Protein AF-0000000079571110 (afdb_homodimer)

Radius of gyration: 22.85 Å; Cα contacts (8 Å, |Δi|>4): 456; chains: 2; bounding box: 50×75×52 Å

Secondary structure (DSSP, 8-state):
------HHHHHHHHHHHHHHHHHHHHHHHH-GGG--HHHHHHHHTS-HHHHHHH-SSHHHHHHHHHHHHHTTHHHHHHH--SSS-HHHHHHHHHHTS-HHHHHHHHHHHHHHHH-HHHHHHHHHHHHHHHHHHHHHHHHHTTT-S-HHHHHHHHHHHHHHHHHHHHHHHHTT-TTHHHHHHHHHHHHGGGB--GGGGGGHHHHHHHHHHHHH-/------HHHHHHHHHHHHHHHHHHHHHHHH-GGG--HHHHHHHHT--HHHHHHH-SSHHHHHHHHHHHHHTTHHHHHHH--SSS-HHHHHHHHHHTS-HHHHHHHHHHHHHHHH-HHHHHHHHHHHHHHHHHHHHHHHHHTTT-S-HHHHHHHHHHHHHHHHHHHHHHHHTT-TTHHHHHHHHHHHHGGGB--GGGGGGHHHHHHHHHHHH--

Structure (mmCIF, N/CA/C/O backbone):
data_AF-0000000079571110-model_v1
#
loop_
_entity.id
_entity.type
_entity.pdbx_description
1 polymer 'TetR family transcriptional regulator'
#
loop_
_atom_site.group_PDB
_atom_site.id
_atom_site.type_symbol
_atom_site.label_atom_id
_atom_site.label_alt_id
_atom_site.label_comp_id
_atom_site.label_asym_id
_atom_site.label_entity_id
_atom_site.label_seq_id
_atom_site.pdbx_PDB_ins_code
_atom_site.Cartn_x
_atom_site.Cartn_y
_atom_site.Cartn_z
_atom_site.occupancy
_atom_site.B_iso_or_equiv
_atom_site.auth_seq_id
_atom_site.auth_comp_id
_atom_site.auth_asym_id
_atom_site.auth_atom_id
_atom_site.pdbx_PDB_model_num
ATOM 1 N N . MET A 1 1 ? 0.972 -38.594 0.082 1 33.47 1 MET A N 1
ATOM 2 C CA . MET A 1 1 ? 0.442 -38.406 -1.266 1 33.47 1 MET A CA 1
ATOM 3 C C . MET A 1 1 ? 0.35 -36.938 -1.614 1 33.47 1 MET A C 1
ATOM 5 O O . MET A 1 1 ? -0.082 -36.125 -0.792 1 33.47 1 MET A O 1
ATOM 9 N N . PRO A 1 2 ? 1.225 -36.344 -2.373 1 41.5 2 PRO A N 1
ATOM 10 C CA . PRO A 1 2 ? 1.101 -34.906 -2.689 1 41.5 2 PRO A CA 1
ATOM 11 C C . PRO A 1 2 ? -0.352 -34.469 -2.848 1 41.5 2 PRO A C 1
ATOM 13 O O . PRO A 1 2 ? -1.189 -35.25 -3.324 1 41.5 2 PRO A O 1
ATOM 16 N N . MET A 1 3 ? -0.995 -33.969 -1.945 1 43.59 3 MET A N 1
ATOM 17 C CA . MET A 1 3 ? -2.395 -33.625 -2.146 1 43.59 3 MET A CA 1
ATOM 18 C C . MET A 1 3 ? -2.639 -33.156 -3.58 1 43.59 3 MET A C 1
ATOM 20 O O . MET A 1 3 ? -2.309 -32.031 -3.939 1 43.59 3 MET A O 1
ATOM 24 N N . THR A 1 4 ? -2.424 -33.969 -4.566 1 49.5 4 THR A N 1
ATOM 25 C CA . THR A 1 4 ? -2.875 -33.812 -5.945 1 49.5 4 THR A CA 1
ATOM 26 C C . THR A 1 4 ? -4.234 -33.094 -5.996 1 49.5 4 THR A C 1
ATOM 28 O O . THR A 1 4 ? -5.176 -33.531 -5.324 1 49.5 4 THR A O 1
ATOM 31 N N . LEU A 1 5 ? -4.145 -31.797 -6.129 1 57.97 5 LEU A N 1
ATOM 32 C CA . LEU A 1 5 ? -5.477 -31.234 -6.312 1 57.97 5 LEU A CA 1
ATOM 33 C C . LEU A 1 5 ? -6.398 -32.219 -7.023 1 57.97 5 LEU A C 1
ATOM 35 O O . LEU A 1 5 ? -6 -32.844 -8 1 57.97 5 LEU A O 1
ATOM 39 N N . GLY A 1 6 ? -7.375 -32.812 -6.32 1 66 6 GLY A N 1
ATOM 40 C CA . GLY A 1 6 ? -8.359 -33.594 -7.031 1 66 6 GLY A CA 1
ATOM 41 C C . GLY A 1 6 ? -8.719 -33.031 -8.391 1 66 6 GLY A C 1
ATOM 42 O O . GLY A 1 6 ? -8.469 -31.859 -8.664 1 66 6 GLY A O 1
ATOM 43 N N . LEU A 1 7 ? -8.953 -33.844 -9.383 1 69.88 7 LEU A N 1
ATOM 44 C CA . LEU A 1 7 ? -9.289 -33.469 -10.758 1 69.88 7 LEU A CA 1
ATOM 45 C C . LEU A 1 7 ? -10.242 -32.281 -10.781 1 69.88 7 LEU A C 1
ATOM 47 O O . LEU A 1 7 ? -10.102 -31.391 -11.617 1 69.88 7 LEU A O 1
ATOM 51 N N . ARG A 1 8 ? -11.164 -32.281 -9.812 1 75.56 8 ARG A N 1
ATOM 52 C CA . ARG A 1 8 ? -12.133 -31.188 -9.75 1 75.56 8 ARG A CA 1
ATOM 53 C C . ARG A 1 8 ? -11.453 -29.875 -9.367 1 75.56 8 ARG A C 1
ATOM 55 O O . ARG A 1 8 ? -11.766 -28.812 -9.93 1 75.56 8 ARG A O 1
ATOM 62 N N . ASP A 1 9 ? -10.539 -29.906 -8.477 1 76.94 9 ASP A N 1
ATOM 63 C CA . ASP A 1 9 ? -9.82 -28.719 -8.016 1 76.94 9 ASP A CA 1
ATOM 64 C C . ASP A 1 9 ? -8.883 -28.188 -9.102 1 76.94 9 ASP A C 1
ATOM 66 O O . ASP A 1 9 ? -8.742 -26.984 -9.273 1 76.94 9 ASP A O 1
ATOM 70 N N . GLN A 1 10 ? -8.344 -29.125 -9.789 1 79.25 10 GLN A N 1
ATOM 71 C CA . GLN A 1 10 ? -7.477 -28.75 -10.898 1 79.25 10 GLN A CA 1
ATOM 72 C C . GLN A 1 10 ? -8.266 -28.031 -11.984 1 79.25 10 GLN A C 1
ATOM 74 O O . GLN A 1 10 ? -7.801 -27.016 -12.531 1 79.25 10 GLN A O 1
ATOM 79 N N . LYS A 1 11 ? -9.414 -28.625 -12.297 1 82.88 11 LYS A N 1
ATOM 80 C CA . LYS A 1 11 ? -10.266 -28.016 -13.312 1 82.88 11 LYS A CA 1
ATOM 81 C C . LYS A 1 11 ? -10.695 -26.609 -12.891 1 82.88 11 LYS A C 1
ATOM 83 O O . LYS A 1 11 ? -10.773 -25.703 -13.727 1 82.88 11 LYS A O 1
ATOM 88 N N . LYS A 1 12 ? -10.898 -26.422 -11.648 1 85.81 12 LYS A N 1
ATOM 89 C CA . LYS A 1 12 ? -11.289 -25.109 -11.125 1 85.81 12 LYS A CA 1
ATOM 90 C C . LYS A 1 12 ? -10.164 -24.094 -11.281 1 85.81 12 LYS A C 1
ATOM 92 O O . LYS A 1 12 ? -10.406 -22.953 -11.672 1 85.81 12 LYS A O 1
ATOM 97 N N . LEU A 1 13 ? -9.039 -24.562 -11.016 1 84.56 13 LEU A N 1
ATOM 98 C CA . LEU A 1 13 ? -7.883 -23.688 -11.141 1 84.56 13 LEU A CA 1
ATOM 99 C C . LEU A 1 13 ? -7.641 -23.312 -12.602 1 84.56 13 LEU A C 1
ATOM 101 O O . LEU A 1 13 ? -7.281 -22.172 -12.906 1 84.56 13 LEU A O 1
ATOM 105 N N . GLU A 1 14 ? -7.852 -24.266 -13.398 1 87.75 14 GLU A N 1
ATOM 106 C CA . GLU A 1 14 ? -7.668 -24.031 -14.82 1 87.75 14 GLU A CA 1
ATOM 107 C C . GLU A 1 14 ? -8.688 -23.031 -15.352 1 87.75 14 GLU A C 1
ATOM 109 O O . GLU A 1 14 ? -8.352 -22.141 -16.141 1 87.75 14 GLU A O 1
ATOM 114 N N . THR A 1 15 ? -9.93 -23.234 -14.969 1 91.81 15 THR A N 1
ATOM 115 C CA . THR A 1 15 ? -10.977 -22.328 -15.398 1 91.81 15 THR A CA 1
ATOM 116 C C . THR A 1 15 ? -10.695 -20.906 -14.883 1 91.81 15 THR A C 1
ATOM 118 O O . THR A 1 15 ? -10.859 -19.938 -15.617 1 91.81 15 THR A O 1
ATOM 121 N N . ARG A 1 16 ? -10.297 -20.828 -13.68 1 91.94 16 ARG A N 1
ATOM 122 C CA . ARG A 1 16 ? -9.969 -19.531 -13.094 1 91.94 16 ARG A CA 1
ATOM 123 C C . ARG A 1 16 ? -8.867 -18.828 -13.883 1 91.94 16 ARG A C 1
ATOM 125 O O . ARG A 1 16 ? -8.969 -17.641 -14.18 1 91.94 16 ARG A O 1
ATOM 132 N N . ALA A 1 17 ? -7.91 -19.578 -14.211 1 90.06 17 ALA A N 1
ATOM 133 C CA . ALA A 1 17 ? -6.793 -19.047 -14.984 1 90.06 17 ALA A CA 1
ATOM 134 C C . ALA A 1 17 ? -7.246 -18.625 -16.375 1 90.06 17 ALA A C 1
ATOM 136 O O . ALA A 1 17 ? -6.809 -17.594 -16.906 1 90.06 17 ALA A O 1
ATOM 137 N N . ARG A 1 18 ? -8.047 -19.438 -16.953 1 93.06 18 ARG A N 1
ATOM 138 C CA . ARG A 1 18 ? -8.555 -19.141 -18.297 1 93.06 18 ARG A CA 1
ATOM 139 C C . ARG A 1 18 ? -9.359 -17.844 -18.281 1 93.06 18 ARG A C 1
ATOM 141 O O . ARG A 1 18 ? -9.258 -17.031 -19.219 1 93.06 18 ARG A O 1
ATOM 148 N N . LEU A 1 19 ? -10.141 -17.703 -17.328 1 95.88 19 LEU A N 1
ATOM 149 C CA . LEU A 1 19 ? -10.945 -16.5 -17.188 1 95.88 19 LEU A CA 1
ATOM 150 C C . LEU A 1 19 ? -10.047 -15.266 -17.031 1 95.88 19 LEU A C 1
ATOM 152 O O . LEU A 1 19 ? -10.266 -14.242 -17.672 1 95.88 19 LEU A O 1
ATOM 156 N N . ALA A 1 20 ? -9.086 -15.398 -16.188 1 94.25 20 ALA A N 1
ATOM 157 C CA . ALA A 1 20 ? -8.156 -14.297 -15.953 1 94.25 20 ALA A CA 1
ATOM 158 C C . ALA A 1 20 ? -7.406 -13.922 -17.234 1 94.25 20 ALA A C 1
ATOM 160 O O . ALA A 1 20 ? -7.258 -12.742 -17.547 1 94.25 20 ALA A O 1
ATOM 161 N N . GLN A 1 21 ? -6.992 -14.898 -17.938 1 93.12 21 GLN A N 1
ATOM 162 C CA . GLN A 1 21 ? -6.281 -14.68 -19.188 1 93.12 21 GLN A CA 1
ATOM 163 C C . GLN A 1 21 ? -7.184 -14.016 -20.219 1 93.12 21 GLN A C 1
ATOM 165 O O . GLN A 1 21 ? -6.754 -13.109 -20.938 1 93.12 21 GLN A O 1
ATOM 170 N N . ALA A 1 22 ? -8.375 -14.508 -20.297 1 96.31 22 ALA A N 1
ATOM 171 C CA . ALA A 1 22 ? -9.344 -13.914 -21.219 1 96.31 22 ALA A CA 1
ATOM 172 C C . ALA A 1 22 ? -9.586 -12.445 -20.875 1 96.31 22 ALA A C 1
ATOM 174 O O . ALA A 1 22 ? -9.625 -11.594 -21.781 1 96.31 22 ALA A O 1
ATOM 175 N N . ALA A 1 23 ? -9.766 -12.164 -19.656 1 96.44 23 ALA A N 1
ATOM 176 C CA . ALA A 1 23 ? -9.984 -10.789 -19.203 1 96.44 23 ALA A CA 1
ATOM 177 C C . ALA A 1 23 ? -8.828 -9.883 -19.625 1 96.44 23 ALA A C 1
ATOM 179 O O . ALA A 1 23 ? -9.047 -8.812 -20.188 1 96.44 23 ALA A O 1
ATOM 180 N N . MET A 1 24 ? -7.645 -10.328 -19.328 1 94.44 24 MET A N 1
ATOM 181 C CA . MET A 1 24 ? -6.465 -9.531 -19.641 1 94.44 24 MET A CA 1
ATOM 182 C C . MET A 1 24 ? -6.344 -9.312 -21.141 1 94.44 24 MET A C 1
ATOM 184 O O . MET A 1 24 ? -6.066 -8.195 -21.594 1 94.44 24 MET A O 1
ATOM 188 N N . THR A 1 25 ? -6.559 -10.336 -21.891 1 95 25 THR A N 1
ATOM 189 C CA . THR A 1 25 ? -6.477 -10.242 -23.344 1 95 25 THR A CA 1
ATOM 190 C C . THR A 1 25 ? -7.496 -9.242 -23.875 1 95 25 THR A C 1
ATOM 192 O O . THR A 1 25 ? -7.148 -8.344 -24.641 1 95 25 THR A O 1
ATOM 195 N N . LEU A 1 26 ? -8.711 -9.352 -23.469 1 97.25 26 LEU A N 1
ATOM 196 C CA . LEU A 1 26 ? -9.789 -8.492 -23.953 1 97.25 26 LEU A CA 1
ATOM 197 C C . LEU A 1 26 ? -9.555 -7.047 -23.531 1 97.25 26 LEU A C 1
ATOM 199 O O . LEU A 1 26 ? -9.742 -6.125 -24.328 1 97.25 26 LEU A O 1
ATOM 203 N N . VAL A 1 27 ? -9.148 -6.844 -22.312 1 95.94 27 VAL A N 1
ATOM 204 C CA . VAL A 1 27 ? -8.922 -5.5 -21.797 1 95.94 27 VAL A CA 1
ATOM 205 C C . VAL A 1 27 ? -7.754 -4.852 -22.547 1 95.94 27 VAL A C 1
ATOM 207 O O . VAL A 1 27 ? -7.77 -3.648 -22.797 1 95.94 27 VAL A O 1
ATOM 210 N N . THR A 1 28 ? -6.801 -5.668 -22.797 1 93.25 28 THR A N 1
ATOM 211 C CA . THR A 1 28 ? -5.652 -5.168 -23.562 1 93.25 28 THR A CA 1
ATOM 212 C C . THR A 1 28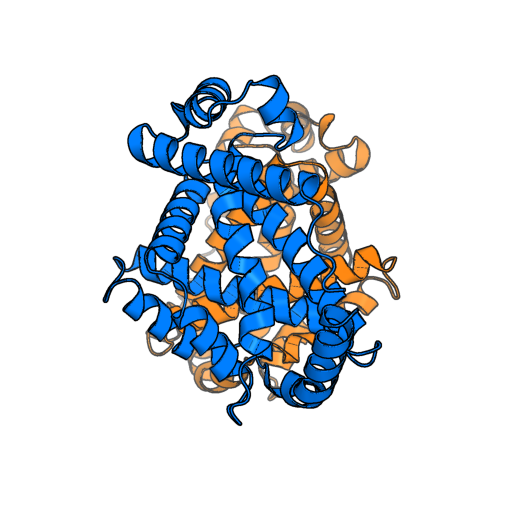 ? -6.074 -4.75 -24.969 1 93.25 28 THR A C 1
ATOM 214 O O . THR A 1 28 ? -5.609 -3.732 -25.484 1 93.25 28 THR A O 1
ATOM 217 N N . GLU A 1 29 ? -6.988 -5.453 -25.531 1 95.56 29 GLU A N 1
ATOM 218 C CA . GLU A 1 29 ? -7.406 -5.234 -26.906 1 95.56 29 GLU A CA 1
ATOM 219 C C . GLU A 1 29 ? -8.445 -4.117 -27 1 95.56 29 GLU A C 1
ATOM 221 O O . GLU A 1 29 ? -8.391 -3.287 -27.922 1 95.56 29 GLU A O 1
ATOM 226 N N . ARG A 1 30 ? -9.375 -4.062 -26.062 1 96.75 30 ARG A N 1
ATOM 227 C CA . ARG A 1 30 ? -10.562 -3.232 -26.234 1 96.75 30 ARG A CA 1
ATOM 228 C C . ARG A 1 30 ? -10.586 -2.1 -25.203 1 96.75 30 ARG A C 1
ATOM 230 O O . ARG A 1 30 ? -11.359 -1.15 -25.344 1 96.75 30 ARG A O 1
ATOM 237 N N . GLY A 1 31 ? -9.742 -2.201 -24.219 1 95.62 31 GLY A N 1
ATOM 238 C CA . GLY A 1 31 ? -9.859 -1.273 -23.094 1 95.62 31 GLY A CA 1
ATOM 239 C C . GLY A 1 31 ? -10.828 -1.738 -22.031 1 95.62 31 GLY A C 1
ATOM 240 O O . GLY A 1 31 ? -11.852 -2.355 -22.344 1 95.62 31 GLY A O 1
ATOM 241 N N . TYR A 1 32 ? -10.578 -1.508 -20.812 1 95.44 32 TYR A N 1
ATOM 242 C CA . TYR A 1 32 ? -11.305 -2.01 -19.656 1 95.44 32 TYR A CA 1
ATOM 243 C C . TYR A 1 32 ? -12.773 -1.616 -19.719 1 95.44 32 TYR A C 1
ATOM 245 O O . TYR A 1 32 ? -13.656 -2.457 -19.531 1 95.44 32 TYR A O 1
ATOM 253 N N . PRO A 1 33 ? -13.031 -0.336 -20.047 1 94.44 33 PRO A N 1
ATOM 254 C CA . PRO A 1 33 ? -14.438 0.073 -20.031 1 94.44 33 PRO A CA 1
ATOM 255 C C . PRO A 1 33 ? -15.273 -0.644 -21.078 1 94.44 33 PRO A C 1
ATOM 257 O O . PRO A 1 33 ? -16.5 -0.703 -20.969 1 94.44 33 PRO A O 1
ATOM 260 N N . HIS A 1 34 ? -14.711 -1.219 -22.094 1 96.75 34 HIS A N 1
ATOM 261 C CA . HIS A 1 34 ? -15.43 -1.786 -23.234 1 96.75 34 HIS A CA 1
ATOM 262 C C . HIS A 1 34 ? -15.531 -3.305 -23.109 1 96.75 34 HIS A C 1
ATOM 264 O O . HIS A 1 34 ? -16 -3.971 -24.031 1 96.75 34 HIS A O 1
ATOM 270 N N . VAL A 1 35 ? -15.055 -3.826 -22.141 1 97.75 35 VAL A N 1
ATOM 271 C CA . VAL A 1 35 ? -15.094 -5.27 -21.922 1 97.75 35 VAL A CA 1
ATOM 272 C C . VAL A 1 35 ? -16.141 -5.598 -20.859 1 97.75 35 VAL A C 1
ATOM 274 O O . VAL A 1 35 ? -16.219 -4.941 -19.812 1 97.75 35 VAL A O 1
ATOM 277 N N . THR A 1 36 ? -16.984 -6.578 -21.094 1 97.19 36 THR A N 1
ATOM 278 C CA . THR A 1 36 ? -18 -6.988 -20.141 1 97.19 36 THR A CA 1
ATOM 279 C C . THR A 1 36 ? -17.719 -8.383 -19.594 1 97.19 36 THR A C 1
ATOM 281 O O . THR A 1 36 ? -16.844 -9.086 -20.109 1 97.19 36 THR A O 1
ATOM 284 N N . ILE A 1 37 ? -18.422 -8.703 -18.547 1 97.31 37 ILE A N 1
ATOM 285 C CA . ILE A 1 37 ? -18.312 -10.039 -17.969 1 97.31 37 ILE A CA 1
ATOM 286 C C . ILE A 1 37 ? -18.75 -11.078 -19.016 1 97.31 37 ILE A C 1
ATOM 288 O O . ILE A 1 37 ? -18.141 -12.148 -19.109 1 97.31 37 ILE A O 1
ATOM 292 N N . ALA A 1 38 ? -19.75 -10.75 -19.766 1 97.56 38 ALA A N 1
ATOM 293 C CA . ALA A 1 38 ? -20.219 -11.641 -20.812 1 97.56 38 ALA A CA 1
ATOM 294 C C . ALA A 1 38 ? -19.125 -11.891 -21.844 1 97.56 38 ALA A C 1
ATOM 296 O O . ALA A 1 38 ? -18.922 -13.031 -22.281 1 97.56 38 ALA A O 1
ATOM 297 N N . ASP A 1 39 ? -18.422 -10.859 -22.25 1 98 39 ASP A N 1
ATOM 298 C CA . ASP A 1 39 ? -17.312 -10.977 -23.188 1 98 39 ASP A CA 1
ATOM 299 C C . ASP A 1 39 ? -16.25 -11.938 -22.656 1 98 39 ASP A C 1
ATOM 301 O O . ASP A 1 39 ? -15.75 -12.789 -23.406 1 98 39 ASP A O 1
ATOM 305 N N . ILE A 1 40 ? -15.875 -11.781 -21.391 1 98.06 40 ILE A N 1
ATOM 306 C CA . ILE A 1 40 ? -14.828 -12.578 -20.75 1 98.06 40 ILE A CA 1
ATOM 307 C C . ILE A 1 40 ? -15.266 -14.039 -20.672 1 98.06 40 ILE A C 1
ATOM 309 O O . ILE A 1 40 ? -14.5 -14.938 -21.016 1 98.06 40 ILE A O 1
ATOM 313 N N . ALA A 1 41 ? -16.5 -14.219 -20.172 1 97.75 41 ALA A N 1
ATOM 314 C CA . ALA A 1 41 ? -17.031 -15.57 -20.062 1 97.75 41 ALA A CA 1
ATOM 315 C C . ALA A 1 41 ? -17.031 -16.281 -21.406 1 97.75 41 ALA A C 1
ATOM 317 O O . ALA A 1 41 ? -16.562 -17.422 -21.516 1 97.75 41 ALA A O 1
ATOM 318 N N . ASP A 1 42 ? -17.516 -15.641 -22.438 1 97.88 42 ASP A N 1
ATOM 319 C CA . ASP A 1 42 ? -17.562 -16.188 -23.797 1 97.88 42 ASP A CA 1
ATOM 320 C C . ASP A 1 42 ? -16.172 -16.562 -24.281 1 97.88 42 ASP A C 1
ATOM 322 O O . ASP A 1 42 ? -15.961 -17.656 -24.828 1 97.88 42 ASP A O 1
ATOM 326 N N . ALA A 1 43 ? -15.234 -15.719 -24.125 1 97.38 43 ALA A N 1
ATOM 327 C CA . ALA A 1 43 ? -13.859 -15.945 -24.562 1 97.38 43 ALA A CA 1
ATOM 328 C C . ALA A 1 43 ? -13.227 -17.125 -23.828 1 97.38 43 ALA A C 1
ATOM 330 O O . ALA A 1 43 ? -12.383 -17.828 -24.375 1 97.38 43 ALA A O 1
ATOM 331 N N . ALA A 1 44 ? -13.641 -17.312 -22.594 1 96.62 44 ALA A N 1
ATOM 332 C CA . ALA A 1 44 ? -13.102 -18.391 -21.781 1 96.62 44 ALA A CA 1
ATOM 333 C C . ALA A 1 44 ? -13.883 -19.688 -22 1 96.62 44 ALA A C 1
ATOM 335 O O . ALA A 1 44 ? -13.523 -20.734 -21.453 1 96.62 44 ALA A O 1
ATOM 336 N N . GLY A 1 45 ? -14.945 -19.609 -22.672 1 96.69 45 GLY A N 1
ATOM 337 C CA . GLY A 1 45 ? -15.727 -20.797 -23 1 96.69 45 GLY A CA 1
ATOM 338 C C . GLY A 1 45 ? -16.625 -21.25 -21.859 1 96.69 45 GLY A C 1
ATOM 339 O O . GLY A 1 45 ? -16.828 -22.453 -21.672 1 96.69 45 GLY A O 1
ATOM 340 N N . VAL A 1 46 ? -17.031 -20.328 -21.078 1 96.88 46 VAL A N 1
ATOM 341 C CA . VAL A 1 46 ? -17.922 -20.656 -19.969 1 96.88 46 VAL A CA 1
ATOM 342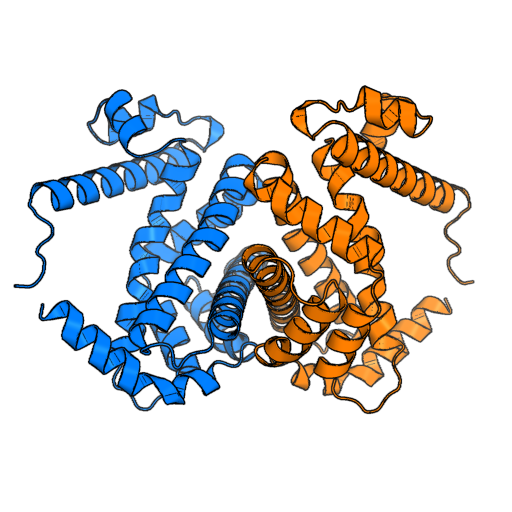 C C . VAL A 1 46 ? -19.125 -19.719 -19.969 1 96.88 46 VAL A C 1
ATOM 344 O O . VAL A 1 46 ? -19.188 -18.766 -20.75 1 96.88 46 VAL A O 1
ATOM 347 N N . SER A 1 47 ? -20.094 -20.031 -19.109 1 96.12 47 SER A N 1
ATOM 348 C CA . SER A 1 47 ? -21.281 -19.172 -18.984 1 96.12 47 SER A CA 1
ATOM 349 C C . SER A 1 47 ? -21.016 -18.016 -18.047 1 96.12 47 SER A C 1
ATOM 351 O O . SER A 1 47 ? -20.062 -18.031 -17.266 1 96.12 47 SER A O 1
ATOM 353 N N . ARG A 1 48 ? -21.859 -17.016 -18.109 1 94.81 48 ARG A N 1
ATOM 354 C CA . ARG A 1 48 ? -21.797 -15.891 -17.172 1 94.81 48 ARG A CA 1
ATOM 355 C C . ARG A 1 48 ? -22 -16.359 -15.734 1 94.81 48 ARG A C 1
ATOM 357 O O . ARG A 1 48 ? -21.391 -15.828 -14.805 1 94.81 48 ARG A O 1
ATOM 364 N N . ARG A 1 49 ? -22.875 -17.359 -15.609 1 95.81 49 ARG A N 1
ATOM 365 C CA . ARG A 1 49 ? -23.125 -17.922 -14.289 1 95.81 49 ARG A CA 1
ATOM 366 C C . ARG A 1 49 ? -21.859 -18.547 -13.719 1 95.81 49 ARG A C 1
ATOM 368 O O . ARG A 1 49 ? -21.547 -18.375 -12.539 1 95.81 49 ARG A O 1
ATOM 375 N N . THR A 1 50 ? -21.219 -19.281 -14.594 1 95.25 50 THR A N 1
ATOM 376 C CA . THR A 1 50 ? -19.953 -19.891 -14.172 1 95.25 50 THR A CA 1
ATOM 377 C C . THR A 1 50 ? -18.953 -18.812 -13.773 1 95.25 50 THR A C 1
ATOM 379 O O . THR A 1 50 ? -18.25 -18.953 -12.773 1 95.25 50 THR A O 1
ATOM 382 N N . PHE A 1 51 ? -18.875 -17.719 -14.625 1 97.19 51 PHE A N 1
ATOM 383 C CA . PHE A 1 51 ? -18 -16.609 -14.266 1 97.19 51 PHE A CA 1
ATOM 384 C C . PHE A 1 51 ? -18.266 -16.156 -12.836 1 97.19 51 PHE A C 1
ATOM 386 O O . PHE A 1 51 ? -17.328 -15.977 -12.047 1 97.19 51 PHE A O 1
ATOM 393 N N . SER A 1 52 ? -19.438 -16.016 -12.445 1 96 52 SER A N 1
ATOM 394 C CA . SER A 1 52 ? -19.844 -15.461 -11.164 1 96 52 SER A CA 1
ATOM 395 C C . SER A 1 52 ? -19.516 -16.422 -10.016 1 96 52 SER A C 1
ATOM 397 O O . SER A 1 52 ? -19.453 -16 -8.859 1 96 52 SER A O 1
ATOM 399 N N . ASN A 1 53 ? -19.344 -17.719 -10.375 1 95.44 53 ASN A N 1
ATOM 400 C CA . ASN A 1 53 ? -18.891 -18.672 -9.375 1 95.44 53 ASN A CA 1
ATOM 401 C C . ASN A 1 53 ? -17.453 -18.422 -8.953 1 95.44 53 ASN A C 1
ATOM 403 O O . ASN A 1 53 ? -17.031 -18.812 -7.867 1 95.44 53 ASN A O 1
ATOM 407 N N . TYR A 1 54 ? -16.766 -17.734 -9.867 1 94.31 54 TYR A N 1
ATOM 408 C CA . TYR A 1 54 ? -15.336 -17.562 -9.633 1 94.31 54 TYR A CA 1
ATOM 409 C C . TYR A 1 54 ? -15.008 -16.141 -9.203 1 94.31 54 TYR A C 1
ATOM 411 O O . TYR A 1 54 ? -14.148 -15.922 -8.352 1 94.31 54 TYR A O 1
ATOM 419 N N . PHE A 1 55 ? -15.633 -15.234 -9.812 1 95.19 55 PHE A N 1
ATOM 420 C CA . PHE A 1 55 ? -15.297 -13.836 -9.562 1 95.19 55 PHE A CA 1
ATOM 421 C C . PHE A 1 55 ? -16.562 -13.008 -9.352 1 95.19 55 PHE A C 1
ATOM 423 O O . PHE A 1 55 ? -17.578 -13.234 -10.008 1 95.19 55 PHE A O 1
ATOM 430 N N . SER A 1 56 ? -16.406 -12.039 -8.5 1 92.62 56 SER A N 1
ATOM 431 C CA . SER A 1 56 ? -17.531 -11.156 -8.203 1 92.62 56 SER A CA 1
ATOM 432 C C . SER A 1 56 ? -17.547 -9.953 -9.133 1 92.62 56 SER A C 1
ATOM 434 O O . SER A 1 56 ? -18.547 -9.242 -9.219 1 92.62 56 SER A O 1
ATOM 436 N N . SER A 1 57 ? -16.438 -9.703 -9.859 1 93.88 57 SER A N 1
ATOM 437 C CA . SER A 1 57 ? -16.344 -8.555 -10.758 1 93.88 57 SER A CA 1
ATOM 438 C C . SER A 1 57 ? -15.281 -8.789 -11.836 1 93.88 57 SER A C 1
ATOM 440 O O . SER A 1 57 ? -14.43 -9.672 -11.695 1 93.88 57 SER A O 1
ATOM 442 N N . LYS A 1 58 ? -15.352 -8.062 -12.906 1 94.75 58 LYS A N 1
ATOM 443 C CA . LYS A 1 58 ? -14.344 -8.203 -13.953 1 94.75 58 LYS A CA 1
ATOM 444 C C . LYS A 1 58 ? -12.977 -7.723 -13.461 1 94.75 58 LYS A C 1
ATOM 446 O O . LYS A 1 58 ? -11.945 -8.266 -13.859 1 94.75 58 LYS A O 1
ATOM 451 N N . ALA A 1 59 ? -12.977 -6.758 -12.484 1 93.75 59 ALA A N 1
ATOM 452 C CA . ALA A 1 59 ? -11.711 -6.301 -11.914 1 93.75 59 ALA A CA 1
ATOM 453 C C . ALA A 1 59 ? -11.016 -7.426 -11.148 1 93.75 59 ALA A C 1
ATOM 455 O O . ALA A 1 59 ? -9.812 -7.629 -11.289 1 93.75 59 ALA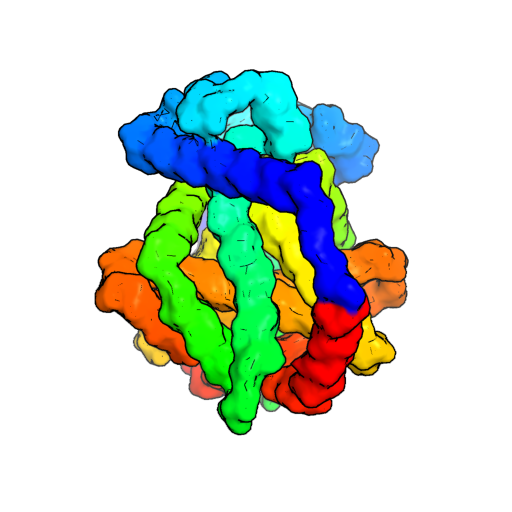 A O 1
ATOM 456 N N . GLU A 1 60 ? -11.773 -8.086 -10.359 1 92.62 60 GLU A N 1
ATOM 457 C CA . GLU A 1 60 ? -11.219 -9.203 -9.609 1 92.62 60 GLU A CA 1
ATOM 458 C C . GLU A 1 60 ? -10.648 -10.273 -10.547 1 92.62 60 GLU A C 1
ATOM 460 O O . GLU A 1 60 ? -9.602 -10.852 -10.266 1 92.62 60 GLU A O 1
ATOM 465 N N . CYS A 1 61 ? -11.398 -10.477 -11.562 1 94.94 61 CYS A N 1
ATOM 466 C CA . CYS A 1 61 ? -10.938 -11.43 -12.57 1 94.94 61 CYS A CA 1
ATOM 467 C C . CYS A 1 61 ? -9.641 -10.961 -13.219 1 94.94 61 CYS A C 1
ATOM 469 O O . CYS A 1 61 ? -8.703 -11.742 -13.367 1 94.94 61 CYS A O 1
ATOM 471 N N . LEU A 1 62 ? -9.57 -9.742 -13.562 1 93.94 62 LEU A N 1
ATOM 472 C CA . LEU A 1 62 ? -8.43 -9.148 -14.25 1 93.94 62 LEU A CA 1
ATOM 473 C C . LEU A 1 62 ? -7.168 -9.258 -13.406 1 93.94 62 LEU A C 1
ATOM 475 O O . LEU A 1 62 ? -6.109 -9.641 -13.914 1 93.94 62 LEU A O 1
ATOM 479 N N . ILE A 1 63 ? -7.262 -9.039 -12.117 1 91.38 63 ILE A N 1
ATOM 480 C CA . ILE A 1 63 ? -6.07 -8.969 -11.281 1 91.38 63 ILE A CA 1
ATOM 481 C C . ILE A 1 63 ? -5.598 -10.375 -10.922 1 91.38 63 ILE A C 1
ATOM 483 O O . ILE A 1 63 ? -4.477 -10.555 -10.445 1 91.38 63 ILE A O 1
ATOM 487 N N . GLU A 1 64 ? -6.43 -11.32 -11.102 1 88.44 64 GLU A N 1
ATOM 488 C CA . GLU A 1 64 ? -6.113 -12.711 -10.781 1 88.44 64 GLU A CA 1
ATOM 489 C C . GLU A 1 64 ? -4.883 -13.18 -11.555 1 88.44 64 GLU A C 1
ATOM 491 O O . GLU A 1 64 ? -4.168 -14.078 -11.102 1 88.44 64 GLU A O 1
ATOM 496 N N . ILE A 1 65 ? -4.637 -12.641 -12.695 1 82.31 65 ILE A N 1
ATOM 497 C CA . ILE A 1 65 ? -3.533 -13.039 -13.555 1 82.31 65 ILE A CA 1
ATOM 498 C C . ILE A 1 65 ? -2.213 -12.93 -12.797 1 82.31 65 ILE A C 1
ATOM 500 O O . ILE A 1 65 ? -1.281 -13.703 -13.047 1 82.31 65 ILE A O 1
ATOM 504 N N . ASN A 1 66 ? -2.137 -12 -11.859 1 80.06 66 ASN A N 1
ATOM 505 C CA . ASN A 1 66 ? -0.907 -11.75 -11.109 1 80.06 66 ASN A CA 1
ATOM 506 C C . ASN A 1 66 ? -0.837 -12.602 -9.852 1 80.06 66 ASN A C 1
ATOM 508 O O . ASN A 1 66 ? 0.246 -12.828 -9.305 1 80.06 66 ASN A O 1
ATOM 512 N N . GLU A 1 67 ? -1.968 -13.047 -9.438 1 75.56 67 GLU A N 1
ATOM 513 C CA . GLU A 1 67 ? -2.014 -13.734 -8.156 1 75.56 67 GLU A CA 1
ATOM 514 C C . GLU A 1 67 ? -1.429 -15.141 -8.258 1 75.56 67 GLU A C 1
ATOM 516 O O . GLU A 1 67 ? -0.771 -15.617 -7.332 1 75.56 67 GLU A O 1
ATOM 521 N N . ALA A 1 68 ? -1.657 -15.758 -9.391 1 67.75 68 ALA A N 1
ATOM 522 C CA . ALA A 1 68 ? -1.14 -17.109 -9.609 1 67.75 68 ALA A CA 1
ATOM 523 C C . ALA A 1 68 ? 0.386 -17.109 -9.594 1 67.75 68 ALA A C 1
ATOM 525 O O . ALA A 1 68 ? 1.001 -18.016 -9.023 1 67.75 68 ALA A O 1
ATOM 526 N N . GLU A 1 69 ? 1.008 -16.141 -10.133 1 71.06 69 GLU A N 1
ATOM 527 C CA . GLU A 1 69 ? 2.465 -16.062 -10.172 1 71.06 69 GLU A CA 1
ATOM 528 C C . GLU A 1 69 ? 3.037 -15.641 -8.82 1 71.06 69 GLU A C 1
ATOM 530 O O . GLU A 1 69 ? 4.09 -16.125 -8.406 1 71.06 69 GLU A O 1
ATOM 535 N N . ALA A 1 70 ? 2.273 -14.805 -8.156 1 70.38 70 ALA A N 1
ATOM 536 C CA . ALA A 1 70 ? 2.727 -14.328 -6.852 1 70.38 70 ALA A CA 1
ATOM 537 C C . ALA A 1 70 ? 2.818 -15.477 -5.848 1 70.38 70 ALA A C 1
ATOM 539 O O . ALA A 1 70 ? 3.719 -15.508 -5.008 1 70.38 70 ALA A O 1
ATOM 540 N N . ALA A 1 71 ? 1.959 -16.406 -6.02 1 69.44 71 ALA A N 1
ATOM 541 C CA . ALA A 1 71 ? 1.933 -17.562 -5.117 1 69.44 71 ALA A CA 1
ATOM 542 C C . ALA A 1 71 ? 3.18 -18.422 -5.293 1 69.44 71 ALA A C 1
ATOM 544 O O . ALA A 1 71 ? 3.516 -19.219 -4.418 1 69.44 71 ALA A O 1
ATOM 545 N N . ARG A 1 72 ? 3.861 -18.156 -6.352 1 73.06 72 ARG A N 1
ATOM 546 C CA . ARG A 1 72 ? 5.047 -18.953 -6.648 1 73.06 72 ARG A CA 1
ATOM 547 C C . ARG A 1 72 ? 6.289 -18.359 -5.996 1 73.06 72 ARG A C 1
ATOM 549 O O . ARG A 1 72 ? 7.32 -19.031 -5.883 1 73.06 72 ARG A O 1
ATOM 556 N N . VAL A 1 73 ? 6.238 -17.188 -5.555 1 74.5 73 VAL A N 1
ATOM 557 C CA . VAL A 1 73 ? 7.41 -16.469 -5.066 1 74.5 73 VAL A CA 1
ATOM 558 C C . VAL A 1 73 ? 7.965 -17.172 -3.826 1 74.5 73 VAL A C 1
ATOM 560 O O . VAL A 1 73 ? 9.164 -17.438 -3.742 1 74.5 73 VAL A O 1
ATOM 563 N N . LEU A 1 74 ? 7.086 -17.531 -2.871 1 71.81 74 LEU A N 1
ATOM 564 C CA . LEU A 1 74 ? 7.535 -18.125 -1.614 1 71.81 74 LEU A CA 1
ATOM 565 C C . LEU A 1 74 ? 8.227 -19.453 -1.858 1 71.81 74 LEU A C 1
ATOM 567 O O . LEU A 1 74 ? 9.344 -19.672 -1.392 1 71.81 74 LEU A O 1
ATOM 571 N N . PRO A 1 75 ? 7.578 -20.297 -2.629 1 71.44 75 PRO A N 1
ATOM 572 C CA . PRO A 1 75 ? 8.266 -21.562 -2.934 1 71.44 75 PRO A CA 1
ATOM 573 C C . PRO A 1 75 ? 9.617 -21.344 -3.607 1 71.44 75 PRO A C 1
ATOM 575 O O . PRO A 1 75 ? 10.562 -22.094 -3.35 1 71.44 75 PRO A O 1
ATOM 578 N N . MET A 1 76 ? 9.703 -20.359 -4.418 1 76.38 76 MET A N 1
ATOM 579 C CA . MET A 1 76 ? 10.945 -20.078 -5.121 1 76.38 76 MET A CA 1
ATOM 580 C C . MET A 1 76 ? 12.031 -19.625 -4.145 1 76.38 76 MET A C 1
ATOM 582 O O . MET A 1 76 ? 13.18 -20.062 -4.242 1 76.38 76 MET A O 1
ATOM 586 N N . ILE A 1 77 ? 11.664 -18.859 -3.25 1 76.69 77 ILE A N 1
ATOM 587 C CA . ILE A 1 77 ? 12.602 -18.344 -2.254 1 76.69 77 ILE A CA 1
ATOM 588 C C . ILE A 1 77 ? 13.094 -19.5 -1.375 1 76.69 77 ILE A C 1
ATOM 590 O O . ILE A 1 77 ? 14.289 -19.594 -1.084 1 76.69 77 ILE A O 1
ATOM 594 N N . LEU A 1 78 ? 12.164 -20.297 -1.042 1 74.88 78 LEU A N 1
ATOM 595 C CA . LEU A 1 78 ? 12.477 -21.391 -0.123 1 74.88 78 LEU A CA 1
ATOM 596 C C . LEU A 1 78 ? 13.273 -22.484 -0.826 1 74.88 78 LEU A C 1
ATOM 598 O O . LEU A 1 78 ? 14.031 -23.219 -0.186 1 74.88 78 LEU A O 1
ATOM 602 N N . ALA A 1 79 ? 13.086 -22.578 -2.086 1 74.5 79 ALA A N 1
ATOM 603 C CA . ALA A 1 79 ? 13.781 -23.609 -2.863 1 74.5 79 ALA A CA 1
ATOM 604 C C . ALA A 1 79 ? 15.242 -23.219 -3.09 1 74.5 79 ALA A C 1
ATOM 606 O O . ALA A 1 79 ? 16.078 -24.062 -3.406 1 74.5 79 ALA A O 1
ATOM 607 N N . ASP A 1 80 ? 15.445 -21.969 -3.045 1 76.38 80 ASP A N 1
ATOM 608 C CA . ASP A 1 80 ? 16.812 -21.484 -3.23 1 76.38 80 ASP A CA 1
ATOM 609 C C . ASP A 1 80 ? 17.703 -21.891 -2.062 1 76.38 80 ASP A C 1
ATOM 611 O O . ASP A 1 80 ? 17.531 -21.391 -0.945 1 76.38 80 ASP A O 1
ATOM 615 N N . THR A 1 81 ? 18.641 -22.812 -2.295 1 76.38 81 THR A N 1
ATOM 616 C CA . THR A 1 81 ? 19.5 -23.359 -1.259 1 76.38 81 THR A CA 1
ATOM 617 C C . THR A 1 81 ? 20.812 -22.609 -1.189 1 76.38 81 THR A C 1
ATOM 619 O O . THR A 1 81 ? 21.75 -23.016 -0.487 1 76.38 81 THR A O 1
ATOM 622 N N . SER A 1 82 ? 20.875 -21.547 -1.92 1 80 82 SER A N 1
ATOM 623 C CA . SER A 1 82 ? 22.109 -20.766 -1.899 1 80 82 SER A CA 1
ATOM 624 C C . SER A 1 82 ? 22.328 -20.109 -0.536 1 80 82 SER A C 1
ATOM 626 O O . SER A 1 82 ? 21.391 -20.031 0.273 1 80 82 SER A O 1
ATOM 628 N N . ASP A 1 83 ? 23.562 -19.812 -0.214 1 83.19 83 ASP A N 1
ATOM 629 C CA . ASP A 1 83 ? 23.906 -19.141 1.039 1 83.19 83 ASP A CA 1
ATOM 630 C C . ASP A 1 83 ? 23.75 -17.625 0.922 1 83.19 83 ASP A C 1
ATOM 632 O O . ASP A 1 83 ? 24.219 -16.875 1.779 1 83.19 83 ASP A O 1
ATOM 636 N N . GLN A 1 84 ? 23.062 -17.328 -0.084 1 85.56 84 GLN A N 1
ATOM 637 C CA . GLN A 1 84 ? 22.844 -15.891 -0.272 1 85.56 84 GLN A CA 1
ATOM 638 C C . GLN A 1 84 ? 21.859 -15.336 0.752 1 85.56 84 GLN A C 1
ATOM 640 O O . GLN A 1 84 ? 20.938 -16.047 1.171 1 85.56 84 GLN A O 1
ATOM 645 N N . PRO A 1 85 ? 22.109 -14.102 1.15 1 86.06 85 PRO A N 1
ATOM 646 C CA . PRO A 1 85 ? 21.141 -13.469 2.045 1 86.06 85 PRO A CA 1
ATOM 647 C C . PRO A 1 85 ? 19.719 -13.445 1.463 1 86.06 85 PRO A C 1
ATOM 649 O O . PRO A 1 85 ? 19.562 -13.383 0.242 1 86.06 85 PRO A O 1
ATOM 652 N N . ILE A 1 86 ? 18.703 -13.492 2.309 1 84.75 86 ILE A N 1
ATOM 653 C CA . ILE A 1 86 ? 17.312 -13.617 1.907 1 84.75 86 ILE A CA 1
ATOM 654 C C . ILE A 1 86 ? 16.938 -12.469 0.983 1 84.75 86 ILE A C 1
ATOM 656 O O . ILE A 1 86 ? 16.141 -12.641 0.053 1 84.75 86 ILE A O 1
ATOM 660 N N . GLY A 1 87 ? 17.406 -11.281 1.29 1 83.25 87 GLY A N 1
ATOM 661 C CA . GLY A 1 87 ? 17.125 -10.148 0.426 1 83.25 87 GLY A CA 1
ATOM 662 C C . GLY A 1 87 ? 17.516 -10.383 -1.02 1 83.25 87 GLY A C 1
ATOM 663 O O . GLY A 1 87 ? 16.766 -10.062 -1.938 1 83.25 87 GLY A O 1
ATOM 664 N N . LYS A 1 88 ? 18.688 -10.914 -1.213 1 84.75 88 LYS A N 1
ATOM 665 C CA . LYS A 1 88 ? 19.156 -11.242 -2.555 1 84.75 88 LYS A CA 1
ATOM 666 C C . LYS A 1 88 ? 18.328 -12.359 -3.176 1 84.75 88 LYS A C 1
ATOM 668 O O . LYS A 1 88 ? 18.094 -12.367 -4.387 1 84.75 88 LYS A O 1
ATOM 673 N N . ARG A 1 89 ? 17.906 -13.289 -2.404 1 86.69 89 ARG A N 1
ATOM 674 C CA . ARG A 1 89 ? 17.094 -14.391 -2.898 1 86.69 89 ARG A CA 1
ATOM 675 C C . ARG A 1 89 ? 15.727 -13.891 -3.371 1 86.69 89 ARG A C 1
ATOM 677 O O . ARG A 1 89 ? 15.211 -14.352 -4.391 1 86.69 89 ARG A O 1
ATOM 684 N N . VAL A 1 90 ? 15.188 -12.992 -2.631 1 87.12 90 VAL A N 1
ATOM 685 C CA . VAL A 1 90 ? 13.914 -12.398 -3.012 1 87.12 90 VAL A CA 1
ATOM 686 C C . VAL A 1 90 ? 14.07 -11.641 -4.332 1 87.12 90 VAL A C 1
ATOM 688 O O . VAL A 1 90 ? 13.266 -11.805 -5.246 1 87.12 90 VAL A O 1
ATOM 691 N N . ALA A 1 91 ? 15.125 -10.875 -4.383 1 84.81 91 ALA A N 1
ATOM 692 C CA . ALA A 1 91 ? 15.383 -10.117 -5.609 1 84.81 91 ALA A CA 1
ATOM 693 C C . ALA A 1 91 ? 15.562 -11.055 -6.801 1 84.81 91 ALA A C 1
ATOM 695 O O . ALA A 1 91 ? 15.039 -10.797 -7.887 1 84.81 91 ALA A O 1
ATOM 696 N N . SER A 1 92 ? 16.281 -12.102 -6.586 1 84.69 92 SER A N 1
ATOM 697 C CA . SER A 1 92 ? 16.516 -13.078 -7.645 1 84.69 92 SER A CA 1
ATOM 698 C C . SER A 1 92 ? 15.227 -13.766 -8.062 1 84.69 92 SER A C 1
ATOM 700 O O . SER A 1 92 ? 15 -14.008 -9.25 1 84.69 92 SER A O 1
ATOM 702 N N . ALA A 1 93 ? 14.414 -14.117 -7.094 1 84.75 93 ALA A N 1
ATOM 703 C CA . ALA A 1 93 ? 13.117 -14.742 -7.383 1 84.75 93 ALA A CA 1
ATOM 704 C C . ALA A 1 93 ? 12.242 -13.82 -8.227 1 84.75 93 ALA A C 1
ATOM 706 O O . ALA A 1 93 ? 11.602 -14.266 -9.18 1 84.75 93 ALA A O 1
ATOM 707 N N . LEU A 1 94 ? 12.242 -12.555 -7.895 1 84 94 LEU A N 1
ATOM 708 C CA . LEU A 1 94 ? 11.453 -11.578 -8.625 1 84 94 LEU A CA 1
ATOM 709 C C . LEU A 1 94 ? 12 -11.383 -10.039 1 84 94 LEU A C 1
ATOM 711 O O . LEU A 1 94 ? 11.227 -11.211 -10.984 1 84 94 LEU A O 1
ATOM 715 N N . ALA A 1 95 ? 13.328 -11.445 -10.133 1 82.88 95 ALA A N 1
ATOM 716 C CA . ALA A 1 95 ? 13.977 -11.312 -11.438 1 82.88 95 ALA A CA 1
ATOM 717 C C . ALA A 1 95 ? 13.648 -12.5 -12.336 1 82.88 95 ALA A C 1
ATOM 719 O O . ALA A 1 95 ? 13.734 -12.398 -13.562 1 82.88 95 ALA A O 1
ATOM 720 N N . ASP A 1 96 ? 13.234 -13.578 -11.75 1 82.62 96 ASP A N 1
ATOM 721 C CA . ASP A 1 96 ? 12.969 -14.805 -12.508 1 82.62 96 ASP A CA 1
ATOM 722 C C . ASP A 1 96 ? 11.539 -14.812 -13.047 1 82.62 96 ASP A C 1
ATOM 724 O O . ASP A 1 96 ? 11.172 -15.719 -13.805 1 82.62 96 ASP A O 1
ATOM 728 N N . PHE A 1 97 ? 10.789 -13.852 -12.617 1 83.62 97 PHE A N 1
ATOM 729 C CA . PHE A 1 97 ? 9.461 -13.766 -13.203 1 83.62 97 PHE A CA 1
ATOM 730 C C . PHE A 1 97 ? 9.539 -13.469 -14.695 1 83.62 97 PHE A C 1
ATOM 732 O O . PHE A 1 97 ? 10.469 -12.805 -15.156 1 83.62 97 PHE A O 1
ATOM 739 N N . SER A 1 98 ? 8.586 -13.945 -15.414 1 83.5 98 SER A N 1
ATOM 740 C CA . SER A 1 98 ? 8.578 -13.781 -16.859 1 83.5 98 SER A CA 1
ATOM 741 C C . SER A 1 98 ? 8.328 -12.328 -17.25 1 83.5 98 SER A C 1
ATOM 743 O O . SER A 1 98 ? 7.738 -11.57 -16.484 1 83.5 98 SER A O 1
ATOM 745 N N . ASP A 1 99 ? 8.734 -12.047 -18.469 1 87 99 ASP A N 1
ATOM 746 C CA . ASP A 1 99 ? 8.438 -10.734 -19.031 1 87 99 ASP A CA 1
ATOM 747 C C . ASP A 1 99 ? 6.926 -10.5 -19.094 1 87 99 ASP A C 1
ATOM 749 O O . ASP A 1 99 ? 6.453 -9.391 -18.844 1 87 99 ASP A O 1
ATOM 753 N N . SER A 1 100 ? 6.281 -11.594 -19.406 1 85 100 SER A N 1
ATOM 754 C CA . SER A 1 100 ? 4.832 -11.492 -19.531 1 85 100 SER A CA 1
ATOM 755 C C . SER A 1 100 ? 4.199 -11.109 -18.188 1 85 100 SER A C 1
ATOM 757 O O . SER A 1 100 ? 3.221 -10.367 -18.156 1 85 100 SER A O 1
ATOM 759 N N . PHE A 1 101 ? 4.723 -11.578 -17.141 1 87.31 101 PHE A N 1
ATOM 760 C CA . PHE A 1 101 ? 4.227 -11.25 -15.805 1 87.31 101 PHE A CA 1
ATOM 761 C C . PHE A 1 101 ? 4.387 -9.766 -15.516 1 87.31 101 PHE A C 1
ATOM 763 O O . PHE A 1 101 ? 3.434 -9.102 -15.094 1 87.31 101 PHE A O 1
ATOM 770 N N . TRP A 1 102 ? 5.559 -9.258 -15.781 1 89.06 102 TRP A N 1
ATOM 771 C CA . TRP A 1 102 ? 5.824 -7.855 -15.477 1 89.06 102 TRP A CA 1
ATOM 772 C C . TRP A 1 102 ? 5.059 -6.938 -16.422 1 89.06 102 TRP A C 1
ATOM 774 O O . TRP A 1 102 ? 4.637 -5.848 -16.031 1 89.06 102 TRP A O 1
ATOM 784 N N . ASP A 1 103 ? 4.859 -7.445 -17.641 1 88.69 103 ASP A N 1
ATOM 785 C CA . ASP A 1 103 ? 4.027 -6.695 -18.562 1 88.69 103 ASP A CA 1
ATOM 786 C C . ASP A 1 103 ? 2.594 -6.574 -18.047 1 88.69 103 ASP A C 1
ATOM 788 O O . ASP A 1 103 ? 1.975 -5.516 -18.156 1 88.69 103 ASP A O 1
ATOM 792 N N . ASP A 1 104 ? 2.121 -7.676 -17.562 1 88.81 104 ASP A N 1
ATOM 793 C CA . ASP A 1 104 ? 0.775 -7.664 -17 1 88.81 104 ASP A CA 1
ATOM 794 C C . ASP A 1 104 ? 0.7 -6.754 -15.773 1 88.81 104 ASP A C 1
ATOM 796 O O . ASP A 1 104 ? -0.272 -6.012 -15.602 1 88.81 104 ASP A O 1
ATOM 800 N N . CYS A 1 105 ? 1.724 -6.789 -14.977 1 89.94 105 CYS A N 1
ATOM 801 C CA . CYS A 1 105 ? 1.783 -5.918 -13.805 1 89.94 105 CYS A CA 1
ATOM 802 C C . CYS A 1 105 ? 1.801 -4.449 -14.219 1 89.94 105 CYS A C 1
ATOM 804 O O . CYS A 1 105 ? 1.133 -3.619 -13.602 1 89.94 105 CYS A O 1
ATOM 806 N N . ALA A 1 106 ? 2.545 -4.195 -15.203 1 91 106 ALA A N 1
ATOM 807 C CA . ALA A 1 106 ? 2.631 -2.832 -15.719 1 91 106 ALA A CA 1
ATOM 808 C C . ALA A 1 106 ? 1.276 -2.355 -16.234 1 91 106 ALA A C 1
ATOM 810 O O . ALA A 1 106 ? 0.871 -1.22 -15.984 1 91 106 ALA A O 1
ATOM 811 N N . ARG A 1 107 ? 0.63 -3.211 -16.938 1 91.06 107 ARG A N 1
ATOM 812 C CA . ARG A 1 107 ? -0.692 -2.877 -17.469 1 91.06 107 ARG A CA 1
ATOM 813 C C . ARG A 1 107 ? -1.677 -2.617 -16.328 1 91.06 107 ARG A C 1
ATOM 815 O O . ARG A 1 107 ? -2.451 -1.659 -16.375 1 91.06 107 ARG A O 1
ATOM 822 N N . LEU A 1 108 ? -1.623 -3.48 -15.383 1 91.88 108 LEU A N 1
ATOM 823 C CA . LEU A 1 108 ? -2.52 -3.324 -14.242 1 91.88 108 LEU A CA 1
ATOM 824 C C . LEU A 1 108 ? -2.213 -2.041 -13.484 1 91.88 108 LEU A C 1
ATOM 826 O O . LEU A 1 108 ? -3.127 -1.359 -13.008 1 91.88 108 LEU A O 1
ATOM 830 N N . TYR A 1 109 ? -0.975 -1.769 -13.344 1 90.44 109 TYR A N 1
ATOM 831 C CA . TYR A 1 109 ? -0.564 -0.548 -12.664 1 90.44 109 TYR A CA 1
ATOM 832 C C . TYR A 1 109 ? -1.132 0.684 -13.359 1 90.44 109 TYR A C 1
ATOM 834 O O . TYR A 1 109 ? -1.622 1.604 -12.703 1 90.44 109 TYR A O 1
ATOM 842 N N . ARG A 1 110 ? -1.097 0.73 -14.633 1 90 110 ARG A N 1
ATOM 843 C CA . ARG A 1 110 ? -1.642 1.852 -15.391 1 90 110 ARG A CA 1
ATOM 844 C C . ARG A 1 110 ? -3.162 1.905 -15.273 1 90 110 ARG A C 1
ATOM 846 O O . ARG A 1 110 ? -3.738 2.982 -15.117 1 90 110 ARG A O 1
ATOM 853 N N . LEU A 1 111 ? -3.707 0.759 -15.305 1 91.62 111 LEU A N 1
ATOM 854 C CA . LEU A 1 111 ? -5.164 0.681 -15.266 1 91.62 111 LEU A CA 1
ATOM 855 C C . LEU A 1 111 ? -5.691 1.148 -13.914 1 91.62 111 LEU A C 1
ATOM 857 O O . LEU A 1 111 ? -6.789 1.702 -13.828 1 91.62 111 LEU A O 1
ATOM 861 N N . ARG A 1 112 ? -4.934 0.879 -12.836 1 89 112 ARG A N 1
ATOM 862 C CA . ARG A 1 112 ? -5.395 1.248 -11.508 1 89 112 ARG A CA 1
ATOM 863 C C . ARG A 1 112 ? -5.551 2.76 -11.375 1 89 112 ARG A C 1
ATOM 865 O O . ARG A 1 112 ? -6.383 3.24 -10.602 1 89 112 ARG A O 1
ATOM 872 N N . GLU A 1 113 ? -4.793 3.492 -12.133 1 82.75 113 GLU A N 1
ATOM 873 C CA . GLU A 1 113 ? -4.871 4.949 -12.133 1 82.75 113 GLU A CA 1
ATOM 874 C C . GLU A 1 113 ? -6.125 5.434 -12.852 1 82.75 113 GLU A C 1
ATOM 876 O O . GLU A 1 113 ? -6.703 6.461 -12.492 1 82.75 113 GLU A O 1
ATOM 881 N N . GLU A 1 114 ? -6.508 4.68 -13.797 1 87 114 GLU A N 1
ATOM 882 C CA . GLU A 1 114 ? -7.609 5.094 -14.664 1 87 114 GLU A CA 1
ATOM 883 C C . GLU A 1 114 ? -8.938 4.527 -14.172 1 87 114 GLU A C 1
ATOM 885 O O . GLU A 1 114 ? -10 5.094 -14.438 1 87 114 GLU A O 1
ATOM 890 N N . GLU A 1 115 ? -8.859 3.393 -13.547 1 90.44 115 GLU A N 1
ATOM 891 C CA . GLU A 1 115 ? -10.062 2.641 -13.203 1 90.44 115 GLU A CA 1
ATOM 892 C C . GLU A 1 115 ? -10.148 2.387 -11.703 1 90.44 115 GLU A C 1
ATOM 894 O O . GLU A 1 115 ? -9.57 1.421 -11.195 1 90.44 115 GLU A O 1
ATOM 899 N N . PRO A 1 116 ? -10.992 3.096 -11.078 1 84 116 PRO A N 1
ATOM 900 C CA . PRO A 1 116 ? -11.102 2.953 -9.625 1 84 116 PRO A CA 1
ATOM 901 C C . PRO A 1 116 ? -11.422 1.523 -9.195 1 84 116 PRO A C 1
ATOM 903 O O . PRO A 1 116 ? -10.992 1.083 -8.125 1 84 116 PRO A O 1
ATOM 906 N N . GLU A 1 117 ? -12.172 0.865 -9.984 1 88.06 117 GLU A N 1
ATOM 907 C CA . GLU A 1 117 ? -12.516 -0.515 -9.664 1 88.06 117 GLU A CA 1
ATOM 908 C C . GLU A 1 117 ? -11.281 -1.406 -9.641 1 88.06 117 GLU A C 1
ATOM 910 O O . GLU A 1 117 ? -11.164 -2.301 -8.797 1 88.06 117 GLU A O 1
ATOM 915 N N . VAL A 1 118 ? -10.414 -1.155 -10.578 1 91.12 118 VAL A N 1
ATOM 916 C CA . VAL A 1 118 ? -9.18 -1.937 -10.648 1 91.12 118 VAL A CA 1
ATOM 917 C C . VAL A 1 118 ? -8.273 -1.584 -9.469 1 91.12 118 VAL A C 1
ATOM 919 O O . VAL A 1 118 ? -7.688 -2.471 -8.844 1 91.12 118 VAL A O 1
ATOM 922 N N . LEU A 1 119 ? -8.227 -0.35 -9.156 1 88.69 119 LEU A N 1
ATOM 923 C CA . LEU A 1 119 ? -7.453 0.101 -8.008 1 88.69 119 LEU A CA 1
ATOM 924 C C . LEU A 1 119 ? -7.949 -0.555 -6.723 1 88.69 119 LEU A C 1
ATOM 926 O O . LEU A 1 119 ? -7.156 -1.061 -5.93 1 88.69 119 LEU A O 1
ATOM 930 N N . SER A 1 120 ? -9.234 -0.548 -6.594 1 87.44 120 SER A N 1
ATOM 931 C CA . SER A 1 120 ? -9.828 -1.137 -5.398 1 87.44 120 SER A CA 1
ATOM 932 C C . SER A 1 120 ? -9.531 -2.629 -5.312 1 87.44 120 SER A C 1
ATOM 934 O O . SER A 1 120 ? -9.219 -3.143 -4.234 1 87.44 120 SER A O 1
ATOM 936 N N . ALA A 1 121 ? -9.68 -3.27 -6.422 1 89.44 121 ALA A N 1
ATOM 937 C CA . ALA A 1 121 ? -9.438 -4.707 -6.449 1 89.44 121 ALA A CA 1
ATOM 938 C C . ALA A 1 121 ? -7.98 -5.02 -6.121 1 89.44 121 ALA A C 1
ATOM 940 O O . ALA A 1 121 ? -7.691 -5.938 -5.348 1 89.44 121 ALA A O 1
ATOM 941 N N . LEU A 1 122 ? -7.105 -4.258 -6.66 1 89.06 122 LEU A N 1
ATOM 942 C CA . LEU A 1 122 ? -5.68 -4.465 -6.43 1 89.06 122 LEU A CA 1
ATOM 943 C C . LEU A 1 122 ? -5.324 -4.203 -4.969 1 89.06 122 LEU A C 1
ATOM 945 O O . LEU A 1 122 ? -4.605 -4.988 -4.352 1 89.06 122 LEU A O 1
ATOM 949 N N . ALA A 1 123 ? -5.793 -3.154 -4.48 1 86.31 123 ALA A N 1
ATOM 950 C CA . ALA A 1 123 ? -5.516 -2.785 -3.094 1 86.31 123 ALA A CA 1
ATOM 951 C C . ALA A 1 123 ? -6.039 -3.848 -2.129 1 86.31 123 ALA A C 1
ATOM 953 O O . ALA A 1 123 ? -5.344 -4.23 -1.184 1 86.31 123 ALA A O 1
ATOM 954 N N . ARG A 1 124 ? -7.203 -4.289 -2.381 1 84.5 124 ARG A N 1
ATOM 955 C CA . ARG A 1 124 ? -7.797 -5.328 -1.541 1 84.5 124 ARG A CA 1
ATOM 956 C C . ARG A 1 124 ? -6.984 -6.617 -1.607 1 84.5 124 ARG A C 1
ATOM 958 O O . ARG A 1 124 ? -6.754 -7.266 -0.585 1 84.5 124 ARG A O 1
ATOM 965 N N . ALA A 1 125 ? -6.684 -6.973 -2.799 1 84 125 ALA A N 1
ATOM 966 C CA . ALA A 1 125 ? -5.906 -8.195 -2.994 1 84 125 ALA A CA 1
ATOM 967 C C . ALA A 1 125 ? -4.562 -8.109 -2.279 1 84 125 ALA A C 1
ATOM 969 O O . ALA A 1 125 ? -4.109 -9.086 -1.677 1 84 125 ALA A O 1
ATOM 970 N N . GLU A 1 126 ? -3.9 -6.957 -2.352 1 82 126 GLU A N 1
ATOM 971 C CA . GLU A 1 126 ? -2.6 -6.766 -1.717 1 82 126 GLU A CA 1
ATOM 972 C C . GLU A 1 126 ? -2.691 -6.941 -0.205 1 82 126 GLU A C 1
ATOM 974 O O . GLU A 1 126 ? -1.854 -7.621 0.397 1 82 126 GLU A O 1
ATOM 979 N N . VAL A 1 127 ? -3.666 -6.418 0.351 1 77.94 127 VAL A N 1
ATOM 980 C CA . VAL A 1 127 ? -3.854 -6.512 1.795 1 77.94 127 VAL A CA 1
ATOM 981 C C . VAL A 1 127 ? -4.164 -7.953 2.182 1 77.94 127 VAL A C 1
ATOM 983 O O . VAL A 1 127 ? -3.525 -8.516 3.078 1 77.94 127 VAL A O 1
ATOM 986 N N . GLN A 1 128 ? -5.098 -8.523 1.484 1 77.25 128 GLN A N 1
ATOM 987 C CA . GLN A 1 128 ? -5.551 -9.867 1.818 1 77.25 128 GLN A CA 1
ATOM 988 C C . GLN A 1 128 ? -4.457 -10.898 1.566 1 77.25 128 GLN A C 1
ATOM 990 O O . GLN A 1 128 ? -4.195 -11.75 2.414 1 77.25 128 GLN A O 1
ATOM 995 N N . HIS A 1 129 ? -3.875 -10.82 0.44 1 79.12 129 HIS A N 1
ATOM 996 C CA . HIS A 1 129 ? -2.84 -11.781 0.081 1 79.12 129 HIS A CA 1
ATOM 997 C C . HIS A 1 129 ? -1.609 -11.625 0.966 1 79.12 129 HIS A C 1
ATOM 999 O O . HIS A 1 129 ? -0.99 -12.617 1.359 1 79.12 129 HIS A O 1
ATOM 1005 N N . GLY A 1 130 ? -1.259 -10.344 1.258 1 81.31 130 GLY A N 1
ATOM 1006 C CA . GLY A 1 130 ? -0.141 -10.117 2.158 1 81.31 130 GLY A CA 1
ATOM 1007 C C . GLY A 1 130 ? -0.346 -10.719 3.533 1 81.31 130 GLY A C 1
ATOM 1008 O O . GLY A 1 130 ? 0.556 -11.359 4.078 1 81.31 130 GLY A O 1
ATOM 1009 N N . ALA A 1 131 ? -1.523 -10.594 4.047 1 81.06 131 ALA A N 1
ATOM 1010 C CA . ALA A 1 131 ? -1.85 -11.133 5.367 1 81.06 131 ALA A CA 1
ATOM 1011 C C . ALA A 1 131 ? -1.849 -12.656 5.352 1 81.06 131 ALA A C 1
ATOM 1013 O O . ALA A 1 131 ? -1.337 -13.297 6.277 1 81.06 131 ALA A O 1
ATOM 1014 N N . GLU A 1 132 ? -2.426 -13.195 4.312 1 80.69 132 GLU A N 1
ATOM 1015 C CA . GLU A 1 132 ? -2.475 -14.648 4.188 1 80.69 132 GLU A CA 1
ATOM 1016 C C . GLU A 1 132 ? -1.073 -15.234 4.031 1 80.69 132 GLU A C 1
ATOM 1018 O O . GLU A 1 132 ? -0.749 -16.25 4.652 1 80.69 132 GLU A O 1
ATOM 1023 N N . PHE A 1 133 ? -0.327 -14.57 3.244 1 84.31 133 PHE A N 1
ATOM 1024 C CA . PHE A 1 133 ? 1.051 -15.008 3.043 1 84.31 133 PHE A CA 1
ATOM 1025 C C . PHE A 1 133 ? 1.835 -14.938 4.348 1 84.31 133 PHE A C 1
ATOM 1027 O O . PHE A 1 133 ? 2.572 -15.867 4.68 1 84.31 133 PHE A O 1
ATOM 1034 N N . ALA A 1 134 ? 1.717 -13.914 5.059 1 88.62 134 ALA A N 1
ATOM 1035 C CA . ALA A 1 134 ? 2.371 -13.773 6.355 1 88.62 134 ALA A CA 1
ATOM 1036 C C . ALA A 1 134 ? 1.933 -14.875 7.316 1 88.62 134 ALA A C 1
ATOM 1038 O O . ALA A 1 134 ? 2.764 -15.477 8.008 1 88.62 134 ALA A O 1
ATOM 1039 N N . ALA A 1 135 ? 0.671 -15.156 7.301 1 86.69 135 ALA A N 1
ATOM 1040 C CA . ALA A 1 135 ? 0.129 -16.188 8.188 1 86.69 135 ALA A CA 1
ATOM 1041 C C . ALA A 1 135 ? 0.695 -17.562 7.852 1 86.69 135 ALA A C 1
ATOM 1043 O O . ALA A 1 135 ? 1.012 -18.344 8.75 1 86.69 135 ALA A O 1
ATOM 1044 N N . ASP A 1 136 ? 0.798 -17.828 6.562 1 84.19 136 ASP A N 1
ATOM 1045 C CA . ASP A 1 136 ? 1.356 -19.094 6.113 1 84.19 136 ASP A CA 1
ATOM 1046 C C . ASP A 1 136 ? 2.791 -19.266 6.605 1 84.19 136 ASP A C 1
ATOM 1048 O O . ASP A 1 136 ? 3.162 -20.344 7.094 1 84.19 136 ASP A O 1
ATOM 1052 N N . ILE A 1 137 ? 3.578 -18.281 6.504 1 87.94 137 ILE A N 1
ATOM 1053 C CA . ILE A 1 137 ? 4.98 -18.344 6.898 1 87.94 137 ILE A CA 1
ATOM 1054 C C . ILE A 1 137 ? 5.082 -18.516 8.414 1 87.94 137 ILE A C 1
ATOM 1056 O O . ILE A 1 137 ? 5.91 -19.281 8.906 1 87.94 137 ILE A O 1
ATOM 1060 N N . VAL A 1 138 ? 4.277 -17.812 9.109 1 91.5 138 VAL A N 1
ATOM 1061 C CA . VAL A 1 138 ? 4.27 -17.906 10.57 1 91.5 138 VAL A CA 1
ATOM 1062 C C . VAL A 1 138 ? 3.92 -19.344 10.984 1 91.5 138 VAL A C 1
ATOM 1064 O O . VAL A 1 138 ? 4.547 -19.891 11.891 1 91.5 138 VAL A O 1
ATOM 1067 N N . GLU A 1 139 ? 2.947 -19.891 10.328 1 89.94 139 GLU A N 1
ATOM 1068 C CA . GLU A 1 139 ? 2.568 -21.281 10.609 1 89.94 139 GLU A CA 1
ATOM 1069 C C . GLU A 1 139 ? 3.721 -22.234 10.312 1 89.94 139 GLU A C 1
ATOM 1071 O O . GLU A 1 139 ? 3.98 -23.156 11.086 1 89.94 139 GLU A O 1
ATOM 1076 N N . LEU A 1 140 ? 4.406 -22.016 9.242 1 87.25 140 LEU A N 1
ATOM 1077 C CA . LEU A 1 140 ? 5.523 -22.859 8.836 1 87.25 140 LEU A CA 1
ATOM 1078 C C . LEU A 1 140 ? 6.699 -22.703 9.797 1 87.25 140 LEU A C 1
ATOM 1080 O O . LEU A 1 140 ? 7.59 -23.547 9.844 1 87.25 140 LEU A O 1
ATOM 1084 N N . SER A 1 141 ? 6.797 -21.625 10.531 1 91 141 SER A N 1
ATOM 1085 C CA . SER A 1 141 ? 7.883 -21.375 11.477 1 91 141 SER A CA 1
ATOM 1086 C C . SER A 1 141 ? 7.539 -21.906 12.867 1 91 141 SER A C 1
ATOM 1088 O O . SER A 1 141 ? 8.258 -21.641 13.828 1 91 141 SER A O 1
ATOM 1090 N N . ASP A 1 142 ? 6.367 -22.609 12.914 1 91.06 142 ASP A N 1
ATOM 1091 C CA . ASP A 1 142 ? 5.891 -23.156 14.188 1 91.06 142 ASP A CA 1
ATOM 1092 C C . ASP A 1 142 ? 5.676 -22.047 15.211 1 91.06 142 ASP A C 1
ATOM 1094 O O . ASP A 1 142 ? 5.973 -22.219 16.391 1 91.06 142 ASP A O 1
ATOM 1098 N N . GLY A 1 143 ? 5.414 -20.922 14.734 1 89.25 143 GLY A N 1
ATOM 1099 C CA . GLY A 1 143 ? 5.031 -19.812 15.602 1 89.25 143 GLY A CA 1
ATOM 1100 C C . GLY A 1 143 ? 6.219 -19.047 16.156 1 89.25 143 GLY A C 1
ATOM 1101 O O . GLY A 1 143 ? 6.055 -18.141 16.984 1 89.25 143 GLY A O 1
ATOM 1102 N N . VAL A 1 144 ? 7.414 -19.359 15.711 1 92.06 144 VAL A N 1
ATOM 1103 C CA . VAL A 1 144 ? 8.602 -18.688 16.234 1 92.06 144 VAL A CA 1
ATOM 1104 C C . VAL A 1 144 ? 8.711 -17.297 15.633 1 92.06 144 VAL A C 1
ATOM 1106 O O . VAL A 1 144 ? 9.227 -16.375 16.266 1 92.06 144 VAL A O 1
ATOM 1109 N N . ILE A 1 145 ? 8.203 -17.172 14.461 1 92.75 145 ILE A N 1
ATOM 1110 C CA . ILE A 1 145 ? 8.227 -15.867 13.805 1 92.75 145 ILE A CA 1
ATOM 1111 C C . ILE A 1 145 ? 7.098 -14.992 14.352 1 92.75 145 ILE A C 1
ATOM 1113 O O . ILE A 1 145 ? 5.949 -15.43 14.445 1 92.75 145 ILE A O 1
ATOM 1117 N N . ASP A 1 146 ? 7.488 -13.766 14.75 1 93.44 146 ASP A N 1
ATOM 1118 C CA . ASP A 1 146 ? 6.488 -12.797 15.203 1 93.44 146 ASP A CA 1
ATOM 1119 C C . ASP A 1 146 ? 5.516 -12.453 14.078 1 93.44 146 ASP A C 1
ATOM 1121 O O . ASP A 1 146 ? 5.926 -11.938 13.031 1 93.44 146 ASP A O 1
ATOM 1125 N N . PRO A 1 147 ? 4.215 -12.711 14.297 1 93.25 147 PRO A N 1
ATOM 1126 C CA . PRO A 1 147 ? 3.246 -12.5 13.219 1 93.25 147 PRO A CA 1
ATOM 1127 C C . PRO A 1 147 ? 3.199 -11.047 12.742 1 93.25 147 PRO A C 1
ATOM 1129 O O . PRO A 1 147 ? 3.061 -10.789 11.547 1 93.25 147 PRO A O 1
ATOM 1132 N N . LEU A 1 148 ? 3.27 -10.117 13.672 1 93.75 148 LEU A N 1
ATOM 1133 C CA . LEU A 1 148 ? 3.242 -8.711 13.289 1 93.75 148 LEU A CA 1
ATOM 1134 C C . LEU A 1 148 ? 4.465 -8.352 12.453 1 93.75 148 LEU A C 1
ATOM 1136 O O . LEU A 1 148 ? 4.34 -7.699 11.414 1 93.75 148 LEU A O 1
ATOM 1140 N N . ARG A 1 149 ? 5.645 -8.75 12.906 1 93.81 149 ARG A N 1
ATOM 1141 C CA . ARG A 1 149 ? 6.871 -8.445 12.18 1 93.81 149 ARG A CA 1
ATOM 1142 C C . ARG A 1 149 ? 6.82 -9.016 10.758 1 93.81 149 ARG A C 1
ATOM 1144 O O . ARG A 1 149 ? 7.25 -8.359 9.812 1 93.81 149 ARG A O 1
ATOM 1151 N N . MET A 1 150 ? 6.293 -10.195 10.648 1 93.94 150 MET A N 1
ATOM 1152 C CA . MET A 1 150 ? 6.195 -10.82 9.336 1 93.94 150 MET A CA 1
ATOM 1153 C C . MET A 1 150 ? 5.211 -10.055 8.445 1 93.94 150 MET A C 1
ATOM 1155 O O . MET A 1 150 ? 5.488 -9.812 7.273 1 93.94 150 MET A O 1
ATOM 1159 N N . ARG A 1 151 ? 4.055 -9.719 9 1 92.56 151 ARG A N 1
ATOM 1160 C CA . ARG A 1 151 ? 3.059 -8.953 8.25 1 92.56 151 ARG A CA 1
ATOM 1161 C C . ARG A 1 151 ? 3.643 -7.637 7.754 1 92.56 151 ARG A C 1
ATOM 1163 O O . ARG A 1 151 ? 3.445 -7.266 6.594 1 92.56 151 ARG A O 1
ATOM 1170 N N . VAL A 1 152 ? 4.316 -6.934 8.586 1 94.25 152 VAL A N 1
ATOM 1171 C CA . VAL A 1 152 ? 4.926 -5.652 8.25 1 94.25 152 VAL A CA 1
ATOM 1172 C C . VAL A 1 152 ? 5.992 -5.852 7.172 1 94.25 152 VAL A C 1
ATOM 1174 O O . VAL A 1 152 ? 6.086 -5.059 6.23 1 94.25 152 VAL A O 1
ATOM 1177 N N . THR A 1 153 ? 6.789 -6.875 7.301 1 93.75 153 THR A N 1
ATOM 1178 C CA . THR A 1 153 ? 7.844 -7.172 6.336 1 93.75 153 THR A CA 1
ATOM 1179 C C . THR A 1 153 ? 7.254 -7.41 4.949 1 93.75 153 THR A C 1
ATOM 1181 O O . THR A 1 153 ? 7.711 -6.828 3.965 1 93.75 153 THR A O 1
ATOM 1184 N N . ILE A 1 154 ? 6.227 -8.227 4.855 1 92.06 154 ILE A N 1
ATOM 1185 C CA . ILE A 1 154 ? 5.586 -8.539 3.582 1 92.06 154 ILE A CA 1
ATOM 1186 C C . ILE A 1 154 ? 4.996 -7.27 2.973 1 92.06 154 ILE A C 1
ATOM 1188 O O . ILE A 1 154 ? 5.188 -6.992 1.786 1 92.06 154 ILE A O 1
ATOM 1192 N N . ALA A 1 155 ? 4.34 -6.5 3.785 1 91.56 155 ALA A N 1
ATOM 1193 C CA . ALA A 1 155 ? 3.742 -5.25 3.322 1 91.56 155 ALA A CA 1
ATOM 1194 C C . ALA A 1 155 ? 4.805 -4.305 2.77 1 91.56 155 ALA A C 1
ATOM 1196 O O . ALA A 1 155 ? 4.609 -3.684 1.723 1 91.56 155 ALA A O 1
ATOM 1197 N N . ALA A 1 156 ? 5.895 -4.207 3.475 1 93.12 156 ALA A N 1
ATOM 1198 C CA . ALA A 1 156 ? 6.977 -3.316 3.061 1 93.12 156 ALA A CA 1
ATOM 1199 C C . ALA A 1 156 ? 7.582 -3.77 1.734 1 93.12 156 ALA A C 1
ATOM 1201 O O . ALA A 1 156 ? 7.863 -2.945 0.861 1 93.12 156 ALA A O 1
ATOM 1202 N N . VAL A 1 157 ? 7.777 -5.062 1.556 1 91.88 157 VAL A N 1
ATOM 1203 C CA . VAL A 1 157 ? 8.336 -5.602 0.321 1 91.88 157 VAL A CA 1
ATOM 1204 C C . VAL A 1 157 ? 7.379 -5.332 -0.84 1 91.88 157 VAL A C 1
ATOM 1206 O O . VAL A 1 157 ? 7.801 -4.883 -1.908 1 91.88 157 VAL A O 1
ATOM 1209 N N . GLN A 1 158 ? 6.141 -5.633 -0.629 1 89.75 158 GLN A N 1
ATOM 1210 C CA . GLN A 1 158 ? 5.145 -5.398 -1.666 1 89.75 158 GLN A CA 1
ATOM 1211 C C . GLN A 1 158 ? 5.105 -3.928 -2.072 1 89.75 158 GLN A C 1
ATOM 1213 O O . GLN A 1 158 ? 5.051 -3.609 -3.262 1 89.75 158 GLN A O 1
ATOM 1218 N N . ALA A 1 159 ? 5.141 -3.096 -1.065 1 89.69 159 ALA A N 1
ATOM 1219 C CA . ALA A 1 159 ? 5.117 -1.659 -1.334 1 89.69 159 ALA A CA 1
ATOM 1220 C C . ALA A 1 159 ? 6.363 -1.226 -2.102 1 89.69 159 ALA A C 1
ATOM 1222 O O . ALA A 1 159 ? 6.285 -0.383 -2.998 1 89.69 159 ALA A O 1
ATOM 1223 N N . ALA A 1 160 ? 7.48 -1.745 -1.725 1 91.62 160 ALA A N 1
ATOM 1224 C CA . ALA A 1 160 ? 8.734 -1.418 -2.404 1 91.62 160 ALA A CA 1
ATOM 1225 C C . ALA A 1 160 ? 8.68 -1.819 -3.877 1 91.62 160 ALA A C 1
ATOM 1227 O O . ALA A 1 160 ? 9.062 -1.04 -4.754 1 91.62 160 ALA A O 1
ATOM 1228 N N . VAL A 1 161 ? 8.188 -2.963 -4.125 1 90.44 161 VAL A N 1
ATOM 1229 C CA . VAL A 1 161 ? 8.094 -3.473 -5.488 1 90.44 161 VAL A CA 1
ATOM 1230 C C . VAL A 1 161 ? 7.148 -2.6 -6.309 1 90.44 161 VAL A C 1
ATOM 1232 O O . VAL A 1 161 ? 7.461 -2.227 -7.441 1 90.44 161 VAL A O 1
ATOM 1235 N N . MET A 1 162 ? 6.047 -2.252 -5.766 1 89.19 162 MET A N 1
ATOM 1236 C CA . MET A 1 162 ? 5.07 -1.425 -6.473 1 89.19 162 MET A CA 1
ATOM 1237 C C . MET A 1 162 ? 5.633 -0.035 -6.746 1 89.19 162 MET A C 1
ATOM 1239 O O . MET A 1 162 ? 5.406 0.531 -7.816 1 89.19 162 MET A O 1
ATOM 1243 N N . ALA A 1 163 ? 6.312 0.494 -5.73 1 91.06 163 ALA A N 1
ATOM 1244 C CA . ALA A 1 163 ? 6.938 1.8 -5.93 1 91.06 163 ALA A CA 1
ATOM 1245 C C . ALA A 1 163 ? 7.969 1.752 -7.051 1 91.06 163 ALA A C 1
ATOM 1247 O O . ALA A 1 163 ? 8.062 2.68 -7.859 1 91.06 163 ALA A O 1
ATOM 1248 N N . CYS A 1 164 ? 8.758 0.698 -7.105 1 92.62 164 CYS A N 1
ATOM 1249 C CA . CYS A 1 164 ? 9.727 0.521 -8.18 1 92.62 164 CYS A CA 1
ATOM 1250 C C . CYS A 1 164 ? 9.023 0.431 -9.531 1 92.62 164 CYS A C 1
ATOM 1252 O O . CYS A 1 164 ? 9.461 1.05 -10.508 1 92.62 164 CYS A O 1
ATOM 1254 N N . LEU A 1 165 ? 7.973 -0.336 -9.508 1 91.56 165 LEU A N 1
ATOM 1255 C CA . LEU A 1 165 ? 7.207 -0.49 -10.742 1 91.56 165 LEU A CA 1
ATOM 1256 C C . LEU A 1 165 ? 6.668 0.854 -11.219 1 91.56 165 LEU A C 1
ATOM 1258 O O . LEU A 1 165 ? 6.789 1.193 -12.398 1 91.56 165 LEU A O 1
ATOM 1262 N N . GLY A 1 166 ? 6.047 1.555 -10.352 1 91 166 GLY A N 1
ATOM 1263 C CA . GLY A 1 166 ? 5.547 2.875 -10.695 1 91 166 GLY A CA 1
ATOM 1264 C C . GLY A 1 166 ? 6.629 3.812 -11.195 1 91 166 GLY A C 1
ATOM 1265 O O . GLY A 1 166 ? 6.445 4.496 -12.211 1 91 166 GLY A O 1
ATOM 1266 N N . TYR A 1 167 ? 7.699 3.871 -10.469 1 91 167 TYR A N 1
ATOM 1267 C CA . TYR A 1 167 ? 8.812 4.723 -10.875 1 91 167 TYR A CA 1
ATOM 1268 C C . TYR A 1 167 ? 9.336 4.32 -12.25 1 91 167 TYR A C 1
ATOM 1270 O O . TYR A 1 167 ? 9.617 5.176 -13.094 1 91 167 TYR A O 1
ATOM 1278 N N . TRP A 1 168 ? 9.516 2.998 -12.422 1 93.62 168 TRP A N 1
ATOM 1279 C CA . TRP A 1 168 ? 9.977 2.436 -13.688 1 93.62 168 TRP A CA 1
ATOM 1280 C C . TRP A 1 168 ? 9.07 2.857 -14.836 1 93.62 168 TRP A C 1
ATOM 1282 O O . TRP A 1 168 ? 9.547 3.305 -15.883 1 93.62 168 TRP A O 1
ATOM 1292 N N . LEU A 1 169 ? 7.824 2.836 -14.68 1 92.56 169 LEU A N 1
ATOM 1293 C CA . LEU A 1 169 ? 6.848 3.225 -15.688 1 92.56 169 LEU A CA 1
ATOM 1294 C C . LEU A 1 169 ? 6.891 4.727 -15.938 1 92.56 169 LEU A C 1
ATOM 1296 O O . LEU A 1 169 ? 6.855 5.176 -17.078 1 92.56 169 LEU A O 1
ATOM 1300 N N . ASP A 1 170 ? 6.957 5.484 -14.859 1 89.75 170 ASP A N 1
ATOM 1301 C CA . ASP A 1 170 ? 7 6.938 -14.961 1 89.75 170 ASP A CA 1
ATOM 1302 C C . ASP A 1 170 ? 8.242 7.398 -15.727 1 89.75 170 ASP A C 1
ATOM 1304 O O . ASP A 1 170 ? 8.234 8.469 -16.344 1 89.75 170 ASP A O 1
ATOM 1308 N N . SER A 1 171 ? 9.297 6.625 -15.641 1 92.38 171 SER A N 1
ATOM 1309 C CA . SER A 1 171 ? 10.562 6.984 -16.25 1 92.38 171 SER A CA 1
ATOM 1310 C C . SER A 1 171 ? 10.672 6.438 -17.672 1 92.38 171 SER A C 1
ATOM 1312 O O . SER A 1 171 ? 11.75 6.449 -18.281 1 92.38 171 SER A O 1
ATOM 1314 N N . GLY A 1 172 ? 9.656 5.84 -18.172 1 92.44 172 GLY A N 1
ATOM 1315 C CA . GLY A 1 172 ? 9.617 5.371 -19.547 1 92.44 172 GLY A CA 1
ATOM 1316 C C . GLY A 1 172 ? 10.055 3.926 -19.703 1 92.44 172 GLY A C 1
ATOM 1317 O O . GLY A 1 172 ? 10.508 3.52 -20.781 1 92.44 172 GLY A O 1
ATOM 1318 N N . SER A 1 173 ? 10.18 3.16 -18.609 1 92.75 173 SER A N 1
ATOM 1319 C CA . SER A 1 173 ? 10.445 1.727 -18.578 1 92.75 173 SER A CA 1
ATOM 1320 C C . SER A 1 173 ? 11.82 1.405 -19.156 1 92.75 173 SER A C 1
ATOM 1322 O O . SER A 1 173 ? 11.945 0.56 -20.047 1 92.75 173 SER A O 1
ATOM 1324 N N . PRO A 1 174 ? 12.797 2.102 -18.688 1 91 174 PRO A N 1
ATOM 1325 C CA . PRO A 1 174 ? 14.141 1.883 -19.234 1 91 174 PRO A CA 1
ATOM 1326 C C . PRO A 1 174 ? 14.641 0.458 -19.016 1 91 174 PRO A C 1
ATOM 1328 O O . PRO A 1 174 ? 14.398 -0.127 -17.953 1 91 174 PRO A O 1
ATOM 1331 N N . GLY A 1 175 ? 15.336 -0.171 -20.047 1 91.69 175 GLY A N 1
ATOM 1332 C CA . GLY A 1 175 ? 15.984 -1.469 -19.938 1 91.69 175 GLY A CA 1
ATOM 1333 C C . GLY A 1 175 ? 15 -2.625 -19.938 1 91.69 175 GLY A C 1
ATOM 1334 O O . GLY A 1 175 ? 15.375 -3.764 -19.656 1 91.69 175 GLY A O 1
ATOM 1335 N N . GLY A 1 176 ? 13.742 -2.352 -20.172 1 89.44 176 GLY A N 1
ATOM 1336 C CA . GLY A 1 176 ? 12.75 -3.412 -20.156 1 89.44 176 GLY A CA 1
ATOM 1337 C C . GLY A 1 176 ? 12.562 -4.051 -18.797 1 89.44 176 GLY A C 1
ATOM 1338 O O . GLY A 1 176 ? 12.859 -3.432 -17.766 1 89.44 176 GLY A O 1
ATOM 1339 N N . THR A 1 177 ? 12.016 -5.203 -18.75 1 87.12 177 THR A N 1
ATOM 1340 C CA . THR A 1 177 ? 11.719 -5.883 -17.5 1 87.12 177 THR A CA 1
ATOM 1341 C C . THR A 1 177 ? 13 -6.188 -16.734 1 87.12 177 THR A C 1
ATOM 1343 O O . THR A 1 177 ? 12.992 -6.242 -15.5 1 87.12 177 THR A O 1
ATOM 1346 N N . ARG A 1 178 ? 14.102 -6.348 -17.453 1 86.31 178 ARG A N 1
ATOM 1347 C CA . ARG A 1 178 ? 15.391 -6.527 -16.797 1 86.31 178 ARG A CA 1
ATOM 1348 C C . ARG A 1 178 ? 15.789 -5.27 -16.031 1 86.31 178 ARG A C 1
ATOM 1350 O O . ARG A 1 178 ? 16.344 -5.355 -14.93 1 86.31 178 ARG A O 1
ATOM 1357 N N . GLY A 1 179 ? 15.469 -4.148 -16.656 1 90.12 179 GLY A N 1
ATOM 1358 C CA . GLY A 1 179 ? 15.703 -2.896 -15.953 1 90.12 179 GLY A CA 1
ATOM 1359 C C . GLY A 1 179 ? 14.922 -2.781 -14.664 1 90.12 179 GLY A C 1
ATOM 1360 O O . GLY A 1 179 ? 15.438 -2.279 -13.664 1 90.12 179 GLY A O 1
ATOM 1361 N N . LEU A 1 180 ? 13.688 -3.252 -14.68 1 91.25 180 LEU A N 1
ATOM 1362 C CA . LEU A 1 180 ? 12.867 -3.254 -13.477 1 91.25 180 LEU A CA 1
ATOM 1363 C C . LEU A 1 180 ? 13.469 -4.156 -12.406 1 91.25 180 LEU A C 1
ATOM 1365 O O . LEU A 1 180 ? 13.547 -3.77 -11.234 1 91.25 180 LEU A O 1
ATOM 1369 N N . ALA A 1 181 ? 13.875 -5.301 -12.781 1 86.69 181 ALA A N 1
ATOM 1370 C CA . ALA A 1 181 ? 14.492 -6.238 -11.844 1 86.69 181 ALA A CA 1
ATOM 1371 C C . ALA A 1 181 ? 15.727 -5.629 -11.188 1 86.69 181 ALA A C 1
ATOM 1373 O O . ALA A 1 181 ? 15.945 -5.801 -9.984 1 86.69 181 ALA A O 1
ATOM 1374 N N . ASP A 1 182 ? 16.5 -4.934 -11.984 1 88.75 182 ASP A N 1
ATOM 1375 C CA . ASP A 1 182 ? 17.703 -4.27 -11.469 1 88.75 182 ASP A CA 1
ATOM 1376 C C . ASP A 1 182 ? 17.328 -3.207 -10.438 1 88.75 182 ASP A C 1
ATOM 1378 O O . ASP A 1 182 ? 17.984 -3.084 -9.398 1 88.75 182 ASP A O 1
ATOM 1382 N N . LEU A 1 183 ? 16.281 -2.457 -10.719 1 91.38 183 LEU A N 1
ATOM 1383 C CA . LEU A 1 183 ? 15.812 -1.421 -9.797 1 91.38 183 LEU A CA 1
ATOM 1384 C C . LEU A 1 183 ? 15.336 -2.033 -8.484 1 91.38 183 LEU A C 1
ATOM 1386 O O . LEU A 1 183 ? 15.656 -1.524 -7.41 1 91.38 183 LEU A O 1
ATOM 1390 N N . ILE A 1 184 ? 14.625 -3.111 -8.594 1 90.25 184 ILE A N 1
ATOM 1391 C CA . ILE A 1 184 ? 14.102 -3.797 -7.418 1 90.25 184 ILE A CA 1
ATOM 1392 C C . ILE A 1 184 ? 15.266 -4.297 -6.559 1 90.25 184 ILE A C 1
ATOM 1394 O O . ILE A 1 184 ? 15.273 -4.086 -5.344 1 90.25 184 ILE A O 1
ATOM 1398 N N . GLU A 1 185 ? 16.203 -4.895 -7.18 1 87.88 185 GLU A N 1
ATOM 1399 C CA . GLU A 1 185 ? 17.359 -5.402 -6.453 1 87.88 185 GLU A CA 1
ATOM 1400 C C . GLU A 1 185 ? 18.109 -4.273 -5.742 1 87.88 185 GLU A C 1
ATOM 1402 O O . GLU A 1 185 ? 18.562 -4.438 -4.609 1 87.88 185 GLU A O 1
ATOM 1407 N N . GLN A 1 186 ? 18.203 -3.195 -6.359 1 87.12 186 GLN A N 1
ATOM 1408 C CA . GLN A 1 186 ? 18.953 -2.059 -5.824 1 87.12 186 GLN A CA 1
ATOM 1409 C C . GLN A 1 186 ? 18.219 -1.425 -4.645 1 87.12 186 GLN A C 1
ATOM 1411 O O . GLN A 1 186 ? 18.844 -0.927 -3.709 1 87.12 186 GLN A O 1
ATOM 1416 N N . THR A 1 187 ? 16.906 -1.493 -4.699 1 88.62 187 THR A N 1
ATOM 1417 C CA . THR A 1 187 ? 16.156 -0.692 -3.732 1 88.62 187 THR A CA 1
ATOM 1418 C C . THR A 1 187 ? 15.539 -1.579 -2.652 1 88.62 187 THR A C 1
ATOM 1420 O O . THR A 1 187 ? 15.148 -1.093 -1.589 1 88.62 187 THR A O 1
ATOM 1423 N N . LEU A 1 188 ? 15.484 -2.871 -2.898 1 89.19 188 LEU A N 1
ATOM 1424 C CA . LEU A 1 188 ? 14.891 -3.773 -1.917 1 89.19 188 LEU A CA 1
ATOM 1425 C C . LEU A 1 188 ? 15.68 -3.754 -0.614 1 89.19 188 LEU A C 1
ATOM 1427 O O . LEU A 1 188 ? 15.172 -4.16 0.433 1 89.19 188 LEU A O 1
ATOM 1431 N N . SER A 1 189 ? 16.938 -3.238 -0.668 1 87.12 189 SER A N 1
ATOM 1432 C CA . SER A 1 189 ? 17.797 -3.146 0.515 1 87.12 189 SER A CA 1
ATOM 1433 C C . SER A 1 189 ? 17.188 -2.199 1.55 1 87.12 189 SER A C 1
ATOM 1435 O O . SER A 1 189 ? 17.609 -2.203 2.713 1 87.12 189 SER A O 1
ATOM 1437 N N . VAL A 1 190 ? 16.234 -1.39 1.151 1 90.69 190 VAL A N 1
ATOM 1438 C CA . VAL A 1 190 ? 15.547 -0.494 2.076 1 90.69 190 VAL A CA 1
ATOM 1439 C C . VAL A 1 190 ? 14.742 -1.311 3.084 1 90.69 190 VAL A C 1
ATOM 1441 O O . VAL A 1 190 ? 14.438 -0.829 4.176 1 90.69 190 VAL A O 1
ATOM 1444 N N . VAL A 1 191 ? 14.359 -2.469 2.725 1 93.12 191 VAL A N 1
ATOM 1445 C CA . VAL A 1 191 ? 13.656 -3.365 3.641 1 93.12 191 VAL A CA 1
ATOM 1446 C C . VAL A 1 191 ? 14.648 -4.355 4.25 1 93.12 191 VAL A C 1
ATOM 1448 O O . VAL A 1 191 ? 15.352 -5.062 3.525 1 93.12 191 VAL A O 1
ATOM 1451 N N . ASP A 1 192 ? 14.773 -4.344 5.492 1 91.81 192 ASP A N 1
ATOM 1452 C CA . ASP A 1 192 ? 15.656 -5.285 6.172 1 91.81 192 ASP A CA 1
ATOM 1453 C C . ASP A 1 192 ? 15.016 -6.668 6.258 1 91.81 192 ASP A C 1
ATOM 1455 O O . ASP A 1 192 ? 14.125 -6.898 7.078 1 91.81 192 ASP A O 1
ATOM 1459 N N . LEU A 1 193 ? 15.547 -7.574 5.496 1 89.62 193 LEU A N 1
ATOM 1460 C CA . LEU A 1 193 ? 15.023 -8.938 5.473 1 89.62 193 LEU A CA 1
ATOM 1461 C C . LEU A 1 193 ? 15.977 -9.891 6.188 1 89.62 193 LEU A C 1
ATOM 1463 O O . LEU A 1 193 ? 15.703 -11.094 6.281 1 89.62 193 LEU A O 1
ATOM 1467 N N . SER A 1 194 ? 17.047 -9.383 6.715 1 88.62 194 SER A N 1
ATOM 1468 C CA . SER A 1 194 ? 18.109 -10.227 7.25 1 88.62 194 SER A CA 1
ATOM 1469 C C . SER A 1 194 ? 17.625 -11.039 8.445 1 88.62 194 SER A C 1
ATOM 1471 O O . SER A 1 194 ? 18.125 -12.133 8.703 1 88.62 194 SER A O 1
ATOM 1473 N N . TRP A 1 195 ? 16.703 -10.555 9.102 1 88.06 195 TRP A N 1
ATOM 1474 C CA . TRP A 1 195 ? 16.203 -11.25 10.281 1 88.06 195 TRP A CA 1
ATOM 1475 C C . TRP A 1 195 ? 15.516 -12.555 9.906 1 88.06 195 TRP A C 1
ATOM 1477 O O . TRP A 1 195 ? 15.352 -13.445 10.742 1 88.06 195 TRP A O 1
ATOM 1487 N N . LEU A 1 196 ? 15.141 -12.711 8.703 1 88.56 196 LEU A N 1
ATOM 1488 C CA . LEU A 1 196 ? 14.461 -13.914 8.234 1 88.56 196 LEU A CA 1
ATOM 1489 C C . LEU A 1 196 ? 15.461 -15.047 8.016 1 88.56 196 LEU A C 1
ATOM 1491 O O . LEU A 1 196 ? 15.07 -16.219 7.91 1 88.56 196 LEU A O 1
ATOM 1495 N N . ASP A 1 197 ? 16.688 -14.672 7.777 1 87.31 197 ASP A N 1
ATOM 1496 C CA . ASP A 1 197 ? 17.719 -15.68 7.523 1 87.31 197 ASP A CA 1
ATOM 1497 C C . ASP A 1 197 ? 17.797 -16.688 8.672 1 87.31 197 ASP A C 1
ATOM 1499 O O . ASP A 1 197 ? 18.125 -17.859 8.461 1 87.31 197 ASP A O 1
ATOM 1503 N N . ASP A 1 198 ? 17.406 -16.234 9.828 1 85.38 198 ASP A N 1
ATOM 1504 C CA . ASP A 1 198 ? 17.484 -17.062 11.023 1 85.38 198 ASP A CA 1
ATOM 1505 C C . ASP A 1 198 ? 16.453 -18.188 10.977 1 85.38 198 ASP A C 1
ATOM 1507 O O . ASP A 1 198 ? 16.578 -19.188 11.672 1 85.38 198 ASP A O 1
ATOM 1511 N N . TYR A 1 199 ? 15.492 -18.062 10.141 1 85.88 199 TYR A N 1
ATOM 1512 C CA . TYR A 1 199 ? 14.375 -19 10.164 1 85.88 199 TYR A CA 1
ATOM 1513 C C . TYR A 1 199 ? 14.312 -19.812 8.875 1 85.88 199 TYR A C 1
ATOM 1515 O O . TYR A 1 199 ? 13.422 -20.656 8.703 1 85.88 199 TYR A O 1
ATOM 1523 N N . ARG A 1 200 ? 15.141 -19.547 8.031 1 82.56 200 ARG A N 1
ATOM 1524 C CA . ARG A 1 200 ? 15.094 -20.109 6.688 1 82.56 200 ARG A CA 1
ATOM 1525 C C . ARG A 1 200 ? 15.039 -21.641 6.738 1 82.56 200 ARG A C 1
ATOM 1527 O O . ARG A 1 200 ? 14.203 -22.266 6.086 1 82.56 200 ARG A O 1
ATOM 1534 N N . GLU A 1 201 ? 15.945 -22.203 7.488 1 81.62 201 GLU A N 1
ATOM 1535 C CA . GLU A 1 201 ? 16.031 -23.672 7.555 1 81.62 201 GLU A CA 1
ATOM 1536 C C . GLU A 1 201 ? 14.766 -24.266 8.148 1 81.62 201 GLU A C 1
ATOM 1538 O O . GLU A 1 201 ? 14.25 -25.266 7.645 1 81.62 201 GLU A O 1
ATOM 1543 N N . LEU A 1 202 ? 14.312 -23.656 9.117 1 83.81 202 LEU A N 1
ATOM 1544 C CA . LEU A 1 202 ? 13.109 -24.141 9.789 1 83.81 202 LEU A CA 1
ATOM 1545 C C . LEU A 1 202 ? 11.922 -24.125 8.836 1 83.81 202 LEU A C 1
ATOM 1547 O O . LEU A 1 202 ? 11.203 -25.125 8.711 1 83.81 202 LEU A O 1
ATOM 1551 N N . VAL A 1 203 ? 11.656 -23.078 8.172 1 82.56 203 VAL A N 1
ATOM 1552 C CA . VAL A 1 203 ? 10.523 -22.922 7.27 1 82.56 203 VAL A CA 1
ATOM 1553 C C . VAL A 1 203 ? 10.656 -23.875 6.086 1 82.56 203 VAL A C 1
ATOM 1555 O O . VAL A 1 203 ? 9.68 -24.5 5.672 1 82.56 203 VAL A O 1
ATOM 1558 N N . ARG A 1 204 ? 11.875 -23.938 5.582 1 81.62 204 ARG A N 1
ATOM 1559 C CA . ARG A 1 204 ? 12.133 -24.844 4.465 1 81.62 204 ARG A CA 1
ATOM 1560 C C . ARG A 1 204 ? 11.805 -26.281 4.84 1 81.62 204 ARG A C 1
ATOM 1562 O O . ARG A 1 204 ? 11.133 -27 4.086 1 81.62 204 ARG A O 1
ATOM 1569 N N . ASP A 1 205 ? 12.273 -26.672 5.977 1 83.25 205 ASP A N 1
ATOM 1570 C CA . ASP A 1 205 ? 12.078 -28.031 6.438 1 83.25 205 ASP A CA 1
ATOM 1571 C C . ASP A 1 205 ? 10.594 -28.328 6.66 1 83.25 205 ASP A C 1
ATOM 1573 O O . ASP A 1 205 ? 10.102 -29.406 6.285 1 83.25 205 ASP A O 1
ATOM 1577 N N . ASN A 1 206 ? 9.898 -27.406 7.215 1 83.69 206 ASN A N 1
ATOM 1578 C CA . ASN A 1 206 ? 8.477 -27.594 7.484 1 83.69 206 ASN A CA 1
ATOM 1579 C C . ASN A 1 206 ? 7.66 -27.594 6.195 1 83.69 206 ASN A C 1
ATOM 1581 O O . ASN A 1 206 ? 6.652 -28.297 6.098 1 83.69 206 ASN A O 1
ATOM 1585 N N . LEU A 1 207 ? 8.047 -26.781 5.23 1 79.5 207 LEU A N 1
ATOM 1586 C CA . LEU A 1 207 ? 7.383 -26.781 3.936 1 79.5 207 LEU A CA 1
ATOM 1587 C C . LEU A 1 207 ? 7.566 -28.125 3.223 1 79.5 207 LEU A C 1
ATOM 1589 O O . LEU A 1 207 ? 6.625 -28.656 2.635 1 79.5 207 LEU A O 1
ATOM 1593 N N . ALA A 1 208 ? 8.773 -28.609 3.232 1 78 208 ALA A N 1
ATOM 1594 C CA . ALA A 1 208 ? 9.062 -29.906 2.629 1 78 208 ALA A CA 1
ATOM 1595 C C . ALA A 1 208 ? 8.234 -31.016 3.275 1 78 208 ALA A C 1
ATOM 1597 O O . ALA A 1 208 ? 7.738 -31.922 2.588 1 78 208 ALA A O 1
ATOM 1598 N N . ALA A 1 209 ? 8.047 -30.906 4.523 1 79.38 209 ALA A N 1
ATOM 1599 C CA . ALA A 1 209 ? 7.301 -31.906 5.27 1 79.38 209 ALA A CA 1
ATOM 1600 C C . ALA A 1 209 ? 5.82 -31.875 4.898 1 79.38 209 ALA A C 1
ATOM 1602 O O . ALA A 1 209 ? 5.16 -32.938 4.871 1 79.38 209 ALA A O 1
ATOM 1603 N N . ARG A 1 210 ? 5.285 -30.734 4.617 1 74.88 210 ARG A N 1
ATOM 1604 C CA . ARG A 1 210 ? 3.885 -30.562 4.246 1 74.88 210 ARG A CA 1
ATOM 1605 C C . ARG A 1 210 ? 3.629 -31.078 2.83 1 74.88 210 ARG A C 1
ATOM 1607 O O . ARG A 1 210 ? 2.535 -31.547 2.523 1 74.88 210 ARG A O 1
ATOM 1614 N N . SER A 1 211 ? 4.566 -30.766 1.936 1 68.44 211 SER A N 1
ATOM 1615 C CA . SER A 1 211 ? 4.426 -31.219 0.553 1 68.44 211 SER A CA 1
ATOM 1616 C C . SER A 1 211 ? 4.48 -32.75 0.453 1 68.44 211 SER A C 1
ATOM 1618 O O . SER A 1 211 ? 3.971 -33.312 -0.506 1 68.44 211 SER A O 1
ATOM 1620 N N . GLU A 1 212 ? 5.184 -33.406 1.365 1 60.41 212 GLU A N 1
ATOM 1621 C CA . GLU A 1 212 ? 5.301 -34.844 1.397 1 60.41 212 GLU A CA 1
ATOM 1622 C C . GLU A 1 212 ? 4.047 -35.5 1.984 1 60.41 212 GLU A C 1
ATOM 1624 O O . GLU A 1 212 ? 3.775 -36.656 1.746 1 60.41 212 GLU A O 1
ATOM 1629 N N . ARG A 1 213 ? 3.197 -34.75 2.621 1 57.34 213 ARG A N 1
ATOM 1630 C CA . ARG A 1 213 ? 1.957 -35.281 3.162 1 57.34 213 ARG A CA 1
ATOM 1631 C C . ARG A 1 213 ? 0.809 -35.125 2.172 1 57.34 213 ARG A C 1
ATOM 1633 O O . ARG A 1 213 ? 0.782 -34.156 1.393 1 57.34 213 ARG A O 1
ATOM 1640 N N . MET B 1 1 ? 9.477 36.938 3.482 1 32.72 1 MET B N 1
ATOM 1641 C CA . MET B 1 1 ? 8.125 37 4.043 1 32.72 1 MET B CA 1
ATOM 1642 C C . MET B 1 1 ? 7.508 35.594 4.109 1 32.72 1 MET B C 1
ATOM 1644 O O . MET B 1 1 ? 7.625 34.812 3.164 1 32.72 1 MET B O 1
ATOM 1648 N N . PRO B 1 2 ? 7.449 34.938 5.203 1 41.16 2 PRO B N 1
ATOM 1649 C CA . PRO B 1 2 ? 6.84 33.594 5.246 1 41.16 2 PRO B CA 1
ATOM 1650 C C . PRO B 1 2 ? 5.637 33.469 4.316 1 41.16 2 PRO B C 1
ATOM 1652 O O . PRO B 1 2 ? 4.875 34.438 4.148 1 41.16 2 PRO B O 1
ATOM 1655 N N . MET B 1 3 ? 5.715 33.062 3.193 1 43.22 3 MET B N 1
ATOM 1656 C CA . MET B 1 3 ? 4.547 33.031 2.318 1 43.22 3 MET B CA 1
ATOM 1657 C C . MET B 1 3 ? 3.279 32.719 3.115 1 43.22 3 MET B C 1
ATOM 1659 O O . MET B 1 3 ? 3.023 31.578 3.471 1 43.22 3 MET B O 1
ATOM 1663 N N . THR B 1 4 ? 2.893 33.531 4.066 1 49.41 4 THR B N 1
ATOM 1664 C CA . THR B 1 4 ? 1.585 33.594 4.711 1 49.41 4 THR B CA 1
ATOM 1665 C C . THR B 1 4 ? 0.479 33.219 3.723 1 49.41 4 THR B C 1
ATOM 1667 O O . THR B 1 4 ? 0.406 33.781 2.629 1 49.41 4 THR B O 1
ATOM 1670 N N . LEU B 1 5 ? 0.151 31.938 3.744 1 57.66 5 LEU B N 1
ATOM 1671 C CA . LEU B 1 5 ? -0.999 31.703 2.879 1 57.66 5 LEU B CA 1
ATOM 1672 C C . LEU B 1 5 ? -1.897 32.938 2.816 1 57.66 5 LEU B C 1
ATOM 1674 O O . LEU B 1 5 ? -2.18 33.562 3.844 1 57.66 5 LEU B O 1
ATOM 1678 N N . GLY B 1 6 ? -1.936 33.656 1.688 1 65.38 6 GLY B N 1
ATOM 1679 C CA . GLY B 1 6 ? -2.918 34.719 1.567 1 65.38 6 GLY B CA 1
ATOM 1680 C C . GLY B 1 6 ? -4.25 34.406 2.211 1 65.38 6 GLY B C 1
ATOM 1681 O O . GLY B 1 6 ? -4.543 33.219 2.465 1 65.38 6 GLY B O 1
ATOM 1682 N N . LEU B 1 7 ? -4.922 35.312 2.838 1 69.81 7 LEU B N 1
ATOM 1683 C CA . LEU B 1 7 ? -6.203 35.188 3.523 1 69.81 7 LEU B CA 1
ATOM 1684 C C . LEU B 1 7 ? -7.125 34.25 2.756 1 69.81 7 LEU B C 1
ATOM 1686 O O . LEU B 1 7 ? -7.824 33.406 3.359 1 69.81 7 LEU B O 1
ATOM 1690 N N . ARG B 1 8 ? -7.055 34.344 1.421 1 75.31 8 ARG B N 1
ATOM 1691 C CA . ARG B 1 8 ? -7.902 33.5 0.588 1 75.31 8 ARG B CA 1
ATOM 1692 C C . ARG B 1 8 ? -7.469 32.031 0.677 1 75.31 8 ARG B C 1
ATOM 1694 O O . ARG B 1 8 ? -8.312 31.141 0.754 1 75.31 8 ARG B O 1
ATOM 1701 N N . ASP B 1 9 ? -6.207 31.766 0.707 1 76.62 9 ASP B N 1
ATOM 1702 C CA . ASP B 1 9 ? -5.668 30.422 0.786 1 76.62 9 ASP B CA 1
ATOM 1703 C C . ASP B 1 9 ? -5.93 29.797 2.158 1 76.62 9 ASP B C 1
ATOM 1705 O O . ASP B 1 9 ? -6.234 28.609 2.262 1 76.62 9 ASP B O 1
ATOM 1709 N N . GLN B 1 10 ? -5.852 30.641 3.119 1 79 10 GLN B N 1
ATOM 1710 C CA . GLN B 1 10 ? -6.148 30.188 4.473 1 79 10 GLN B CA 1
ATOM 1711 C C . GLN B 1 10 ? -7.613 29.766 4.602 1 79 10 GLN B C 1
ATOM 1713 O O . GLN B 1 10 ? -7.918 28.75 5.215 1 79 10 GLN B O 1
ATOM 1718 N N . LYS B 1 11 ? -8.461 30.641 4.055 1 82.44 11 LYS B N 1
ATOM 1719 C CA . LYS B 1 11 ? -9.891 30.328 4.102 1 82.44 11 LYS B CA 1
ATOM 1720 C C . LYS B 1 11 ? -10.195 29.031 3.371 1 82.44 11 LYS B C 1
ATOM 1722 O O . LYS B 1 11 ? -11.047 28.25 3.814 1 82.44 11 LYS B O 1
ATOM 1727 N N . LYS B 1 12 ? -9.492 28.781 2.334 1 85.81 12 LYS B N 1
ATOM 1728 C CA . LYS B 1 12 ? -9.672 27.547 1.569 1 85.81 12 LYS B CA 1
ATOM 1729 C C . LYS B 1 12 ? -9.258 26.328 2.385 1 85.81 12 LYS B C 1
ATOM 1731 O O . LYS B 1 12 ? -9.953 25.312 2.379 1 85.81 12 LYS B O 1
ATOM 1736 N N . LEU B 1 13 ? -8.219 26.484 3.039 1 84.5 13 LEU B N 1
ATOM 1737 C CA . LEU B 1 13 ? -7.734 25.391 3.869 1 84.5 13 LEU B CA 1
ATOM 1738 C C . LEU B 1 13 ? -8.688 25.125 5.023 1 84.5 13 LEU B C 1
ATOM 1740 O O . LEU B 1 13 ? -8.922 23.969 5.383 1 84.5 13 LEU B O 1
ATOM 1744 N N . GLU B 1 14 ? -9.18 26.172 5.523 1 87.69 14 GLU B N 1
ATOM 1745 C CA . GLU B 1 14 ? -10.125 26.031 6.625 1 87.69 14 GLU B CA 1
ATOM 1746 C C . GLU B 1 14 ? -11.406 25.344 6.176 1 87.69 14 GLU B C 1
ATOM 1748 O O . GLU B 1 14 ? -11.938 24.484 6.887 1 87.69 14 GLU B O 1
ATOM 1753 N N . THR B 1 15 ? -11.914 25.797 5.047 1 91.75 15 THR B N 1
ATOM 1754 C CA . THR B 1 15 ? -13.125 25.188 4.516 1 91.75 15 THR B CA 1
ATOM 1755 C C . THR B 1 15 ? -12.891 23.703 4.227 1 91.75 15 THR B C 1
ATOM 1757 O O . THR B 1 15 ? -13.742 22.859 4.527 1 91.75 15 THR B O 1
ATOM 1760 N N . ARG B 1 16 ? -11.789 23.406 3.658 1 91.94 16 ARG B N 1
ATOM 1761 C CA . ARG B 1 16 ? -11.438 22.031 3.359 1 91.94 16 ARG B CA 1
ATOM 1762 C C . ARG B 1 16 ? -11.422 21.172 4.629 1 91.94 16 ARG B C 1
ATOM 1764 O O . ARG B 1 16 ? -11.961 20.078 4.648 1 91.94 16 ARG B O 1
ATOM 1771 N N . ALA B 1 17 ? -10.852 21.734 5.602 1 89.94 17 ALA B N 1
ATOM 1772 C CA . ALA B 1 17 ? -10.773 21.031 6.883 1 89.94 17 ALA B CA 1
ATOM 1773 C C . ALA B 1 17 ? -12.156 20.859 7.496 1 89.94 17 ALA B C 1
ATOM 1775 O O . ALA B 1 17 ? -12.469 19.812 8.07 1 89.94 17 ALA B O 1
ATOM 1776 N N . ARG B 1 18 ? -12.922 21.875 7.414 1 93 18 ARG B N 1
ATOM 1777 C CA . ARG B 1 18 ? -14.273 21.828 7.953 1 93 18 ARG B CA 1
ATOM 1778 C C . ARG B 1 18 ? -15.102 20.75 7.258 1 93 18 ARG B C 1
ATOM 1780 O O . ARG B 1 18 ? -15.875 20.031 7.902 1 93 18 ARG B O 1
ATOM 1787 N N . LEU B 1 19 ? -14.969 20.703 6.016 1 95.88 19 LEU B N 1
ATOM 1788 C CA . LEU B 1 19 ? -15.68 19.703 5.242 1 95.88 19 LEU B CA 1
ATOM 1789 C C . LEU B 1 19 ? -15.242 18.297 5.641 1 95.88 19 LEU B C 1
ATOM 1791 O O . LEU B 1 19 ? -16.078 17.406 5.844 1 95.88 19 LEU B O 1
ATOM 1795 N N . ALA B 1 20 ? -13.984 18.125 5.754 1 94.25 20 ALA B N 1
ATOM 1796 C CA . ALA B 1 20 ? -13.445 16.812 6.145 1 94.25 20 ALA B CA 1
ATOM 1797 C C . ALA B 1 20 ? -13.93 16.422 7.535 1 94.25 20 ALA B C 1
ATOM 1799 O O . ALA B 1 20 ? -14.328 15.266 7.75 1 94.25 20 ALA B O 1
ATOM 1800 N N . GLN B 1 21 ? -13.922 17.344 8.414 1 93.12 21 GLN B N 1
ATOM 1801 C CA . GLN B 1 21 ? -14.391 17.078 9.773 1 93.12 21 GLN B CA 1
ATOM 1802 C C . GLN B 1 21 ? -15.875 16.75 9.797 1 93.12 21 GLN B C 1
ATOM 1804 O O . GLN B 1 21 ? -16.297 15.844 10.516 1 93.12 21 GLN B O 1
ATOM 1809 N N . ALA B 1 22 ? -16.609 17.484 9.047 1 96.31 22 ALA B N 1
ATOM 1810 C CA . ALA B 1 22 ? -18.047 17.219 8.938 1 96.31 22 ALA B CA 1
ATOM 1811 C C . ALA B 1 22 ? -18.297 15.812 8.398 1 96.31 22 ALA B C 1
ATOM 1813 O O . ALA B 1 22 ? -19.156 15.086 8.914 1 96.31 22 ALA B O 1
ATOM 1814 N N . ALA B 1 23 ? -17.609 15.469 7.383 1 96.5 23 ALA B N 1
ATOM 1815 C CA . ALA B 1 23 ? -17.75 14.141 6.785 1 96.5 23 ALA B CA 1
ATOM 1816 C C . ALA B 1 23 ? -17.469 13.047 7.809 1 96.5 23 ALA B C 1
ATOM 1818 O O . ALA B 1 23 ? -18.266 12.109 7.953 1 96.5 23 ALA B O 1
ATOM 1819 N N . MET B 1 24 ? -16.375 13.188 8.492 1 94.5 24 MET B N 1
ATOM 1820 C CA . MET B 1 24 ? -15.992 12.18 9.477 1 94.5 24 MET B CA 1
ATOM 1821 C C . MET B 1 24 ? -17.031 12.086 10.594 1 94.5 24 MET B C 1
ATOM 1823 O O . MET B 1 24 ? -17.406 10.992 11 1 94.5 24 MET B O 1
ATOM 1827 N N . THR B 1 25 ? -17.469 13.211 11.055 1 95.12 25 THR B N 1
ATOM 1828 C CA . THR B 1 25 ? -18.469 13.234 12.117 1 95.12 25 THR B CA 1
ATOM 1829 C C . THR B 1 25 ? -19.75 12.547 11.672 1 95.12 25 THR B C 1
ATOM 1831 O O . THR B 1 25 ? -20.266 11.672 12.367 1 95.12 25 THR B O 1
ATOM 1834 N N . LEU B 1 26 ? -20.25 12.891 10.539 1 97.31 26 LEU B N 1
ATOM 1835 C CA . LEU B 1 26 ? -21.5 12.336 10.031 1 97.31 26 LEU B CA 1
ATOM 1836 C C . LEU B 1 26 ? -21.375 10.844 9.766 1 97.31 26 LEU B C 1
ATOM 1838 O O . LEU B 1 26 ? -22.281 10.07 10.102 1 97.31 26 LEU B O 1
ATOM 1842 N N . VAL B 1 27 ? -20.281 10.438 9.188 1 96 27 VAL B N 1
ATOM 1843 C CA . VAL B 1 27 ? -20.062 9.031 8.867 1 96 27 VAL B CA 1
ATOM 1844 C C . VAL B 1 27 ? -19.953 8.219 10.148 1 96 27 VAL B C 1
ATOM 1846 O O . VAL B 1 27 ? -20.422 7.082 10.211 1 96 27 VAL B O 1
ATOM 1849 N N . THR B 1 28 ? -19.312 8.828 11.086 1 93.44 28 THR B N 1
ATOM 1850 C CA . THR B 1 28 ? -19.188 8.156 12.383 1 93.44 28 THR B CA 1
ATOM 1851 C C . THR B 1 28 ? -20.562 7.98 13.023 1 93.44 28 THR B C 1
ATOM 1853 O O . THR B 1 28 ? -20.844 6.938 13.617 1 93.44 28 THR B O 1
ATOM 1856 N N . GLU B 1 29 ? -21.438 8.922 12.836 1 95.69 29 GLU B N 1
ATOM 1857 C CA . GLU B 1 29 ? -22.734 8.938 13.484 1 95.69 29 GLU B CA 1
ATOM 1858 C C . GLU B 1 29 ? -23.75 8.094 12.711 1 95.69 29 GLU B C 1
ATOM 1860 O O . GLU B 1 29 ? -24.547 7.359 13.305 1 95.69 29 GLU B O 1
ATOM 1865 N N . ARG B 1 30 ? -23.703 8.156 11.375 1 96.81 30 ARG B N 1
ATOM 1866 C CA . ARG B 1 30 ? -24.812 7.625 10.57 1 96.81 30 ARG B CA 1
ATOM 1867 C C . ARG B 1 30 ? -24.344 6.438 9.734 1 96.81 30 ARG B C 1
ATOM 1869 O O . ARG B 1 30 ? -25.172 5.699 9.195 1 96.81 30 ARG B O 1
ATOM 1876 N N . GLY B 1 31 ? -23.047 6.246 9.656 1 95.62 31 GLY B N 1
ATOM 1877 C CA . GLY B 1 31 ? -22.547 5.266 8.719 1 95.62 31 GLY B CA 1
ATOM 1878 C C . GLY B 1 31 ? -22.328 5.828 7.324 1 95.62 31 GLY B C 1
ATOM 1879 O O . GLY B 1 31 ? -23.094 6.684 6.867 1 95.62 31 GLY B O 1
ATOM 1880 N N . TYR B 1 32 ? -21.359 5.445 6.621 1 95.5 32 TYR B N 1
ATOM 1881 C CA . TYR B 1 32 ? -20.906 5.984 5.348 1 95.5 32 TYR B CA 1
ATOM 1882 C C . TYR B 1 32 ? -22.016 5.93 4.305 1 95.5 32 TYR B C 1
ATOM 1884 O O . TYR B 1 32 ? -22.281 6.922 3.623 1 95.5 32 TYR B O 1
ATOM 1892 N N . PRO B 1 33 ? -22.703 4.773 4.23 1 94.56 33 PRO B N 1
ATOM 1893 C CA . PRO B 1 33 ? -23.719 4.684 3.182 1 94.56 33 PRO B CA 1
ATOM 1894 C C . PRO B 1 33 ? -24.859 5.664 3.389 1 94.56 33 PRO B C 1
ATOM 1896 O O . PRO B 1 33 ? -25.594 5.98 2.441 1 94.56 33 PRO B O 1
ATOM 1899 N N . HIS B 1 34 ? -25.078 6.203 4.547 1 96.75 34 HIS B N 1
ATOM 1900 C CA . HIS B 1 34 ? -26.234 7.02 4.875 1 96.75 34 HIS B CA 1
ATOM 1901 C C . HIS B 1 34 ? -25.891 8.5 4.871 1 96.75 34 HIS B C 1
ATOM 1903 O O . HIS B 1 34 ? -26.719 9.344 5.238 1 96.75 34 HIS B O 1
ATOM 1909 N N . VAL B 1 35 ? -24.766 8.805 4.594 1 97.75 35 VAL B N 1
ATOM 1910 C CA . VAL B 1 35 ? -24.312 10.195 4.543 1 97.75 35 VAL B CA 1
ATOM 1911 C C . VAL B 1 35 ? -24.188 10.648 3.092 1 97.75 35 VAL B C 1
ATOM 1913 O O . VAL B 1 35 ? -23.625 9.93 2.256 1 97.75 35 VAL B O 1
ATOM 1916 N N . THR B 1 36 ? -24.688 11.797 2.75 1 97.25 36 THR B N 1
ATOM 1917 C CA . THR B 1 36 ? -24.625 12.336 1.397 1 97.25 36 THR B CA 1
ATOM 1918 C C . THR B 1 36 ? -23.719 13.57 1.356 1 97.25 36 THR B C 1
ATOM 1920 O O . THR B 1 36 ? -23.359 14.117 2.4 1 97.25 36 THR B O 1
ATOM 1923 N N . ILE B 1 37 ? -23.375 13.93 0.152 1 97.31 37 ILE B N 1
ATOM 1924 C CA . ILE B 1 37 ? -22.594 15.156 -0.049 1 97.31 37 ILE B CA 1
ATOM 1925 C C . ILE B 1 37 ? -23.391 16.359 0.465 1 97.31 37 ILE B C 1
ATOM 1927 O O . ILE B 1 37 ? -22.828 17.266 1.066 1 97.31 37 ILE B O 1
ATOM 1931 N N . ALA B 1 38 ? -24.672 16.328 0.241 1 97.56 38 ALA B N 1
ATOM 1932 C CA . ALA B 1 38 ? -25.531 17.406 0.731 1 97.56 38 ALA B CA 1
ATOM 1933 C C . ALA B 1 38 ? -25.469 17.5 2.252 1 97.56 38 ALA B C 1
ATOM 1935 O O . ALA B 1 38 ? -25.391 18.609 2.807 1 97.56 38 ALA B O 1
ATOM 1936 N N . ASP B 1 39 ? -25.531 16.391 2.941 1 98 39 ASP B N 1
ATOM 1937 C CA . ASP B 1 39 ? -25.422 16.344 4.398 1 98 39 ASP B CA 1
ATOM 1938 C C . ASP B 1 39 ? -24.125 16.984 4.875 1 98 39 ASP B C 1
ATOM 1940 O O . ASP B 1 39 ? -24.125 17.781 5.82 1 98 39 ASP B O 1
ATOM 1944 N N . ILE B 1 40 ? -23 16.625 4.23 1 98.06 40 ILE B N 1
ATOM 1945 C CA . ILE B 1 40 ? -21.672 17.109 4.602 1 98.06 40 ILE B CA 1
ATOM 1946 C C . ILE B 1 40 ? -21.594 18.609 4.371 1 98.06 40 ILE B C 1
ATOM 1948 O O . ILE B 1 40 ? -21.125 19.359 5.234 1 98.06 40 ILE B O 1
ATOM 1952 N N . ALA B 1 41 ? -22.016 19.016 3.174 1 97.81 41 ALA B N 1
ATOM 1953 C CA . ALA B 1 41 ? -21.984 20.438 2.83 1 97.81 41 ALA B CA 1
ATOM 1954 C C . ALA B 1 41 ? -22.781 21.266 3.836 1 97.81 41 ALA B C 1
ATOM 1956 O O . ALA B 1 41 ? -22.297 22.281 4.348 1 97.81 41 ALA B O 1
ATOM 1957 N N . ASP B 1 42 ? -23.984 20.828 4.148 1 97.88 42 ASP B N 1
ATOM 1958 C CA . ASP B 1 42 ? -24.859 21.516 5.109 1 97.88 42 ASP B CA 1
ATOM 1959 C C . ASP B 1 42 ? -24.188 21.609 6.477 1 97.88 42 ASP B C 1
ATOM 1961 O O . ASP B 1 42 ? -24.188 22.672 7.098 1 97.88 42 ASP B O 1
ATOM 1965 N N . ALA B 1 43 ? -23.641 20.578 6.957 1 97.38 43 ALA B N 1
ATOM 1966 C CA . ALA B 1 43 ? -22.984 20.531 8.258 1 97.38 43 ALA B CA 1
ATOM 1967 C C . ALA B 1 43 ? -21.766 21.469 8.297 1 97.38 43 ALA B C 1
ATOM 1969 O O . ALA B 1 43 ? -21.438 22.016 9.352 1 97.38 43 ALA B O 1
ATOM 1970 N N . ALA B 1 44 ? -21.125 21.609 7.18 1 96.62 44 ALA B N 1
ATOM 1971 C CA . ALA B 1 44 ? -19.938 22.469 7.09 1 96.62 44 ALA B CA 1
ATOM 1972 C C . ALA B 1 44 ? -20.328 23.922 6.805 1 96.62 44 ALA B C 1
ATOM 1974 O O . ALA B 1 44 ? -19.469 24.797 6.77 1 96.62 44 ALA B O 1
ATOM 1975 N N . GLY B 1 45 ? -21.562 24.156 6.52 1 96.69 45 GLY B N 1
ATOM 1976 C CA . GLY B 1 45 ? -22.047 25.5 6.301 1 96.69 45 GLY B CA 1
ATOM 1977 C C . GLY B 1 45 ? -21.75 26.031 4.91 1 96.69 45 GLY B C 1
ATOM 1978 O O . GLY B 1 45 ? -21.469 27.219 4.738 1 96.69 45 GLY B O 1
ATOM 1979 N N . VAL B 1 46 ? -21.656 25.141 3.969 1 96.88 46 VAL B N 1
ATOM 1980 C CA . VAL B 1 46 ? -21.391 25.547 2.594 1 96.88 46 VAL B CA 1
ATOM 1981 C C . VAL B 1 46 ? -22.406 24.906 1.653 1 96.88 46 VAL B C 1
ATOM 1983 O O . VAL B 1 46 ? -23.203 24.062 2.076 1 96.88 46 VAL B O 1
ATOM 1986 N N . SER B 1 47 ? -22.375 25.344 0.397 1 96.12 47 SER B N 1
ATOM 1987 C CA . SER B 1 47 ? -23.266 24.766 -0.607 1 96.12 47 SER B CA 1
ATOM 1988 C C . SER B 1 47 ? -22.672 23.484 -1.187 1 96.12 47 SER B C 1
ATOM 1990 O O . SER B 1 47 ? -21.469 23.234 -1.054 1 96.12 47 SER B O 1
ATOM 1992 N N . ARG B 1 48 ? -23.5 22.703 -1.826 1 94.88 48 ARG B N 1
ATOM 1993 C CA . ARG B 1 48 ? -23.047 21.516 -2.543 1 94.88 48 ARG B CA 1
ATOM 1994 C C . ARG B 1 48 ? -22.047 21.891 -3.643 1 94.88 48 ARG B C 1
ATOM 1996 O O . ARG B 1 48 ? -21.109 21.141 -3.904 1 94.88 48 ARG B O 1
ATOM 2003 N N . ARG B 1 49 ? -22.344 23.031 -4.262 1 95.75 49 ARG B N 1
ATOM 2004 C CA . ARG B 1 49 ? -21.438 23.5 -5.305 1 95.75 49 ARG B CA 1
ATOM 2005 C C . ARG B 1 49 ? -20.047 23.781 -4.746 1 95.75 49 ARG B C 1
ATOM 2007 O O . ARG B 1 49 ? -19.047 23.422 -5.355 1 95.75 49 ARG B O 1
ATOM 2014 N N . THR B 1 50 ? -20.078 24.438 -3.611 1 95.25 50 THR B N 1
ATOM 2015 C CA . THR B 1 50 ? -18.812 24.703 -2.949 1 95.25 50 THR B CA 1
ATOM 2016 C C . THR B 1 50 ? -18.094 23.406 -2.609 1 95.25 50 THR B C 1
ATOM 2018 O O . THR B 1 50 ? -16.875 23.297 -2.801 1 95.25 50 THR B O 1
ATOM 2021 N N . PHE B 1 51 ? -18.891 22.406 -2.057 1 97.25 51 PHE B N 1
ATOM 2022 C CA . PHE B 1 51 ? -18.297 21.094 -1.794 1 97.25 51 PHE B CA 1
ATOM 2023 C C . PHE B 1 51 ? -17.562 20.578 -3.025 1 97.25 51 PHE B C 1
ATOM 2025 O O . PHE B 1 51 ? -16.422 20.125 -2.932 1 97.25 51 PHE B O 1
ATOM 2032 N N . SER B 1 52 ? -18.109 20.672 -4.145 1 96.06 52 SER B N 1
ATOM 2033 C CA . SER B 1 52 ? -17.578 20.094 -5.383 1 96.06 52 SER B CA 1
ATOM 2034 C C . SER B 1 52 ? -16.344 20.844 -5.855 1 96.06 52 SER B C 1
ATOM 2036 O O . SER B 1 52 ? -15.57 20.312 -6.66 1 96.06 52 SER B O 1
ATOM 2038 N N . ASN B 1 53 ? -16.188 22.109 -5.367 1 95.5 53 ASN B N 1
ATOM 2039 C CA . ASN B 1 53 ? -14.961 22.844 -5.652 1 95.5 53 ASN B CA 1
ATOM 2040 C C . ASN B 1 53 ? -13.758 22.219 -4.941 1 95.5 53 ASN B C 1
ATOM 2042 O O . ASN B 1 53 ? -12.617 22.406 -5.371 1 95.5 53 ASN B O 1
ATOM 2046 N N . TYR B 1 54 ? -14.094 21.484 -3.881 1 94.38 54 TYR B N 1
ATOM 2047 C CA . TYR B 1 54 ? -13.008 20.984 -3.043 1 94.38 54 TYR B CA 1
ATOM 2048 C C . TYR B 1 54 ? -12.805 19.5 -3.24 1 94.38 54 TYR B C 1
ATOM 2050 O O . TYR B 1 54 ? -11.672 19.016 -3.248 1 94.38 54 TYR B O 1
ATOM 2058 N N . PHE B 1 55 ? -13.859 18.812 -3.352 1 95.19 55 PHE B N 1
ATOM 2059 C CA . PHE B 1 55 ? -13.773 17.359 -3.414 1 95.19 55 PHE B CA 1
ATOM 2060 C C . PHE B 1 55 ? -14.648 16.812 -4.539 1 95.19 55 PHE B C 1
ATOM 2062 O O . PHE B 1 55 ? -15.742 17.328 -4.781 1 95.19 55 PHE B O 1
ATOM 2069 N N . SER B 1 56 ? -14.156 15.758 -5.113 1 92.75 56 SER B N 1
ATOM 2070 C CA . SER B 1 56 ? -14.891 15.133 -6.203 1 92.75 56 SER B CA 1
ATOM 2071 C C . SER B 1 56 ? -15.836 14.055 -5.684 1 92.75 56 SER B C 1
ATOM 2073 O O . SER B 1 56 ? -16.719 13.594 -6.402 1 92.75 56 SER B O 1
ATOM 2075 N N . SER B 1 57 ? -15.664 13.633 -4.414 1 93.94 57 SER B N 1
ATOM 2076 C CA . SER B 1 57 ? -16.484 12.586 -3.826 1 93.94 57 SER B CA 1
ATOM 2077 C C . SER B 1 57 ? -16.5 12.672 -2.305 1 93.94 57 SER B C 1
ATOM 2079 O O . SER B 1 57 ? -15.641 13.328 -1.712 1 93.94 57 SER B O 1
ATOM 2081 N N . LYS B 1 58 ? -17.469 12.086 -1.671 1 94.88 58 LYS B N 1
ATOM 2082 C CA . LYS B 1 58 ? -17.5 12.094 -0.211 1 94.88 58 LYS B CA 1
ATOM 2083 C C . LYS B 1 58 ? -16.344 11.281 0.373 1 94.88 58 LYS B C 1
ATOM 2085 O O . LYS B 1 58 ? -15.82 11.609 1.438 1 94.88 58 LYS B O 1
ATOM 2090 N N . ALA B 1 59 ? -15.867 10.258 -0.395 1 93.81 59 ALA B N 1
ATOM 2091 C CA . ALA B 1 59 ? -14.719 9.477 0.057 1 93.81 59 ALA B CA 1
ATOM 2092 C C . ALA B 1 59 ? -13.461 10.344 0.124 1 93.81 59 ALA B C 1
ATOM 2094 O O . ALA B 1 59 ? -12.711 10.289 1.103 1 93.81 59 ALA B O 1
ATOM 2095 N N . GLU B 1 60 ? -13.266 11.078 -0.898 1 92.62 60 GLU B N 1
ATOM 2096 C CA . GLU B 1 60 ? -12.109 11.969 -0.923 1 92.62 60 GLU B CA 1
ATOM 2097 C C . GLU B 1 60 ? -12.164 12.969 0.231 1 92.62 60 GLU B C 1
ATOM 2099 O O . GLU B 1 60 ? -11.133 13.273 0.835 1 92.62 60 GLU B O 1
ATOM 2104 N N . CYS B 1 61 ? -13.344 13.43 0.434 1 95.06 61 CYS B N 1
ATOM 2105 C CA . CYS B 1 61 ? -13.539 14.344 1.548 1 95.06 61 CYS B CA 1
ATOM 2106 C C . CYS B 1 61 ? -13.242 13.664 2.877 1 95.06 61 CYS B C 1
ATOM 2108 O O . CYS B 1 61 ? -12.547 14.234 3.725 1 95.06 61 CYS B O 1
ATOM 2110 N N . LEU B 1 62 ? -13.703 12.5 3.053 1 94 62 LEU B N 1
ATOM 2111 C CA . LEU B 1 62 ? -13.562 11.742 4.285 1 94 62 LEU B CA 1
ATOM 2112 C C . LEU B 1 62 ? -12.094 11.484 4.609 1 94 62 LEU B C 1
ATOM 2114 O O . LEU B 1 62 ? -11.664 11.672 5.75 1 94 62 LEU B O 1
ATOM 2118 N N . ILE B 1 63 ? -11.289 11.172 3.621 1 91.56 63 ILE B N 1
ATOM 2119 C CA . ILE B 1 63 ? -9.914 10.758 3.881 1 91.56 63 ILE B CA 1
ATOM 2120 C C . ILE B 1 63 ? -9.031 11.984 4.09 1 91.56 63 ILE B C 1
ATOM 2122 O O . ILE B 1 63 ? -7.902 11.875 4.57 1 91.56 63 ILE B O 1
ATOM 2126 N N . GLU B 1 64 ? -9.508 13.102 3.709 1 88.81 64 GLU B N 1
ATOM 2127 C CA . GLU B 1 64 ? -8.766 14.352 3.842 1 88.81 64 GLU B CA 1
ATOM 2128 C C . GLU B 1 64 ? -8.375 14.609 5.293 1 88.81 64 GLU B C 1
ATOM 2130 O O . GLU B 1 64 ? -7.371 15.273 5.566 1 88.81 64 GLU B O 1
ATOM 2135 N N . ILE B 1 65 ? -9.133 14.133 6.227 1 82.5 65 ILE B N 1
ATOM 2136 C CA . ILE B 1 65 ? -8.922 14.359 7.652 1 82.5 65 ILE B CA 1
ATOM 2137 C C . ILE B 1 65 ? -7.523 13.891 8.039 1 82.5 65 ILE B C 1
ATOM 2139 O O . ILE B 1 65 ? -6.895 14.461 8.938 1 82.5 65 ILE B O 1
ATOM 2143 N N . ASN B 1 66 ? -7.023 12.859 7.348 1 80.19 66 ASN B N 1
ATOM 2144 C CA . ASN B 1 66 ? -5.73 12.273 7.672 1 80.19 66 ASN B CA 1
ATOM 2145 C C . ASN B 1 66 ? -4.598 12.961 6.914 1 80.19 66 ASN B C 1
ATOM 2147 O O . ASN B 1 66 ? -3.438 12.898 7.328 1 80.19 66 ASN B O 1
ATOM 2151 N N . GLU B 1 67 ? -4.961 13.594 5.863 1 75.81 67 GLU B N 1
ATOM 2152 C CA . GLU B 1 67 ? -3.928 14.148 5 1 75.81 67 GLU B CA 1
ATOM 2153 C C . GLU B 1 67 ? -3.314 15.406 5.617 1 75.81 67 GLU B C 1
ATOM 2155 O O . GLU B 1 67 ? -2.111 15.641 5.488 1 75.81 67 GLU B O 1
ATOM 2160 N N . ALA B 1 68 ? -4.156 16.156 6.289 1 68 68 ALA B N 1
ATOM 2161 C CA . ALA B 1 68 ? -3.678 17.375 6.93 1 68 68 ALA B CA 1
ATOM 2162 C C . ALA B 1 68 ? -2.656 17.062 8.023 1 68 68 ALA B C 1
ATOM 2164 O O . ALA B 1 68 ? -1.646 17.766 8.156 1 68 68 ALA B O 1
ATOM 2165 N N . GLU B 1 69 ? -2.84 16.031 8.727 1 71.25 69 GLU B N 1
ATOM 2166 C CA . GLU B 1 69 ? -1.926 15.648 9.805 1 71.25 69 GLU B CA 1
ATOM 2167 C C . GLU B 1 69 ? -0.668 14.984 9.25 1 71.25 69 GLU B C 1
ATOM 2169 O O . GLU B 1 69 ? 0.43 15.195 9.766 1 71.25 69 GLU B O 1
ATOM 2174 N N . ALA B 1 70 ? -0.866 14.266 8.164 1 70.44 70 ALA B N 1
ATOM 2175 C CA . ALA B 1 70 ? 0.271 13.586 7.547 1 70.44 70 ALA B CA 1
ATOM 2176 C C . ALA B 1 70 ? 1.3 14.594 7.035 1 70.44 70 ALA B C 1
ATOM 2178 O O . ALA B 1 70 ? 2.506 14.352 7.113 1 70.44 70 ALA B O 1
ATOM 2179 N N . ALA B 1 71 ? 0.812 15.711 6.625 1 69.44 71 ALA B N 1
ATOM 2180 C CA . ALA B 1 71 ? 1.69 16.75 6.098 1 69.44 71 ALA B CA 1
ATOM 2181 C C . ALA B 1 71 ? 2.572 17.328 7.195 1 69.44 71 ALA B C 1
ATOM 2183 O O . ALA B 1 71 ? 3.596 17.969 6.914 1 69.44 71 ALA B O 1
ATOM 2184 N N . ARG B 1 72 ? 2.203 17.016 8.391 1 73.12 72 ARG B N 1
ATOM 2185 C CA . ARG B 1 72 ? 2.945 17.562 9.516 1 73.12 72 ARG B CA 1
ATOM 2186 C C . ARG B 1 72 ? 4.105 16.656 9.906 1 73.12 72 ARG B C 1
ATOM 2188 O O . ARG B 1 72 ? 5.02 17.078 10.617 1 73.12 72 ARG B O 1
ATOM 2195 N N . VAL B 1 73 ? 4.141 15.492 9.453 1 74.62 73 VAL B N 1
ATOM 2196 C CA . VAL B 1 73 ? 5.109 14.492 9.883 1 74.62 73 VAL B CA 1
ATOM 2197 C C . VAL B 1 73 ? 6.516 14.93 9.484 1 74.62 73 VAL B C 1
ATOM 2199 O O . VAL B 1 73 ? 7.434 14.922 10.312 1 74.62 73 VAL B O 1
ATOM 2202 N N . LEU B 1 74 ? 6.691 15.391 8.227 1 71.88 74 LEU B N 1
ATOM 2203 C CA . LEU B 1 74 ? 8.016 15.742 7.734 1 71.88 74 LEU B CA 1
ATOM 2204 C C . LEU B 1 74 ? 8.594 16.906 8.523 1 71.88 74 LEU B C 1
ATOM 2206 O O . LEU B 1 74 ? 9.719 16.828 9.023 1 71.88 74 LEU B O 1
ATOM 2210 N N . PRO B 1 75 ? 7.793 17.953 8.68 1 71.5 75 PRO B N 1
ATOM 2211 C CA . PRO B 1 75 ? 8.305 19.047 9.5 1 71.5 75 PRO B CA 1
ATOM 2212 C C . PRO B 1 75 ? 8.68 18.609 10.914 1 71.5 75 PRO B C 1
ATOM 2214 O O . PRO B 1 75 ? 9.656 19.094 11.484 1 71.5 75 PRO B O 1
ATOM 2217 N N . MET B 1 76 ? 7.945 17.703 11.445 1 76.5 76 MET B N 1
ATOM 2218 C CA . MET B 1 76 ? 8.211 17.219 12.797 1 76.5 76 MET B CA 1
ATOM 2219 C C . MET B 1 76 ? 9.531 16.453 12.844 1 76.5 76 MET B C 1
ATOM 2221 O O . MET B 1 76 ? 10.32 16.641 13.781 1 76.5 76 MET B O 1
ATOM 2225 N N . ILE B 1 77 ? 9.758 15.703 11.883 1 76.75 77 ILE B N 1
ATOM 2226 C CA . ILE B 1 77 ? 10.984 14.914 11.82 1 76.75 77 ILE B CA 1
ATOM 2227 C C . ILE B 1 77 ? 12.188 15.844 11.664 1 76.75 77 ILE B C 1
ATOM 2229 O O . ILE B 1 77 ? 13.211 15.656 12.328 1 76.75 77 ILE B O 1
ATOM 2233 N N . LEU B 1 78 ? 11.984 16.797 10.844 1 74.88 78 LEU B N 1
ATOM 2234 C CA . LEU B 1 78 ? 13.086 17.703 10.539 1 74.88 78 LEU B CA 1
ATOM 2235 C C . LEU B 1 78 ? 13.352 18.656 11.695 1 74.88 78 LEU B C 1
ATOM 2237 O O . LEU B 1 78 ? 14.469 19.141 11.867 1 74.88 78 LEU B O 1
ATOM 2241 N N . ALA B 1 79 ? 12.352 18.906 12.453 1 74.69 79 ALA B N 1
ATOM 2242 C CA . ALA B 1 79 ? 12.484 19.812 13.594 1 74.69 79 ALA B CA 1
ATOM 2243 C C . ALA B 1 79 ? 13.211 19.125 14.75 1 74.69 79 ALA B C 1
ATOM 2245 O O . ALA B 1 79 ? 13.727 19.797 15.648 1 74.69 79 ALA B O 1
ATOM 2246 N N . ASP B 1 80 ? 13.109 17.875 14.742 1 76.38 80 ASP B N 1
ATOM 2247 C CA . ASP B 1 80 ? 13.781 17.109 15.789 1 76.38 80 ASP B CA 1
ATOM 2248 C C . ASP B 1 80 ? 15.297 17.203 15.648 1 76.38 80 ASP B C 1
ATOM 2250 O O . ASP B 1 80 ? 15.875 16.641 14.711 1 76.38 80 ASP B O 1
ATOM 2254 N N . THR B 1 81 ? 15.953 17.906 16.547 1 76.25 81 THR B N 1
ATOM 2255 C CA . THR B 1 81 ? 17.391 18.172 16.5 1 76.25 81 THR B CA 1
ATOM 2256 C C . THR B 1 81 ? 18.156 17.141 17.312 1 76.25 81 THR B C 1
ATOM 2258 O O . THR B 1 81 ? 19.359 17.266 17.531 1 76.25 81 THR B O 1
ATOM 2261 N N . SER B 1 82 ? 17.438 16.172 17.781 1 79.94 82 SER B N 1
ATOM 2262 C CA . SER B 1 82 ? 18.094 15.125 18.562 1 79.94 82 SER B CA 1
ATOM 2263 C C . SER B 1 82 ? 19.078 14.32 17.703 1 79.94 82 SER B C 1
ATOM 2265 O O . SER B 1 82 ? 19.016 14.375 16.469 1 79.94 82 SER B O 1
ATOM 2267 N N . ASP B 1 83 ? 20.062 13.711 18.328 1 83.25 83 ASP B N 1
ATOM 2268 C CA . ASP B 1 83 ? 21.031 12.875 17.641 1 83.25 83 ASP B CA 1
ATOM 2269 C C . ASP B 1 83 ? 20.516 11.453 17.453 1 83.25 83 ASP B C 1
ATOM 2271 O O . ASP B 1 83 ? 21.266 10.547 17.125 1 83.25 83 ASP B O 1
ATOM 2275 N N . GLN B 1 84 ? 19.266 11.406 17.641 1 85.75 84 GLN B N 1
ATOM 2276 C CA . GLN B 1 84 ? 18.688 10.078 17.484 1 85.75 84 GLN B CA 1
ATOM 2277 C C . GLN B 1 84 ? 18.625 9.664 16.016 1 85.75 84 GLN B C 1
ATOM 2279 O O . GLN B 1 84 ? 18.469 10.516 15.133 1 85.75 84 GLN B O 1
ATOM 2284 N N . PRO B 1 85 ? 18.812 8.367 15.805 1 86.44 85 PRO B N 1
ATOM 2285 C CA . PRO B 1 85 ? 18.656 7.887 14.43 1 86.44 85 PRO B CA 1
ATOM 2286 C C . PRO B 1 85 ? 17.297 8.234 13.828 1 86.44 85 PRO B C 1
ATOM 2288 O O . PRO B 1 85 ? 16.312 8.328 14.547 1 86.44 85 PRO B O 1
ATOM 2291 N N . ILE B 1 86 ? 17.234 8.422 12.523 1 85.25 86 ILE B N 1
ATOM 2292 C CA . ILE B 1 86 ? 16.047 8.898 11.82 1 85.25 86 ILE B CA 1
ATOM 2293 C C . ILE B 1 86 ? 14.875 7.949 12.078 1 85.25 86 ILE B C 1
ATOM 2295 O O . ILE B 1 86 ? 13.727 8.383 12.18 1 85.25 86 ILE B O 1
ATOM 2299 N N . GLY B 1 87 ? 15.156 6.66 12.094 1 83.62 87 GLY B N 1
ATOM 2300 C CA . GLY B 1 87 ? 14.094 5.707 12.375 1 83.62 87 GLY B CA 1
ATOM 2301 C C . GLY B 1 87 ? 13.383 5.98 13.688 1 83.62 87 GLY B C 1
ATOM 2302 O O . GLY B 1 87 ? 12.156 5.926 13.758 1 83.62 87 GLY B O 1
ATOM 2303 N N . LYS B 1 88 ? 14.148 6.258 14.711 1 85.25 88 LYS B N 1
ATOM 2304 C CA . LYS B 1 88 ? 13.578 6.59 16.016 1 85.25 88 LYS B CA 1
ATOM 2305 C C . LYS B 1 88 ? 12.828 7.918 1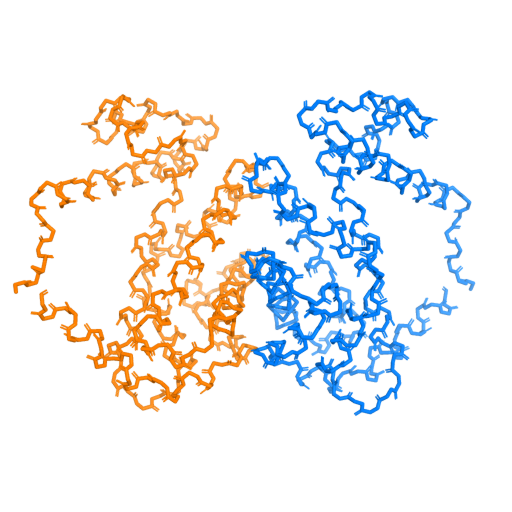5.961 1 85.25 88 LYS B C 1
ATOM 2307 O O . LYS B 1 88 ? 11.805 8.086 16.625 1 85.25 88 LYS B O 1
ATOM 2312 N N . ARG B 1 89 ? 13.305 8.836 15.211 1 87.12 89 ARG B N 1
ATOM 2313 C CA . ARG B 1 89 ? 12.648 10.141 15.078 1 87.12 89 ARG B CA 1
ATOM 2314 C C . ARG B 1 89 ? 11.289 10 14.391 1 87.12 89 ARG B C 1
ATOM 2316 O O . ARG B 1 89 ? 10.32 10.656 14.781 1 87.12 89 ARG B O 1
ATOM 2323 N N . VAL B 1 90 ? 11.258 9.18 13.406 1 87.5 90 VAL B N 1
ATOM 2324 C CA . VAL B 1 90 ? 10.008 8.922 12.703 1 87.5 90 VAL B CA 1
ATOM 2325 C C . VAL B 1 90 ? 9 8.273 13.656 1 87.5 90 VAL B C 1
ATOM 2327 O O . VAL B 1 90 ? 7.848 8.703 13.734 1 87.5 90 VAL B O 1
ATOM 2330 N N . ALA B 1 91 ? 9.5 7.293 14.367 1 85.38 91 ALA B N 1
ATOM 2331 C CA . ALA B 1 91 ? 8.633 6.617 15.336 1 85.38 91 ALA B CA 1
ATOM 2332 C C . ALA B 1 91 ? 8.109 7.594 16.375 1 85.38 91 ALA B C 1
ATOM 2334 O O . ALA B 1 91 ? 6.926 7.559 16.734 1 85.38 91 ALA B O 1
ATOM 2335 N N . SER B 1 92 ? 8.977 8.43 16.844 1 85.06 92 SER B N 1
ATOM 2336 C CA . SER B 1 92 ? 8.594 9.422 17.844 1 85.06 92 SER B CA 1
ATOM 2337 C C . SER B 1 92 ? 7.582 10.414 17.281 1 85.06 92 SER B C 1
ATOM 2339 O O . SER B 1 92 ? 6.637 10.805 17.969 1 85.06 92 SER B O 1
ATOM 2341 N N . ALA B 1 93 ? 7.812 10.859 16.062 1 85.06 93 ALA B N 1
ATOM 2342 C CA . ALA B 1 93 ? 6.887 11.773 15.406 1 85.06 93 ALA B CA 1
ATOM 2343 C C . ALA B 1 93 ? 5.5 11.148 15.281 1 85.06 93 ALA B C 1
ATOM 2345 O O . ALA B 1 93 ? 4.488 11.812 15.531 1 85.06 93 ALA B O 1
ATOM 2346 N N . LEU B 1 94 ? 5.453 9.898 14.914 1 84.25 94 LEU B N 1
ATOM 2347 C CA . LEU B 1 94 ? 4.184 9.188 14.766 1 84.25 94 LEU B CA 1
ATOM 2348 C C . LEU B 1 94 ? 3.502 9.008 16.109 1 84.2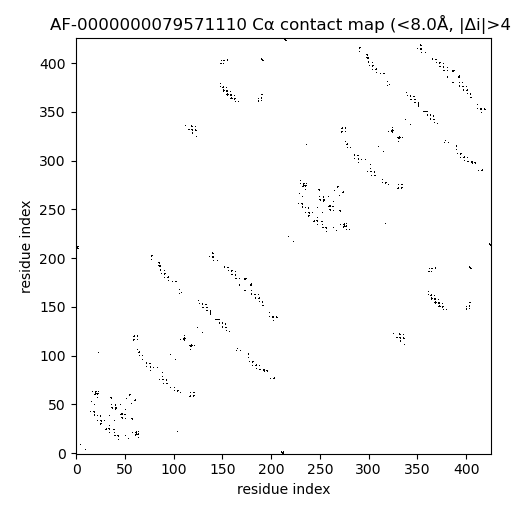5 94 LEU B C 1
ATOM 2350 O O . LEU B 1 94 ? 2.275 9.102 16.219 1 84.25 94 LEU B O 1
ATOM 2354 N N . ALA B 1 95 ? 4.332 8.789 17.141 1 83.44 95 ALA B N 1
ATOM 2355 C CA . ALA B 1 95 ? 3.803 8.625 18.5 1 83.44 95 ALA B CA 1
ATOM 2356 C C . ALA B 1 95 ? 3.205 9.93 19.016 1 83.44 95 ALA B C 1
ATOM 2358 O O . ALA B 1 95 ? 2.365 9.922 19.922 1 83.44 95 ALA B O 1
ATOM 2359 N N . ASP B 1 96 ? 3.586 11.023 18.406 1 83.06 96 ASP B N 1
ATOM 2360 C CA . ASP B 1 96 ? 3.141 12.336 18.875 1 83.06 96 ASP B CA 1
ATOM 2361 C C . ASP B 1 96 ? 1.806 12.719 18.234 1 83.06 96 ASP B C 1
ATOM 2363 O O . ASP B 1 96 ? 1.216 13.742 18.594 1 83.06 96 ASP B O 1
ATOM 2367 N N . PHE B 1 97 ? 1.385 11.906 17.312 1 83.81 97 PHE B N 1
ATOM 2368 C CA . PHE B 1 97 ? 0.063 12.18 16.766 1 83.81 97 PHE B CA 1
ATOM 2369 C C . PHE B 1 97 ? -1.014 12.008 17.828 1 83.81 97 PHE B C 1
ATOM 2371 O O . PHE B 1 97 ? -0.866 11.195 18.75 1 83.81 97 PHE B O 1
ATOM 2378 N N . SER B 1 98 ? -2.047 12.758 17.719 1 83.81 98 SER B N 1
ATOM 2379 C CA . SER B 1 98 ? -3.123 12.734 18.703 1 83.81 98 SER B CA 1
ATOM 2380 C C . SER B 1 98 ? -3.891 11.414 18.656 1 83.81 98 SER B C 1
ATOM 2382 O O . SER B 1 98 ? -3.9 10.734 17.625 1 83.81 98 SER B O 1
ATOM 2384 N N . ASP B 1 99 ? -4.543 11.164 19.75 1 87.25 99 ASP B N 1
ATOM 2385 C CA . ASP B 1 99 ? -5.438 10.008 19.797 1 87.25 99 ASP B CA 1
ATOM 2386 C C . ASP B 1 99 ? -6.539 10.117 18.75 1 87.25 99 ASP B C 1
ATOM 2388 O O . ASP B 1 99 ? -6.922 9.125 18.141 1 87.25 99 ASP B O 1
ATOM 2392 N N . SER B 1 100 ? -6.949 11.352 18.609 1 85.25 100 SER B N 1
ATOM 2393 C CA . SER B 1 100 ? -8.016 11.586 17.641 1 85.25 100 SER B CA 1
ATOM 2394 C C . SER B 1 100 ? -7.57 11.227 16.234 1 85.25 100 SER B C 1
ATOM 2396 O O . SER B 1 100 ? -8.359 10.719 15.438 1 85.25 100 SER B O 1
ATOM 2398 N N . PHE B 1 101 ? -6.363 11.469 15.914 1 87.38 101 PHE B N 1
ATOM 2399 C CA . PHE B 1 101 ? -5.816 11.141 14.609 1 87.38 101 PHE B CA 1
ATOM 2400 C C . PHE B 1 101 ? -5.832 9.633 14.375 1 87.38 101 PHE B C 1
ATOM 2402 O O . PHE B 1 101 ? -6.309 9.164 13.344 1 87.38 101 PHE B O 1
ATOM 2409 N N . TRP B 1 102 ? -5.344 8.914 15.352 1 89.38 102 TRP B N 1
ATOM 2410 C CA . TRP B 1 102 ? -5.254 7.465 15.195 1 89.38 102 TRP B CA 1
ATOM 2411 C C . TRP B 1 102 ? -6.641 6.828 15.219 1 89.38 102 TRP B C 1
ATOM 2413 O O . TRP B 1 102 ? -6.883 5.828 14.539 1 89.38 102 TRP B O 1
ATOM 2423 N N . ASP B 1 103 ? -7.539 7.484 15.961 1 88.81 103 ASP B N 1
ATOM 2424 C CA . ASP B 1 103 ? -8.922 7.023 15.938 1 88.81 103 ASP B CA 1
ATOM 2425 C C . ASP B 1 103 ? -9.531 7.172 14.547 1 88.81 103 ASP B C 1
ATOM 2427 O O . ASP B 1 103 ? -10.258 6.289 14.078 1 88.81 103 ASP B O 1
ATOM 2431 N N . ASP B 1 104 ? -9.25 8.297 13.977 1 89 104 ASP B N 1
ATOM 2432 C CA . ASP B 1 104 ? -9.742 8.531 12.625 1 89 104 ASP B CA 1
ATOM 2433 C C . ASP B 1 104 ? -9.125 7.547 11.633 1 89 104 ASP B C 1
ATOM 2435 O O . ASP B 1 104 ? -9.805 7.023 10.758 1 89 104 ASP B O 1
ATOM 2439 N N . CYS B 1 105 ? -7.855 7.289 11.812 1 90.06 105 CYS B N 1
ATOM 2440 C CA . CYS B 1 105 ? -7.172 6.316 10.961 1 90.06 105 CYS B CA 1
ATOM 2441 C C . CYS B 1 105 ? -7.781 4.93 11.125 1 90.06 105 CYS B C 1
ATOM 2443 O O . CYS B 1 105 ? -7.969 4.211 10.141 1 90.06 105 CYS B O 1
ATOM 2445 N N . ALA B 1 106 ? -8.047 4.609 12.312 1 91.19 106 ALA B N 1
ATOM 2446 C CA . ALA B 1 106 ? -8.664 3.316 12.609 1 91.19 106 ALA B CA 1
ATOM 2447 C C . ALA B 1 106 ? -10.039 3.201 11.953 1 91.19 106 ALA B C 1
ATOM 2449 O O . ALA B 1 106 ? -10.375 2.162 11.383 1 91.19 106 ALA B O 1
ATOM 2450 N N . ARG B 1 107 ? -10.781 4.238 12.07 1 91.31 107 ARG B N 1
ATOM 2451 C CA . ARG B 1 107 ? -12.109 4.25 11.453 1 91.31 107 ARG B CA 1
ATOM 2452 C C . ARG B 1 107 ? -12.008 4.105 9.938 1 91.31 107 ARG B C 1
ATOM 2454 O O . ARG B 1 107 ? -12.773 3.355 9.328 1 91.31 107 ARG B O 1
ATOM 2461 N N . LEU B 1 108 ? -11.102 4.844 9.391 1 92.06 108 LEU B N 1
ATOM 2462 C CA . LEU B 1 108 ? -10.922 4.781 7.945 1 92.06 108 LEU B CA 1
ATOM 2463 C C . LEU B 1 108 ? -10.453 3.396 7.516 1 92.06 108 LEU B C 1
ATOM 2465 O O . LEU B 1 108 ? -10.875 2.889 6.477 1 92.06 108 LEU B O 1
ATOM 2469 N N . TYR B 1 109 ? -9.586 2.852 8.281 1 90.56 109 TYR B N 1
ATOM 2470 C CA . TYR B 1 109 ? -9.094 1.509 7.988 1 90.56 109 TYR B CA 1
ATOM 2471 C C . TYR B 1 109 ? -10.242 0.505 7.949 1 90.56 109 TYR B C 1
ATOM 2473 O O . TYR B 1 109 ? -10.297 -0.345 7.055 1 90.56 109 TYR B O 1
ATOM 2481 N N . ARG B 1 110 ? -11.148 0.572 8.859 1 90.19 110 ARG B N 1
ATOM 2482 C CA . ARG B 1 110 ? -12.297 -0.324 8.891 1 90.19 110 ARG B CA 1
ATOM 2483 C C . ARG B 1 110 ? -13.234 -0.053 7.715 1 90.19 110 ARG B C 1
ATOM 2485 O O . ARG B 1 110 ? -13.734 -0.987 7.09 1 90.19 110 ARG B O 1
ATOM 2492 N N . LEU B 1 111 ? -13.375 1.181 7.461 1 91.81 111 LEU B N 1
ATOM 2493 C CA . LEU B 1 111 ? -14.289 1.573 6.398 1 91.81 111 LEU B CA 1
ATOM 2494 C C . LEU B 1 111 ? -13.781 1.108 5.039 1 91.81 111 LEU B C 1
ATOM 2496 O O . LEU B 1 111 ? -14.578 0.803 4.145 1 91.81 111 LEU B O 1
ATOM 2500 N N . ARG B 1 112 ? -12.445 1.1 4.859 1 89.12 112 ARG B N 1
ATOM 2501 C CA . ARG B 1 112 ? -11.883 0.715 3.568 1 89.12 112 ARG B CA 1
ATOM 2502 C C . ARG B 1 112 ? -12.234 -0.73 3.229 1 89.12 112 ARG B C 1
ATOM 2504 O O . ARG B 1 112 ? -12.336 -1.09 2.055 1 89.12 112 ARG B O 1
ATOM 2511 N N . GLU B 1 113 ? -12.422 -1.531 4.219 1 82.94 113 GLU B N 1
ATOM 2512 C CA . GLU B 1 113 ? -12.797 -2.93 4.027 1 82.94 113 GLU B CA 1
ATOM 2513 C C . GLU B 1 113 ? -14.25 -3.055 3.59 1 82.94 113 GLU B C 1
ATOM 2515 O O . GLU B 1 113 ? -14.602 -3.955 2.822 1 82.94 113 GLU B O 1
ATOM 2520 N N . GLU B 1 114 ? -15.023 -2.148 4.047 1 87 114 GLU B N 1
ATOM 2521 C CA . GLU B 1 114 ? -16.469 -2.227 3.82 1 87 114 GLU B CA 1
ATOM 2522 C C . GLU B 1 114 ? -16.875 -1.432 2.586 1 87 114 GLU B C 1
ATOM 2524 O O . GLU B 1 114 ? -17.891 -1.728 1.96 1 87 114 GLU B O 1
ATOM 2529 N N . GLU B 1 115 ? -16.141 -0.406 2.316 1 90.44 115 GLU B N 1
ATOM 2530 C CA . GLU B 1 115 ? -16.531 0.556 1.291 1 90.44 115 GLU B CA 1
ATOM 2531 C C . GLU B 1 115 ? -15.453 0.679 0.21 1 90.44 115 GLU B C 1
ATOM 2533 O O . GLU B 1 115 ? -14.5 1.444 0.358 1 90.44 115 GLU B O 1
ATOM 2538 N N . PRO B 1 116 ? -15.719 0.112 -0.896 1 84.06 116 PRO B N 1
ATOM 2539 C CA . PRO B 1 116 ? -14.727 0.137 -1.968 1 84.06 116 PRO B CA 1
ATOM 2540 C C . PRO B 1 116 ? -14.32 1.556 -2.365 1 84.06 116 PRO B C 1
ATOM 2542 O O . PRO B 1 116 ? -13.172 1.787 -2.76 1 84.06 116 PRO B O 1
ATOM 2545 N N . GLU B 1 117 ? -15.242 2.434 -2.287 1 88.12 117 GLU B N 1
ATOM 2546 C CA . GLU B 1 117 ? -14.938 3.82 -2.629 1 88.12 117 GLU B CA 1
ATOM 2547 C C . GLU B 1 117 ? -13.898 4.41 -1.677 1 88.12 117 GLU B C 1
ATOM 2549 O O . GLU B 1 117 ? -13.031 5.172 -2.096 1 88.12 117 GLU B O 1
ATOM 2554 N N . VAL B 1 118 ? -14.039 4.066 -0.429 1 91.25 118 VAL B N 1
ATOM 2555 C CA . VAL B 1 118 ? -13.102 4.562 0.571 1 91.25 118 VAL B CA 1
ATOM 2556 C C . VAL B 1 118 ? -11.734 3.906 0.367 1 91.25 118 VAL B C 1
ATOM 2558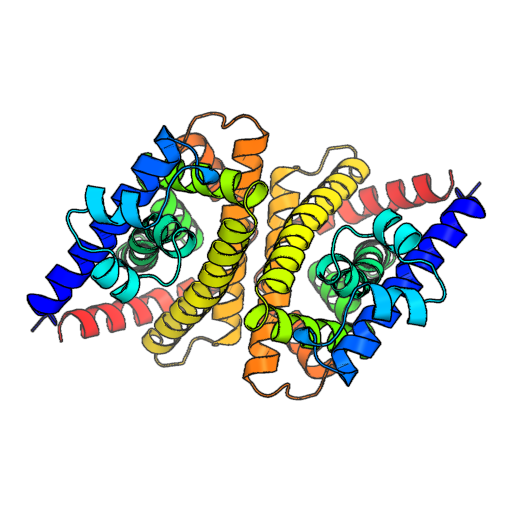 O O . VAL B 1 118 ? -10.703 4.578 0.434 1 91.25 118 VAL B O 1
ATOM 2561 N N . LEU B 1 119 ? -11.766 2.674 0.054 1 88.81 119 LEU B N 1
ATOM 2562 C CA . LEU B 1 119 ? -10.523 1.954 -0.232 1 88.81 119 LEU B CA 1
ATOM 2563 C C . LEU B 1 119 ? -9.797 2.576 -1.418 1 88.81 119 LEU B C 1
ATOM 2565 O O . LEU B 1 119 ? -8.586 2.814 -1.354 1 88.81 119 LEU B O 1
ATOM 2569 N N . SER B 1 120 ? -10.555 2.844 -2.42 1 87.56 120 SER B N 1
ATOM 2570 C CA . SER B 1 120 ? -9.969 3.432 -3.619 1 87.56 120 SER B CA 1
ATOM 2571 C C . SER B 1 120 ? -9.375 4.809 -3.328 1 87.56 120 SER B C 1
ATOM 2573 O O . SER B 1 120 ? -8.281 5.129 -3.795 1 87.56 120 SER B O 1
ATOM 2575 N N . ALA B 1 121 ? -10.125 5.574 -2.6 1 89.56 121 ALA B N 1
ATOM 2576 C CA . ALA B 1 121 ? -9.664 6.918 -2.27 1 89.56 121 ALA B CA 1
ATOM 2577 C C . ALA B 1 121 ? -8.391 6.867 -1.427 1 89.56 121 ALA B C 1
ATOM 2579 O O . ALA B 1 121 ? -7.445 7.621 -1.673 1 89.56 121 ALA B O 1
ATOM 2580 N N . LEU B 1 122 ? -8.375 5.98 -0.506 1 89.25 122 LEU B N 1
ATOM 2581 C CA . LEU B 1 122 ? -7.211 5.848 0.37 1 89.25 122 LEU B CA 1
ATOM 2582 C C . LEU B 1 122 ? -5.992 5.371 -0.413 1 89.25 122 LEU B C 1
ATOM 2584 O O . LEU B 1 122 ? -4.898 5.922 -0.258 1 89.25 122 LEU B O 1
ATOM 2588 N N . ALA B 1 123 ? -6.184 4.41 -1.187 1 86.44 123 ALA B N 1
ATOM 2589 C CA . ALA B 1 123 ? -5.09 3.859 -1.985 1 86.44 123 ALA B CA 1
ATOM 2590 C C . ALA B 1 123 ? -4.516 4.91 -2.93 1 86.44 123 ALA B C 1
ATOM 2592 O O . ALA B 1 123 ? -3.295 5.039 -3.055 1 86.44 123 ALA B O 1
ATOM 2593 N N . ARG B 1 124 ? -5.371 5.621 -3.547 1 84.62 124 ARG B N 1
ATOM 2594 C CA . ARG B 1 124 ? -4.938 6.68 -4.457 1 84.62 124 ARG B CA 1
ATOM 2595 C C . ARG B 1 124 ? -4.16 7.758 -3.707 1 84.62 124 ARG B C 1
ATOM 2597 O O . ARG B 1 124 ? -3.133 8.234 -4.191 1 84.62 124 ARG B O 1
ATOM 2604 N N . ALA B 1 125 ? -4.727 8.148 -2.635 1 84.19 125 ALA B N 1
ATOM 2605 C CA . ALA B 1 125 ? -4.082 9.18 -1.833 1 84.19 125 ALA B CA 1
ATOM 2606 C C . ALA B 1 125 ? -2.699 8.734 -1.371 1 84.19 125 ALA B C 1
ATOM 2608 O O . ALA B 1 125 ? -1.753 9.523 -1.371 1 84.19 125 ALA B O 1
ATOM 2609 N N . GLU B 1 126 ? -2.564 7.473 -0.956 1 82.19 126 GLU B N 1
ATOM 2610 C CA . GLU B 1 126 ? -1.292 6.938 -0.481 1 82.19 126 GLU B CA 1
ATOM 2611 C C . GLU B 1 126 ? -0.229 6.992 -1.575 1 82.19 126 GLU B C 1
ATOM 2613 O O . GLU B 1 126 ? 0.903 7.414 -1.328 1 82.19 126 GLU B O 1
ATOM 2618 N N . VAL B 1 127 ? -0.598 6.652 -2.705 1 78.19 127 VAL B N 1
ATOM 2619 C CA . VAL B 1 127 ? 0.335 6.648 -3.828 1 78.19 127 VAL B CA 1
ATOM 2620 C C . VAL B 1 127 ? 0.72 8.078 -4.188 1 78.19 127 VAL B C 1
ATOM 2622 O O . VAL B 1 127 ? 1.905 8.406 -4.297 1 78.19 127 VAL B O 1
ATOM 2625 N N . GLN B 1 128 ? -0.28 8.906 -4.324 1 77.62 128 GLN B N 1
ATOM 2626 C CA . GLN B 1 128 ? -0.052 10.281 -4.758 1 77.62 128 GLN B CA 1
ATOM 2627 C C . GLN B 1 128 ? 0.72 11.07 -3.703 1 77.62 128 GLN B C 1
ATOM 2629 O O . GLN B 1 128 ? 1.683 11.766 -4.023 1 77.62 128 GLN B O 1
ATOM 2634 N N . HIS B 1 129 ? 0.277 10.977 -2.514 1 79.62 129 HIS B N 1
ATOM 2635 C CA . HIS B 1 129 ? 0.918 11.727 -1.438 1 79.62 129 HIS B CA 1
ATOM 2636 C C . HIS B 1 129 ? 2.332 11.219 -1.181 1 79.62 129 HIS B C 1
ATOM 2638 O O . HIS B 1 129 ? 3.242 12.008 -0.92 1 79.62 129 HIS B O 1
ATOM 2644 N N . GLY B 1 130 ? 2.498 9.867 -1.254 1 81.75 130 GLY B N 1
ATOM 2645 C CA . GLY B 1 130 ? 3.832 9.312 -1.098 1 81.75 130 GLY B CA 1
ATOM 2646 C C . GLY B 1 130 ? 4.812 9.812 -2.143 1 81.75 130 GLY B C 1
ATOM 2647 O O . GLY B 1 130 ? 5.941 10.18 -1.815 1 81.75 130 GLY B O 1
ATOM 2648 N N . ALA B 1 131 ? 4.367 9.891 -3.348 1 81.69 131 ALA B N 1
ATOM 2649 C CA . ALA B 1 131 ? 5.211 10.352 -4.445 1 81.69 131 ALA B CA 1
ATOM 2650 C C . ALA B 1 131 ? 5.539 11.836 -4.297 1 81.69 131 ALA B C 1
ATOM 2652 O O . ALA B 1 131 ? 6.684 12.25 -4.512 1 81.69 131 ALA B O 1
ATOM 2653 N N . GLU B 1 132 ? 4.539 12.586 -3.939 1 81.06 132 GLU B N 1
ATOM 2654 C CA . GLU B 1 132 ? 4.738 14.023 -3.752 1 81.06 132 GLU B CA 1
ATOM 2655 C C . GLU B 1 132 ? 5.691 14.305 -2.594 1 81.06 132 GLU B C 1
ATOM 2657 O O . GLU B 1 132 ? 6.574 15.156 -2.697 1 81.06 132 GLU B O 1
ATOM 2662 N N . PHE B 1 133 ? 5.473 13.57 -1.573 1 84.5 133 PHE B N 1
ATOM 2663 C CA . PHE B 1 133 ? 6.344 13.711 -0.409 1 84.5 133 PHE B CA 1
ATOM 2664 C C . PHE B 1 133 ? 7.781 13.352 -0.762 1 84.5 133 PHE B C 1
ATOM 2666 O O . PHE B 1 133 ? 8.711 14.062 -0.384 1 84.5 133 PHE B O 1
ATOM 2673 N N . ALA B 1 134 ? 7.98 12.312 -1.438 1 88.81 134 ALA B N 1
ATOM 2674 C CA . ALA B 1 134 ? 9.305 11.906 -1.886 1 88.81 134 ALA B CA 1
ATOM 2675 C C . ALA B 1 134 ? 9.945 12.977 -2.766 1 88.81 134 ALA B C 1
ATOM 2677 O O . ALA B 1 134 ? 11.117 13.312 -2.592 1 88.81 134 ALA B O 1
ATOM 2678 N N . ALA B 1 135 ? 9.156 13.523 -3.621 1 86.94 135 ALA B N 1
ATOM 2679 C CA . ALA B 1 135 ? 9.656 14.547 -4.531 1 86.94 135 ALA B CA 1
ATOM 2680 C C . ALA B 1 135 ? 10.094 15.797 -3.764 1 86.94 135 ALA B C 1
ATOM 2682 O O . ALA B 1 135 ? 11.1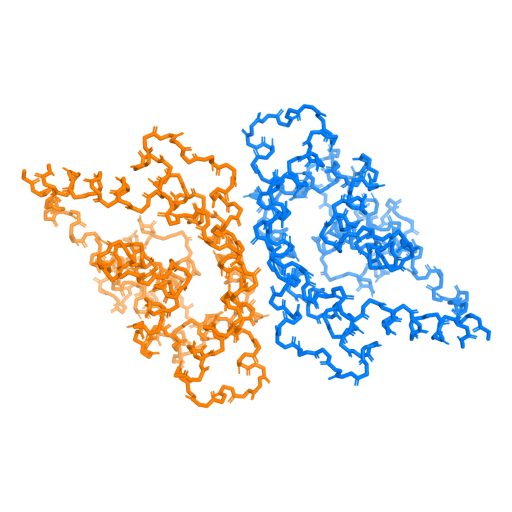17 16.406 -4.09 1 86.94 135 ALA B O 1
ATOM 2683 N N . ASP B 1 136 ? 9.305 16.156 -2.773 1 84.25 136 ASP B N 1
ATOM 2684 C CA . ASP B 1 136 ? 9.641 17.312 -1.945 1 84.25 136 ASP B CA 1
ATOM 2685 C C . ASP B 1 136 ? 10.984 17.125 -1.247 1 84.25 136 ASP B C 1
ATOM 2687 O O . ASP B 1 136 ? 11.812 18.031 -1.221 1 84.25 136 ASP B O 1
ATOM 2691 N N . ILE B 1 137 ? 11.219 16 -0.709 1 88.12 137 ILE B N 1
ATOM 2692 C CA . ILE B 1 137 ? 12.445 15.703 0.02 1 88.12 137 ILE B CA 1
ATOM 2693 C C . ILE B 1 137 ? 13.633 15.695 -0.946 1 88.12 137 ILE B C 1
ATOM 2695 O O . ILE B 1 137 ? 14.703 16.219 -0.627 1 88.12 137 ILE B O 1
ATOM 2699 N N . VAL B 1 138 ? 13.43 15.133 -2.066 1 91.69 138 VAL B N 1
ATOM 2700 C CA . VAL B 1 138 ? 14.477 15.094 -3.076 1 91.69 138 VAL B CA 1
ATOM 2701 C C . VAL B 1 138 ? 14.859 16.516 -3.48 1 91.69 138 VAL B C 1
ATOM 2703 O O . VAL B 1 138 ? 16.047 16.828 -3.609 1 91.69 138 VAL B O 1
ATOM 2706 N N . GLU B 1 139 ? 13.875 17.328 -3.658 1 90.06 139 GLU B N 1
ATOM 2707 C CA . GLU B 1 139 ? 14.125 18.734 -3.99 1 90.06 139 GLU B CA 1
ATOM 2708 C C . GLU B 1 139 ? 14.891 19.438 -2.875 1 90.06 139 GLU B C 1
ATOM 2710 O O . GLU B 1 139 ? 15.828 20.203 -3.141 1 90.06 139 GLU B O 1
ATOM 2715 N N . LEU B 1 140 ? 14.539 19.172 -1.674 1 87.44 140 LEU B N 1
ATOM 2716 C CA . LEU B 1 140 ? 15.188 19.781 -0.516 1 87.44 140 LEU B CA 1
ATOM 2717 C C . LEU B 1 140 ? 16.609 19.281 -0.362 1 87.44 140 LEU B C 1
ATOM 2719 O O . LEU B 1 140 ? 17.422 19.891 0.324 1 87.44 140 LEU B O 1
ATOM 2723 N N . SER B 1 141 ? 16.969 18.141 -0.922 1 91.25 141 SER B N 1
ATOM 2724 C CA . SER B 1 141 ? 18.312 17.578 -0.83 1 91.25 141 SER B CA 1
ATOM 2725 C C . SER B 1 141 ? 19.188 18.031 -1.989 1 91.25 141 SER B C 1
ATOM 2727 O O . SER B 1 141 ? 20.281 17.516 -2.184 1 91.25 141 SER B O 1
ATOM 2729 N N . ASP B 1 142 ? 18.594 18.969 -2.781 1 91.19 142 ASP B N 1
ATOM 2730 C CA . ASP B 1 142 ? 19.312 19.484 -3.955 1 91.19 142 ASP B CA 1
ATOM 2731 C C . ASP B 1 142 ? 19.641 18.359 -4.926 1 91.19 142 ASP B C 1
ATOM 2733 O O . ASP B 1 142 ? 20.719 18.344 -5.531 1 91.19 142 ASP B O 1
ATOM 2737 N N . GLY B 1 143 ? 18.875 17.359 -4.887 1 89.44 143 GLY B N 1
ATOM 2738 C CA . GLY B 1 143 ? 18.984 16.281 -5.867 1 89.44 143 GLY B CA 1
ATOM 2739 C C . GLY B 1 143 ? 20 15.219 -5.473 1 89.44 143 GLY B C 1
ATOM 2740 O O . GLY B 1 143 ? 20.266 14.297 -6.25 1 89.44 143 GLY B O 1
ATOM 2741 N N . VAL B 1 144 ? 20.562 15.305 -4.293 1 92.25 144 VAL B N 1
ATOM 2742 C CA . VAL B 1 144 ? 21.578 14.344 -3.883 1 92.25 144 VAL B CA 1
ATOM 2743 C C . VAL B 1 144 ? 20.906 13.023 -3.51 1 92.25 144 VAL B C 1
ATOM 2745 O O . VAL B 1 144 ? 21.5 11.953 -3.676 1 92.25 144 VAL B O 1
ATOM 2748 N N . ILE B 1 145 ? 19.719 13.117 -3.07 1 92.94 145 ILE B N 1
ATOM 2749 C CA . ILE B 1 145 ? 18.969 11.914 -2.719 1 92.94 145 ILE B CA 1
ATOM 2750 C C . ILE B 1 145 ? 18.406 11.258 -3.982 1 92.94 145 ILE B C 1
ATOM 2752 O O . ILE B 1 145 ? 17.812 11.938 -4.824 1 92.94 145 ILE B O 1
ATOM 2756 N N . ASP B 1 146 ? 18.688 9.961 -4.113 1 93.5 146 ASP B N 1
ATOM 2757 C CA . ASP B 1 146 ? 18.125 9.195 -5.227 1 93.5 146 ASP B CA 1
ATOM 2758 C C . ASP B 1 146 ? 16.594 9.188 -5.164 1 93.5 146 ASP B C 1
ATOM 2760 O O . ASP B 1 146 ? 16.016 8.695 -4.195 1 93.5 146 ASP B O 1
ATOM 2764 N N . PRO B 1 147 ? 15.938 9.703 -6.215 1 93.31 147 PRO B N 1
ATOM 2765 C CA . PRO B 1 147 ? 14.477 9.82 -6.172 1 93.31 147 PRO B CA 1
ATOM 2766 C C . PRO B 1 147 ? 13.789 8.469 -6.012 1 93.31 147 PRO B C 1
ATOM 2768 O O . PRO B 1 147 ? 12.781 8.359 -5.297 1 93.31 147 PRO B O 1
ATOM 2771 N N . LEU B 1 148 ? 14.281 7.465 -6.684 1 93.81 148 LEU B N 1
ATOM 2772 C CA . LEU B 1 148 ? 13.68 6.141 -6.566 1 93.81 148 LEU B CA 1
ATOM 2773 C C . LEU B 1 148 ? 13.82 5.602 -5.148 1 93.81 148 LEU B C 1
ATOM 2775 O O . LEU B 1 148 ? 12.859 5.098 -4.57 1 93.81 148 LEU B O 1
ATOM 2779 N N . ARG B 1 149 ? 15.016 5.684 -4.602 1 93.75 149 ARG B N 1
ATOM 2780 C CA . ARG B 1 149 ? 15.25 5.184 -3.25 1 93.75 149 ARG B CA 1
ATOM 2781 C C . ARG B 1 149 ? 14.336 5.879 -2.244 1 93.75 149 ARG B C 1
ATOM 2783 O O . ARG B 1 149 ? 13.805 5.238 -1.333 1 93.75 149 ARG B O 1
ATOM 2790 N N . MET B 1 150 ? 14.18 7.16 -2.422 1 93.94 150 MET B N 1
ATOM 2791 C CA . MET B 1 150 ? 13.312 7.91 -1.516 1 93.94 150 MET B CA 1
ATOM 2792 C C . MET B 1 150 ? 11.859 7.473 -1.669 1 93.94 150 MET B C 1
ATOM 2794 O O . MET B 1 150 ? 11.156 7.281 -0.676 1 93.94 150 MET B O 1
ATOM 2798 N N . ARG B 1 151 ? 11.398 7.352 -2.91 1 92.62 151 ARG B N 1
ATOM 2799 C CA . ARG B 1 151 ? 10.039 6.902 -3.166 1 92.62 151 ARG B CA 1
ATOM 2800 C C . ARG B 1 151 ? 9.781 5.539 -2.531 1 92.62 151 ARG B C 1
ATOM 2802 O O . ARG B 1 151 ? 8.742 5.328 -1.897 1 92.62 151 ARG B O 1
ATOM 2809 N N . VAL B 1 152 ? 10.664 4.625 -2.693 1 94.19 152 VAL B N 1
ATOM 2810 C CA . VAL B 1 152 ? 10.555 3.277 -2.148 1 94.19 152 VAL B CA 1
ATOM 2811 C C . VAL B 1 152 ? 10.539 3.334 -0.623 1 94.19 152 VAL B C 1
ATOM 2813 O O . VAL B 1 152 ? 9.758 2.637 0.025 1 94.19 152 VAL B O 1
ATOM 2816 N N . THR B 1 153 ? 11.398 4.141 -0.054 1 93.88 153 THR B N 1
ATOM 2817 C CA . THR B 1 153 ? 11.477 4.285 1.396 1 93.88 153 THR B CA 1
ATOM 2818 C C . THR B 1 153 ? 10.156 4.781 1.965 1 93.88 153 THR B C 1
ATOM 2820 O O . THR B 1 153 ? 9.625 4.207 2.92 1 93.88 153 THR B O 1
ATOM 2823 N N . ILE B 1 154 ? 9.586 5.809 1.366 1 92.12 154 ILE B N 1
ATOM 2824 C CA . ILE B 1 154 ? 8.32 6.375 1.827 1 92.12 154 ILE B CA 1
ATOM 2825 C C . ILE B 1 154 ? 7.215 5.328 1.714 1 92.12 154 ILE B C 1
ATOM 2827 O O . ILE B 1 154 ? 6.438 5.133 2.652 1 92.12 154 ILE B O 1
ATOM 2831 N N . ALA B 1 155 ? 7.184 4.652 0.612 1 91.62 155 ALA B N 1
ATOM 2832 C CA . ALA B 1 155 ? 6.18 3.611 0.395 1 91.62 155 ALA B CA 1
ATOM 2833 C C . ALA B 1 155 ? 6.289 2.516 1.449 1 91.62 155 ALA B C 1
ATOM 2835 O O . ALA B 1 155 ? 5.277 2.055 1.982 1 91.62 155 ALA B O 1
ATOM 2836 N N . ALA B 1 156 ? 7.496 2.113 1.724 1 93.12 156 ALA B N 1
ATOM 2837 C CA . ALA B 1 156 ? 7.73 1.053 2.701 1 93.12 156 ALA B CA 1
ATOM 2838 C C . ALA B 1 156 ? 7.285 1.485 4.098 1 93.12 156 ALA B C 1
ATOM 2840 O O . ALA B 1 156 ? 6.668 0.708 4.828 1 93.12 156 ALA B O 1
ATOM 2841 N N . VAL B 1 157 ? 7.57 2.713 4.48 1 92.06 157 VAL B N 1
ATOM 2842 C CA . VAL B 1 157 ? 7.184 3.234 5.785 1 92.06 157 VAL B CA 1
ATOM 2843 C C . VAL B 1 157 ? 5.66 3.287 5.887 1 92.06 157 VAL B C 1
ATOM 2845 O O . VAL B 1 157 ? 5.082 2.857 6.891 1 92.06 157 VAL B O 1
ATOM 2848 N N . GLN B 1 158 ? 5.043 3.828 4.883 1 89.94 158 GLN B N 1
ATOM 2849 C CA . GLN B 1 158 ? 3.588 3.914 4.871 1 89.94 158 GLN B CA 1
ATOM 2850 C C . GLN B 1 158 ? 2.953 2.533 4.996 1 89.94 158 GLN B C 1
ATOM 2852 O O . GLN B 1 158 ? 1.999 2.348 5.754 1 89.94 158 GLN B O 1
ATOM 2857 N N . ALA B 1 159 ? 3.516 1.619 4.242 1 89.81 159 ALA B N 1
ATOM 2858 C CA . ALA B 1 159 ? 2.996 0.255 4.285 1 89.81 159 ALA B CA 1
ATOM 2859 C C . ALA B 1 159 ? 3.184 -0.361 5.668 1 89.81 159 ALA B C 1
ATOM 2861 O O . ALA B 1 159 ? 2.307 -1.073 6.16 1 89.81 159 ALA B O 1
ATOM 2862 N N . ALA B 1 160 ? 4.312 -0.132 6.25 1 91.88 160 ALA B N 1
ATOM 2863 C CA . ALA B 1 160 ? 4.586 -0.655 7.586 1 91.88 160 ALA B CA 1
ATOM 2864 C C . ALA B 1 160 ? 3.59 -0.113 8.602 1 91.88 160 ALA B C 1
ATOM 2866 O O . ALA B 1 160 ? 3.049 -0.87 9.414 1 91.88 160 ALA B O 1
ATOM 2867 N N . VAL B 1 161 ? 3.34 1.126 8.531 1 90.75 161 VAL B N 1
ATOM 2868 C CA . VAL B 1 161 ? 2.422 1.771 9.469 1 90.75 161 VAL B CA 1
ATOM 2869 C C . VAL B 1 161 ? 1.015 1.207 9.281 1 90.75 161 VAL B C 1
ATOM 2871 O O . VAL B 1 161 ? 0.334 0.883 10.258 1 90.75 161 VAL B O 1
ATOM 2874 N N . MET B 1 162 ? 0.591 1.058 8.086 1 89.44 162 MET B N 1
ATOM 2875 C CA . MET B 1 162 ? -0.745 0.538 7.805 1 89.44 162 MET B CA 1
ATOM 2876 C C . MET B 1 162 ? -0.874 -0.91 8.266 1 89.44 162 MET B C 1
ATOM 2878 O O . MET B 1 162 ? -1.914 -1.307 8.797 1 89.44 162 MET B O 1
ATOM 2882 N N . ALA B 1 163 ? 0.188 -1.668 8 1 91.12 163 ALA B N 1
ATOM 2883 C CA . ALA B 1 163 ? 0.174 -3.053 8.461 1 91.12 163 ALA B CA 1
ATOM 2884 C C . ALA B 1 163 ? 0.07 -3.125 9.984 1 91.12 163 ALA B C 1
ATOM 2886 O O . ALA B 1 163 ? -0.65 -3.969 10.523 1 91.12 163 ALA B O 1
ATOM 2887 N N . CYS B 1 164 ? 0.781 -2.273 10.68 1 92.88 164 CYS B N 1
ATOM 2888 C CA . CYS B 1 164 ? 0.696 -2.211 12.133 1 92.88 164 CYS B CA 1
ATOM 2889 C C . CYS B 1 164 ? -0.712 -1.842 12.586 1 92.88 164 CYS B C 1
ATOM 2891 O O . CYS B 1 164 ? -1.25 -2.443 13.516 1 92.88 164 CYS B O 1
ATOM 2893 N N . LEU B 1 165 ? -1.222 -0.863 11.891 1 91.69 165 LEU B N 1
ATOM 2894 C CA . LEU B 1 165 ? -2.576 -0.426 12.211 1 91.69 165 LEU B CA 1
ATOM 2895 C C . LEU B 1 165 ? -3.572 -1.567 12.039 1 91.69 165 LEU B C 1
ATOM 2897 O O . LEU B 1 165 ? -4.406 -1.809 12.914 1 91.69 165 LEU B O 1
ATOM 2901 N N . GLY B 1 166 ? -3.52 -2.201 10.922 1 91.06 166 GLY B N 1
ATOM 2902 C CA . GLY B 1 166 ? -4.395 -3.34 10.688 1 91.06 166 GLY B CA 1
ATOM 2903 C C . GLY B 1 166 ? -4.238 -4.438 11.719 1 91.06 166 GLY B C 1
ATOM 2904 O O . GLY B 1 166 ? -5.23 -4.969 12.227 1 91.06 166 GLY B O 1
ATOM 2905 N N . TYR B 1 167 ? -3.016 -4.797 11.969 1 91.19 167 TYR B N 1
ATOM 2906 C CA . TYR B 1 167 ? -2.75 -5.828 12.969 1 91.19 167 TYR B CA 1
ATOM 2907 C C . TYR B 1 167 ? -3.299 -5.418 14.336 1 91.19 167 TYR B C 1
ATOM 2909 O O . TYR B 1 167 ? -3.898 -6.234 15.039 1 91.19 167 TYR B O 1
ATOM 2917 N N . TRP B 1 168 ? -3.016 -4.152 14.711 1 93.81 168 TRP B N 1
ATOM 2918 C CA . TRP B 1 168 ? -3.488 -3.586 15.969 1 93.81 168 TRP B CA 1
ATOM 2919 C C . TRP B 1 168 ? -5.008 -3.689 16.078 1 93.81 168 TRP B C 1
ATOM 2921 O O . TRP B 1 168 ? -5.535 -4.129 17.094 1 93.81 168 TRP B O 1
ATOM 2931 N N . LEU B 1 169 ? -5.711 -3.412 15.078 1 92.69 169 LEU B N 1
ATOM 2932 C CA . LEU B 1 169 ? -7.168 -3.479 15.039 1 92.69 169 LEU B CA 1
ATOM 2933 C C . LEU B 1 169 ? -7.648 -4.926 15.102 1 92.69 169 LEU B C 1
ATOM 2935 O O . LEU B 1 169 ? -8.586 -5.238 15.836 1 92.69 169 LEU B O 1
ATOM 2939 N N . ASP B 1 170 ? -7 -5.781 14.336 1 89.94 170 ASP B N 1
ATOM 2940 C CA . ASP B 1 170 ? -7.367 -7.195 14.305 1 89.94 170 ASP B CA 1
ATOM 2941 C C . ASP B 1 170 ? -7.191 -7.844 15.672 1 89.94 170 ASP B C 1
ATOM 2943 O O . ASP B 1 170 ? -7.875 -8.82 16 1 89.94 170 ASP B O 1
ATOM 2947 N N . SER B 1 171 ? -6.27 -7.332 16.453 1 92.5 171 SER B N 1
ATOM 2948 C CA . SER B 1 171 ? -5.945 -7.902 17.75 1 92.5 171 SER B CA 1
ATOM 2949 C C . SER B 1 171 ? -6.77 -7.258 18.859 1 92.5 171 SER B C 1
ATOM 2951 O O . SER B 1 171 ? -6.492 -7.453 20.047 1 92.5 171 SER B O 1
ATOM 2953 N N . GLY B 1 172 ? -7.664 -6.398 18.531 1 92.5 172 GLY B N 1
ATOM 2954 C CA . GLY B 1 172 ? -8.57 -5.801 19.5 1 92.5 172 GLY B CA 1
ATOM 2955 C C . GLY B 1 172 ? -8.07 -4.48 20.047 1 92.5 172 GLY B C 1
ATOM 2956 O O . GLY B 1 172 ? -8.445 -4.078 21.156 1 92.5 172 GLY B O 1
ATOM 2957 N N . SER B 1 173 ? -7.02 -3.875 19.453 1 92.88 173 SER B N 1
ATOM 2958 C CA . SER B 1 173 ? -6.5 -2.545 19.766 1 92.88 173 SER B CA 1
ATOM 2959 C C . SER B 1 173 ? -5.926 -2.48 21.172 1 92.88 173 SER B C 1
ATOM 2961 O O . SER B 1 173 ? -6.293 -1.602 21.953 1 92.88 173 SER B O 1
ATOM 2963 N N . PRO B 1 174 ? -5.098 -3.424 21.469 1 91.12 174 PRO B N 1
ATOM 2964 C CA . PRO B 1 174 ? -4.547 -3.453 22.828 1 91.12 174 PRO B CA 1
ATOM 2965 C C . PRO B 1 174 ? -3.732 -2.205 23.156 1 91.12 174 PRO B C 1
ATOM 2967 O O . PRO B 1 174 ? -3.018 -1.684 22.297 1 91.12 174 PRO B O 1
ATOM 2970 N N . GLY B 1 175 ? -3.867 -1.653 24.438 1 91.88 175 GLY B N 1
ATOM 2971 C CA . GLY B 1 175 ? -3.064 -0.549 24.938 1 91.88 175 GLY B CA 1
ATOM 2972 C C . GLY B 1 175 ? -3.459 0.791 24.344 1 91.88 175 GLY B C 1
ATOM 2973 O O . GLY B 1 175 ? -2.75 1.785 24.516 1 91.88 175 GLY B O 1
ATOM 2974 N N . GLY B 1 176 ? -4.527 0.828 23.594 1 89.62 176 GLY B N 1
ATOM 2975 C CA . GLY B 1 176 ? -4.949 2.076 22.969 1 89.62 176 GLY B CA 1
ATOM 2976 C C . GLY B 1 176 ? -3.957 2.607 21.953 1 89.62 176 GLY B C 1
ATOM 2977 O O . GLY B 1 176 ? -3.172 1.846 21.391 1 89.62 176 GLY B O 1
ATOM 2978 N N . THR B 1 177 ? -4.031 3.844 21.672 1 87.25 177 THR B N 1
ATOM 2979 C CA . THR B 1 177 ? -3.184 4.453 20.641 1 87.25 177 THR B CA 1
ATOM 2980 C C . THR B 1 177 ? -1.714 4.383 21.047 1 87.25 177 THR B C 1
ATOM 2982 O O . THR B 1 177 ? -0.831 4.312 20.188 1 87.25 177 THR B O 1
ATOM 2985 N N . ARG B 1 178 ? -1.457 4.344 22.359 1 86.75 178 ARG B N 1
ATOM 2986 C CA . ARG B 1 178 ? -0.086 4.16 22.828 1 86.75 178 ARG B CA 1
ATOM 2987 C C . ARG B 1 178 ? 0.439 2.779 22.453 1 86.75 178 ARG B C 1
ATOM 2989 O O . ARG B 1 178 ? 1.607 2.631 22.078 1 86.75 178 ARG B O 1
ATOM 2996 N N . GLY B 1 179 ? -0.486 1.837 22.547 1 90.75 179 GLY B N 1
ATOM 2997 C CA . GLY B 1 179 ? -0.116 0.503 22.109 1 90.75 179 GLY B CA 1
ATOM 2998 C C . GLY B 1 179 ? 0.262 0.447 20.641 1 90.75 179 GLY B C 1
ATOM 2999 O O . GLY B 1 179 ? 1.207 -0.249 20.266 1 90.75 179 GLY B O 1
ATOM 3000 N N . LEU B 1 180 ? -0.463 1.181 19.828 1 91.62 180 LEU B N 1
ATOM 3001 C CA . LEU B 1 180 ? -0.152 1.257 18.406 1 91.62 180 LEU B CA 1
ATOM 3002 C C . LEU B 1 180 ? 1.215 1.895 18.172 1 91.62 180 LEU B C 1
ATOM 3004 O O . LEU B 1 180 ? 2.014 1.397 17.375 1 91.62 180 LEU B O 1
ATOM 3008 N N . ALA B 1 181 ? 1.477 2.955 18.844 1 87.62 181 ALA B N 1
ATOM 3009 C CA . ALA B 1 181 ? 2.762 3.637 18.719 1 87.62 181 ALA B CA 1
ATOM 3010 C C . ALA B 1 181 ? 3.914 2.703 19.078 1 87.62 181 ALA B C 1
ATOM 3012 O O . ALA B 1 181 ? 4.957 2.709 18.422 1 87.62 181 ALA B O 1
ATOM 3013 N N . ASP B 1 182 ? 3.705 1.919 20.109 1 89.81 182 ASP B N 1
ATOM 3014 C CA . ASP B 1 182 ? 4.719 0.954 20.531 1 89.81 182 ASP B CA 1
ATOM 3015 C C . ASP B 1 182 ? 4.969 -0.085 19.438 1 89.81 182 ASP B C 1
ATOM 3017 O O . ASP B 1 182 ? 6.117 -0.448 19.172 1 89.81 182 ASP B O 1
ATOM 3021 N N . LEU B 1 183 ? 3.895 -0.544 18.812 1 91.81 183 LEU B N 1
ATOM 3022 C CA . LEU B 1 183 ? 4.012 -1.526 17.734 1 91.81 183 LEU B CA 1
ATOM 3023 C C . LEU B 1 183 ? 4.77 -0.944 16.547 1 91.81 183 LEU B C 1
ATOM 3025 O O . LEU B 1 183 ? 5.633 -1.606 15.977 1 91.81 183 LEU B O 1
ATOM 3029 N N . ILE B 1 184 ? 4.441 0.276 16.219 1 90.62 184 ILE B N 1
ATOM 3030 C CA . ILE B 1 184 ? 5.094 0.952 15.109 1 90.62 184 ILE B CA 1
ATOM 3031 C C . ILE B 1 184 ? 6.586 1.098 15.391 1 90.62 184 ILE B C 1
ATOM 3033 O O . ILE B 1 184 ? 7.418 0.786 14.539 1 90.62 184 ILE B O 1
ATOM 3037 N N . GLU B 1 185 ? 6.91 1.515 16.547 1 88.38 185 GLU B N 1
ATOM 3038 C CA . GLU B 1 185 ? 8.312 1.679 16.922 1 88.38 185 GLU B CA 1
ATOM 3039 C C . GLU B 1 185 ? 9.062 0.352 16.859 1 88.38 185 GLU B C 1
ATOM 3041 O O . GLU B 1 185 ? 10.211 0.308 16.422 1 88.38 185 GLU B O 1
ATOM 3046 N N . GLN B 1 186 ? 8.453 -0.663 17.234 1 87.44 186 GLN B N 1
ATOM 3047 C CA . GLN B 1 186 ? 9.07 -1.984 17.281 1 87.44 186 GLN B CA 1
ATOM 3048 C C . GLN B 1 186 ? 9.289 -2.527 15.867 1 87.44 186 GLN B C 1
ATOM 3050 O O . GLN B 1 186 ? 10.273 -3.23 15.617 1 87.44 186 GLN B O 1
ATOM 3055 N N . THR B 1 187 ? 8.398 -2.152 14.977 1 88.81 187 THR B N 1
ATOM 3056 C CA . THR B 1 187 ? 8.414 -2.854 13.695 1 88.81 187 THR B CA 1
ATOM 3057 C C . THR B 1 187 ? 8.969 -1.953 12.594 1 88.81 187 THR B C 1
ATOM 3059 O O . THR B 1 187 ? 9.359 -2.434 11.531 1 88.81 187 THR B O 1
ATOM 3062 N N . LEU B 1 188 ? 9.055 -0.669 12.844 1 89.44 188 LEU B N 1
ATOM 3063 C CA . LEU B 1 188 ? 9.57 0.243 11.828 1 89.44 188 LEU B CA 1
ATOM 3064 C C . LEU B 1 188 ? 11.016 -0.096 11.484 1 89.44 188 LEU B C 1
ATOM 3066 O O . LEU B 1 188 ? 11.516 0.305 10.43 1 89.44 188 LEU B O 1
ATOM 3070 N N . SER B 1 189 ? 11.688 -0.875 12.367 1 87.56 189 SER B N 1
ATOM 3071 C CA . SER B 1 189 ? 13.078 -1.281 12.141 1 87.56 189 SER B CA 1
ATOM 3072 C C . SER B 1 189 ? 13.203 -2.168 10.906 1 87.56 189 SER B C 1
ATOM 3074 O O . SER B 1 189 ? 14.305 -2.373 10.398 1 87.56 189 SER B O 1
ATOM 3076 N N . VAL B 1 190 ? 12.094 -2.691 10.43 1 90.94 190 VAL B N 1
ATOM 3077 C CA . VAL B 1 190 ? 12.086 -3.496 9.211 1 90.94 190 VAL B CA 1
ATOM 3078 C C . VAL B 1 190 ? 12.461 -2.623 8.008 1 90.94 190 VAL B C 1
ATOM 3080 O O . VAL B 1 190 ? 12.93 -3.127 6.988 1 90.94 190 VAL B O 1
ATOM 3083 N N . VAL B 1 191 ? 12.203 -1.374 8.094 1 93.25 191 VAL B N 1
ATOM 3084 C CA . VAL B 1 191 ? 12.594 -0.438 7.043 1 93.25 191 VAL B CA 1
ATOM 3085 C C . VAL B 1 191 ? 13.914 0.24 7.418 1 93.25 191 VAL B C 1
ATOM 3087 O O . VAL B 1 191 ? 14.023 0.833 8.492 1 93.25 191 VAL B O 1
ATOM 3090 N N . ASP B 1 192 ? 14.867 0.085 6.637 1 91.88 192 ASP B N 1
ATOM 3091 C CA . ASP B 1 192 ? 16.156 0.735 6.879 1 91.88 192 ASP B CA 1
ATOM 3092 C C . ASP B 1 192 ? 16.094 2.213 6.5 1 91.88 192 ASP B C 1
ATOM 3094 O O . ASP B 1 192 ? 16.141 2.561 5.32 1 91.88 192 ASP B O 1
ATOM 3098 N N . LEU B 1 193 ? 16.109 3.045 7.492 1 89.81 193 LEU B N 1
ATOM 3099 C CA . LEU B 1 193 ? 16.047 4.484 7.273 1 89.81 193 LEU B CA 1
ATOM 3100 C C . LEU B 1 193 ? 17.406 5.133 7.535 1 89.81 193 LEU B C 1
ATOM 3102 O O . LEU B 1 193 ? 17.547 6.348 7.391 1 89.81 193 LEU B O 1
ATOM 3106 N N . SER B 1 194 ? 18.375 4.344 7.887 1 88.81 194 SER B N 1
ATOM 3107 C CA . SER B 1 194 ? 19.656 4.879 8.344 1 88.81 194 SER B CA 1
ATOM 3108 C C . SER B 1 194 ? 20.359 5.66 7.242 1 88.81 194 SER B C 1
ATOM 3110 O O . SER B 1 194 ? 21.125 6.586 7.52 1 88.81 194 SER B O 1
ATOM 3112 N N . TRP B 1 195 ? 20.109 5.34 6.078 1 88.12 195 TRP B N 1
ATOM 3113 C CA . TRP B 1 195 ? 20.766 6.008 4.965 1 88.12 195 TRP B CA 1
ATOM 3114 C C . TRP B 1 195 ? 20.328 7.465 4.867 1 88.12 195 TRP B C 1
ATOM 3116 O O . TRP B 1 195 ? 21.016 8.289 4.254 1 88.12 195 TRP B O 1
ATOM 3126 N N . LEU B 1 196 ? 19.25 7.816 5.453 1 88.69 196 LEU B N 1
ATOM 3127 C CA . LEU B 1 196 ? 18.734 9.18 5.41 1 88.69 196 LEU B CA 1
ATOM 3128 C C . LEU B 1 196 ? 19.5 10.078 6.379 1 88.69 196 LEU B C 1
ATOM 3130 O O . LEU B 1 196 ? 19.422 11.305 6.285 1 88.69 196 LEU B O 1
ATOM 3134 N N . ASP B 1 197 ? 20.062 9.469 7.383 1 87.5 197 ASP B N 1
ATOM 3135 C CA . ASP B 1 197 ? 20.781 10.242 8.383 1 87.5 197 ASP B CA 1
ATOM 3136 C C . ASP B 1 197 ? 21.891 11.078 7.738 1 87.5 197 ASP B C 1
ATOM 3138 O O . ASP B 1 197 ? 22.203 12.172 8.219 1 87.5 197 ASP B O 1
ATOM 3142 N N . ASP B 1 198 ? 22.359 10.617 6.613 1 85.5 198 ASP B N 1
ATOM 3143 C CA . ASP B 1 198 ? 23.438 11.297 5.91 1 85.5 198 ASP B CA 1
ATOM 3144 C C . ASP B 1 198 ? 22.969 12.617 5.316 1 85.5 198 ASP B C 1
ATOM 3146 O O . ASP B 1 198 ? 23.766 13.5 5.023 1 85.5 198 ASP B O 1
ATOM 3150 N N . TYR B 1 199 ? 21.688 12.805 5.211 1 86 199 TYR B N 1
ATOM 3151 C CA . TYR B 1 199 ? 21.172 13.961 4.484 1 86 199 TYR B CA 1
ATOM 3152 C C . TYR B 1 199 ? 20.375 14.875 5.414 1 86 199 TYR B C 1
ATOM 3154 O O . TYR B 1 199 ? 19.844 15.898 4.977 1 86 199 TYR B O 1
ATOM 3162 N N . ARG B 1 200 ? 20.281 14.523 6.57 1 82.75 200 ARG B N 1
ATOM 3163 C CA . ARG B 1 200 ? 19.422 15.211 7.527 1 82.75 200 ARG B CA 1
ATOM 3164 C C . ARG B 1 200 ? 19.75 16.703 7.602 1 82.75 200 ARG B C 1
ATOM 3166 O O . ARG B 1 200 ? 18.875 17.547 7.52 1 82.75 200 ARG B O 1
ATOM 3173 N N . GLU B 1 201 ? 21.016 16.969 7.785 1 81.69 201 GLU B N 1
ATOM 3174 C CA . GLU B 1 201 ? 21.453 18.359 7.938 1 81.69 201 GLU B CA 1
ATOM 3175 C C . GLU B 1 201 ? 21.172 19.172 6.68 1 81.69 201 GLU B C 1
ATOM 3177 O O . GLU B 1 201 ? 20.688 20.312 6.758 1 81.69 201 GLU B O 1
ATOM 3182 N N . LEU B 1 202 ? 21.422 18.594 5.625 1 83.94 202 LEU B N 1
ATOM 3183 C CA . LEU B 1 202 ? 21.203 19.266 4.348 1 83.94 202 LEU B CA 1
ATOM 3184 C C . LEU B 1 202 ? 19.734 19.609 4.16 1 83.94 202 LEU B C 1
ATOM 3186 O O . LEU B 1 202 ? 19.391 20.734 3.822 1 83.94 202 LEU B O 1
ATOM 3190 N N . VAL B 1 203 ? 18.844 18.719 4.344 1 82.75 203 VAL B N 1
ATOM 3191 C CA . VAL B 1 203 ? 17.406 18.891 4.145 1 82.75 203 VAL B CA 1
ATOM 3192 C C . VAL B 1 203 ? 16.875 19.906 5.152 1 82.75 203 VAL B C 1
ATOM 3194 O O . VAL B 1 203 ? 16.078 20.766 4.801 1 82.75 203 VAL B O 1
ATOM 3197 N N . ARG B 1 204 ? 17.344 19.75 6.379 1 81.56 204 ARG B N 1
ATOM 3198 C CA . ARG B 1 204 ? 16.922 20.672 7.422 1 81.56 204 ARG B CA 1
ATOM 3199 C C . ARG B 1 204 ? 17.281 22.109 7.062 1 81.56 204 ARG B C 1
ATOM 3201 O O . ARG B 1 204 ? 16.469 23.016 7.172 1 81.56 204 ARG B O 1
ATOM 3208 N N . ASP B 1 205 ? 18.5 22.266 6.645 1 83.38 205 ASP B N 1
ATOM 3209 C CA . ASP B 1 205 ? 19 23.594 6.305 1 83.38 205 ASP B CA 1
ATOM 3210 C C . ASP B 1 205 ? 18.234 24.188 5.125 1 83.38 205 ASP B C 1
ATOM 3212 O O . ASP B 1 205 ? 17.891 25.359 5.137 1 83.38 205 ASP B O 1
ATOM 3216 N N . ASN B 1 206 ? 17.969 23.375 4.152 1 83.88 206 ASN B N 1
ATOM 3217 C CA . ASN B 1 206 ? 17.25 23.844 2.971 1 83.88 206 ASN B CA 1
ATOM 3218 C C . ASN B 1 206 ? 15.789 24.156 3.285 1 83.88 206 ASN B C 1
ATOM 3220 O O . ASN B 1 206 ? 15.203 25.078 2.701 1 83.88 206 ASN B O 1
ATOM 3224 N N . LEU B 1 207 ? 15.188 23.391 4.156 1 79.75 207 LEU B N 1
ATOM 3225 C CA . LEU B 1 207 ? 13.812 23.656 4.582 1 79.75 207 LEU B CA 1
ATOM 3226 C C . LEU B 1 207 ? 13.734 24.984 5.332 1 79.75 207 LEU B C 1
ATOM 3228 O O . LEU B 1 207 ? 12.805 25.766 5.117 1 79.75 207 LEU B O 1
ATOM 3232 N N . ALA B 1 208 ? 14.648 25.188 6.242 1 78.12 208 ALA B N 1
ATOM 3233 C CA . ALA B 1 208 ? 14.703 26.438 6.992 1 78.12 208 ALA B CA 1
ATOM 3234 C C . ALA B 1 208 ? 14.859 27.641 6.059 1 78.12 208 ALA B C 1
ATOM 3236 O O . ALA B 1 208 ? 14.234 28.688 6.266 1 78.12 208 ALA B O 1
ATOM 3237 N N . ALA B 1 209 ? 15.602 27.453 5.047 1 79.44 209 ALA B N 1
ATOM 3238 C CA . ALA B 1 209 ? 15.859 28.531 4.086 1 79.44 209 ALA B CA 1
ATOM 3239 C C . ALA B 1 209 ? 14.602 28.859 3.291 1 79.44 209 ALA B C 1
ATOM 3241 O O . ALA B 1 209 ? 14.383 30.031 2.938 1 79.44 209 ALA B O 1
ATOM 3242 N N . ARG B 1 210 ? 13.789 27.891 3.02 1 74.81 210 ARG B N 1
ATOM 3243 C CA . ARG B 1 210 ? 12.555 28.078 2.264 1 74.81 210 ARG B CA 1
ATOM 3244 C C . ARG B 1 210 ? 11.492 28.766 3.119 1 74.81 210 ARG B C 1
ATOM 3246 O O . ARG B 1 210 ? 10.648 29.5 2.602 1 74.81 210 ARG B O 1
ATOM 3253 N N . SER B 1 211 ? 11.414 28.344 4.359 1 68.25 211 SER B N 1
ATOM 3254 C CA . SER B 1 211 ? 10.438 28.938 5.266 1 68.25 211 SER B CA 1
ATOM 3255 C C . SER B 1 211 ? 10.75 30.406 5.527 1 68.25 211 SER B C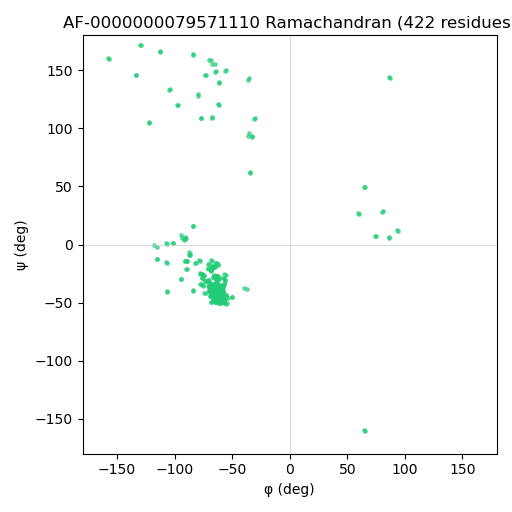 1
ATOM 3257 O O . SER B 1 211 ? 9.859 31.188 5.895 1 68.25 211 SER B O 1
ATOM 3259 N N . GLU B 1 212 ? 12.008 30.797 5.457 1 59.28 212 GLU B N 1
ATOM 3260 C CA . GLU B 1 212 ? 12.438 32.188 5.664 1 59.28 212 GLU B CA 1
ATOM 3261 C C . GLU B 1 212 ? 12.18 33.031 4.426 1 59.28 212 GLU B C 1
ATOM 3263 O O . GLU B 1 212 ? 12.148 34.25 4.508 1 59.28 212 GLU B O 1
ATOM 3268 N N . ARG B 1 213 ? 11.891 32.406 3.316 1 57.03 213 ARG B N 1
ATOM 3269 C CA . ARG B 1 213 ? 11.578 33.188 2.111 1 57.03 213 ARG B CA 1
ATOM 3270 C C . ARG B 1 213 ? 10.078 33.406 1.963 1 57.03 213 ARG B C 1
ATOM 3272 O O . ARG B 1 213 ? 9.289 32.531 2.385 1 57.03 213 ARG B O 1
#

pLDDT: mean 86.71, std 9.95, range [32.72, 98.06]

Nearest PDB structures (foldseek):
  7pt0-assembly1_A  TM=7.432E-01  e=1.942E-06  Streptomyces coelicolor
  4cgr-assembly1_B  TM=7.681E-01  e=5.007E-06  Streptomyces coelicolor
  4cgr-assembly1_A  TM=7.449E-01  e=3.490E-06  Streptomyces coelicolor
  5efy-assembly1_B  TM=7.633E-01  e=5.007E-06  Streptomyces coelicolor A3(2)
  2dg7-assembly1_A  TM=6.147E-01  e=6.837E-04  Streptomyces coelicolor A3(2)

InterPro domains:
  IPR001647 DNA-binding HTH domain, TetR-type [PF00440] (21-65)
  IPR001647 DNA-binding HTH domain, TetR-type [PR00455] (19-32)
  IPR001647 DNA-binding HTH domain, TetR-type [PR00455] (40-63)
  IPR001647 DNA-binding HTH domain, TetR-type [PS50977] (13-73)
  IPR009057 Homedomain-like superfamily [SSF46689] (7-78)
  IPR023772 DNA-binding HTH domain, TetR-type, conserved site [PS01081] (31-62)
  IPR050109 HTH-type, TetR-like transcriptional regulator [PTHR30055] (11-211)

Sequence (426 aa):
MPMTLGLRDQKKLETRARLAQAAMTLVTERGYPHVTIADIADAAGVSRRTFSNYFSSKAECLIEINEAEAARVLPMILADTSDQPIGKRVASALADFSDSFWDDCARLYRLREEEPEVLSALARAEVQHGAEFAADIVELSDGVIDPLRMRVTIAAVQAAVMACLGYWLDSGSPGGTRGLADLIEQTLSVVDLSWLDDYRELVRDNLAARSERMPMTLGLRDQKKLETRARLAQAAMTLVTERGYPHVTIADIADAAGVSRRTFSNYFSSKAECLIEINEAEAARVLPMILADTSDQPIGKRVASALADFSDSFWDDCARLYRLREEEPEVLSALARAEVQHGAEFAADIVELSDGVIDPLRMRVTIAAVQAAVMACLGYWLDSGSPGGTRGLADLIEQTLSVVDLSWLDDYRELVRDNLAARSER

Foldseek 3Di:
DQPPPPPVSVVVVVLLLLLLVLLQVCCVVPNNVPDALCSSQVSSPHHSVVSVVRDVGSLLSNCVNQVVLVVCQVVQLLVDPDPDASLVSSLVSLLPDDLVNLVSVLVLLVVVVVPVSNVVSVVVCLLVVLLVVLVLQCVLLVNPDDSVVSSVLSSVLVVLLSVLSVVCVVVPNPPGVNVSSVSSSVRSVVRDPRVCVVRSVSSSVSVVVVSVD/DQPPPPPVSVVVVVLLLLLLVLLLVCCVVPNNVPDDLCSSQVSSPHHSVVSVVRDVGSLLSNCVNQVVLVVCQVVQLLVPPDPDASLVSSLVSLLPDDLVNLVSVLVLLVVVVVPVSNVVSVVVCLLVVLLVVLVLLCVLLVNPDDSVVSSVLSSVLVVLLSVLSVVCVVVPNPPGSNVSSVSSSVRSVVRDPRVCVVRSVSSSVSVVVSSVD

Organism: NCBI:txid1891644

Solvent-accessible surface area (backbone atoms only — not comparable to full-atom values): 22137 Å² total; per-residue (Å²): 89,56,74,61,64,51,72,69,53,45,52,50,52,49,50,52,49,40,36,9,50,29,33,45,51,46,30,71,72,63,34,63,92,71,51,50,60,60,58,25,17,54,69,46,71,46,47,57,68,57,43,54,74,74,30,94,43,65,41,53,31,38,54,43,59,56,50,65,59,56,67,45,46,61,59,47,42,57,65,52,80,63,90,62,56,50,56,58,41,49,36,51,46,61,52,64,51,52,63,66,55,52,50,50,49,51,51,49,57,56,41,29,76,75,30,59,61,39,30,27,39,50,54,50,46,51,53,52,50,38,48,50,51,29,50,52,51,22,59,37,40,73,61,71,47,57,61,66,55,42,31,23,46,46,35,21,52,54,30,29,48,50,39,43,49,50,52,35,54,75,67,67,40,58,71,48,66,63,32,48,35,51,50,40,50,67,45,50,66,38,45,53,42,66,76,51,57,80,43,46,66,53,30,38,53,44,48,54,55,53,56,60,64,89,55,75,62,63,52,72,69,53,45,51,49,51,48,50,52,49,40,36,10,50,30,32,44,51,46,28,71,74,62,34,64,92,70,50,49,62,60,57,26,16,54,71,46,72,46,48,58,69,57,44,54,74,75,30,94,42,65,44,51,30,37,54,42,58,55,49,65,57,55,66,45,47,61,59,46,42,58,64,53,81,63,89,61,56,49,56,58,40,50,35,51,47,61,51,65,51,53,63,68,54,54,50,50,48,50,51,50,56,56,41,28,76,75,31,59,62,40,31,27,39,50,53,50,46,51,54,52,50,36,47,51,51,29,50,52,53,23,58,38,40,73,59,70,46,57,61,65,56,41,31,24,46,45,34,20,52,53,30,29,49,50,39,44,50,52,50,35,55,75,67,68,43,58,72,47,65,64,33,48,35,52,51,39,51,68,46,52,67,37,44,56,42,64,77,50,56,79,44,45,67,53,32,38,52,42,49,54,57,53,56,62,61